Protein AF-A0A938V5R3-F1 (afdb_monomer_lite)

pLDDT: mean 79.7, std 21.76, range [22.73, 98.81]

Radius of gyration: 30.26 Å; chains: 1; bounding box: 84×100×98 Å

Structure (mmCIF, N/CA/C/O backbone):
data_AF-A0A938V5R3-F1
#
_entry.id   AF-A0A938V5R3-F1
#
loop_
_atom_site.group_PDB
_atom_site.id
_atom_site.type_symbol
_atom_site.label_atom_id
_atom_site.label_alt_id
_atom_site.label_comp_id
_atom_site.label_asym_id
_atom_site.label_entity_id
_atom_site.label_seq_id
_atom_site.pdbx_PDB_ins_code
_atom_site.Cartn_x
_atom_site.Cartn_y
_atom_site.Cartn_z
_atom_site.occupancy
_atom_site.B_iso_or_equiv
_atom_site.auth_seq_id
_atom_site.auth_comp_id
_atom_site.auth_asym_id
_atom_site.auth_atom_id
_atom_site.pdbx_PDB_model_num
ATOM 1 N N . MET A 1 1 ? 8.670 -64.021 2.949 1.00 41.34 1 MET A N 1
ATOM 2 C CA . MET A 1 1 ? 9.152 -63.000 3.915 1.00 41.34 1 MET A CA 1
ATOM 3 C C . MET A 1 1 ? 9.982 -62.011 3.112 1.00 41.34 1 MET A C 1
ATOM 5 O O . MET A 1 1 ? 10.767 -62.534 2.328 1.00 41.34 1 MET A O 1
ATOM 9 N N . PRO A 1 2 ? 9.798 -60.675 3.195 1.00 37.28 2 PRO A N 1
ATOM 10 C CA . PRO A 1 2 ? 9.377 -59.821 4.330 1.00 37.28 2 PRO A CA 1
ATOM 11 C C . PRO A 1 2 ? 7.995 -59.141 4.119 1.00 37.28 2 PRO A C 1
ATOM 13 O O . PRO A 1 2 ? 7.519 -59.063 2.997 1.00 37.28 2 PRO A O 1
ATOM 16 N N . ARG A 1 3 ? 7.178 -58.976 5.174 1.00 27.20 3 ARG A N 1
ATOM 17 C CA . ARG A 1 3 ? 6.910 -57.777 6.017 1.00 27.20 3 ARG A CA 1
ATOM 18 C C . ARG A 1 3 ? 6.255 -56.584 5.296 1.00 27.20 3 ARG A C 1
ATOM 20 O O . ARG A 1 3 ? 6.930 -55.744 4.721 1.00 27.20 3 ARG A O 1
ATOM 27 N N . SER A 1 4 ? 4.931 -56.518 5.446 1.00 27.58 4 SER A N 1
ATOM 28 C CA . SER A 1 4 ? 4.080 -55.340 5.273 1.00 27.58 4 SER A CA 1
ATOM 29 C C . SER A 1 4 ? 4.355 -54.297 6.362 1.00 27.58 4 SER A C 1
ATOM 31 O O . SER A 1 4 ? 4.387 -54.652 7.544 1.00 27.58 4 SER A O 1
ATOM 33 N N . LEU A 1 5 ? 4.470 -53.025 5.982 1.00 26.56 5 LEU A N 1
ATOM 34 C CA . LEU A 1 5 ? 4.368 -51.885 6.892 1.00 26.56 5 LEU A CA 1
ATOM 35 C C . LEU A 1 5 ? 3.137 -51.066 6.503 1.00 26.56 5 LEU A C 1
ATOM 37 O O . LEU A 1 5 ? 2.964 -50.691 5.347 1.00 26.56 5 LEU A O 1
ATOM 41 N N . SER A 1 6 ? 2.256 -50.876 7.482 1.00 25.39 6 SER A N 1
ATOM 42 C CA . SER A 1 6 ? 1.045 -50.070 7.406 1.00 25.39 6 SER A CA 1
ATOM 43 C C . SER A 1 6 ? 1.390 -48.584 7.423 1.00 25.39 6 SER A C 1
ATOM 45 O O . SER A 1 6 ? 2.163 -48.150 8.277 1.00 25.39 6 SER A O 1
ATOM 47 N N . ALA A 1 7 ? 0.750 -47.811 6.549 1.00 27.55 7 ALA A N 1
ATOM 48 C CA . ALA A 1 7 ? 0.715 -46.359 6.628 1.00 27.55 7 ALA A CA 1
ATOM 49 C C . ALA A 1 7 ? -0.010 -45.924 7.914 1.00 27.55 7 ALA A C 1
ATOM 51 O O . ALA A 1 7 ? -1.199 -46.191 8.094 1.00 27.55 7 ALA A O 1
ATOM 52 N N . SER A 1 8 ? 0.718 -45.285 8.827 1.00 26.06 8 SER A N 1
ATOM 53 C CA . SER A 1 8 ? 0.149 -44.544 9.949 1.00 26.06 8 SER A CA 1
ATOM 54 C C . SER A 1 8 ? -0.152 -43.120 9.493 1.00 26.06 8 SER A C 1
ATOM 56 O O . SER A 1 8 ? 0.763 -42.386 9.127 1.00 26.06 8 SER A O 1
ATOM 58 N N . SER A 1 9 ? -1.425 -42.733 9.544 1.00 27.67 9 SER A N 1
ATOM 59 C CA . SER A 1 9 ? -1.881 -41.357 9.359 1.00 27.67 9 SER A CA 1
ATOM 60 C C . SER A 1 9 ? -1.261 -40.445 10.424 1.00 27.67 9 SER A C 1
ATOM 62 O O . SER A 1 9 ? -1.597 -40.553 11.609 1.00 27.67 9 SER A O 1
ATOM 64 N N . LEU A 1 10 ? -0.381 -39.535 10.017 1.00 24.55 10 LEU A N 1
ATOM 65 C CA . LEU A 1 10 ? -0.002 -38.389 10.835 1.00 24.55 10 LEU A CA 1
ATOM 66 C C . LEU A 1 10 ? -1.110 -37.341 10.695 1.00 24.55 10 LEU A C 1
ATOM 68 O O . LEU A 1 10 ? -1.266 -36.722 9.651 1.00 24.55 10 LEU A O 1
ATOM 72 N N . LYS A 1 11 ? -1.916 -37.185 11.749 1.00 25.95 11 LYS A N 1
ATOM 73 C CA . LYS A 1 11 ? -2.753 -35.995 11.929 1.00 25.95 11 LYS A CA 1
ATOM 74 C C . LYS A 1 11 ? -1.840 -34.824 12.315 1.00 25.95 11 LYS A C 1
ATOM 76 O O . LYS A 1 11 ? -1.040 -35.010 13.240 1.00 25.95 11 LYS A O 1
ATOM 81 N N . PRO A 1 12 ? -1.971 -33.638 11.701 1.00 24.81 12 PRO A N 1
ATOM 82 C CA . PRO A 1 12 ? -1.269 -32.461 12.180 1.00 24.81 12 PRO A CA 1
ATOM 83 C C . PRO A 1 12 ? -1.818 -32.083 13.561 1.00 24.81 12 PRO A C 1
ATOM 85 O O . PRO A 1 12 ? -3.026 -32.006 13.785 1.00 24.81 12 PRO A O 1
ATOM 88 N N . ARG A 1 13 ? -0.911 -31.921 14.527 1.00 23.67 13 ARG A N 1
ATOM 89 C CA . ARG A 1 13 ? -1.221 -31.360 15.844 1.00 23.67 13 ARG A CA 1
ATOM 90 C C . ARG A 1 13 ? -1.314 -29.845 15.688 1.00 23.67 13 ARG A C 1
ATOM 92 O O . ARG A 1 13 ? -0.285 -29.180 15.692 1.00 23.67 13 ARG A O 1
ATOM 99 N N . SER A 1 14 ? -2.527 -29.312 15.605 1.00 24.83 14 SER A N 1
ATOM 100 C CA . SER A 1 14 ? -2.788 -27.888 15.818 1.00 24.83 14 SER A CA 1
ATOM 101 C C . SER A 1 14 ? -2.444 -27.537 17.271 1.00 24.83 14 SER A C 1
ATOM 103 O O . SER A 1 14 ? -3.143 -27.941 18.205 1.00 24.83 14 SER A O 1
ATOM 105 N N . ARG A 1 15 ? -1.326 -26.838 17.484 1.00 24.55 15 ARG A N 1
ATOM 106 C CA . ARG A 1 15 ? -1.093 -26.105 18.733 1.00 24.55 15 ARG A CA 1
ATOM 107 C C . ARG A 1 15 ? -1.826 -24.764 18.625 1.00 24.55 15 ARG A C 1
ATOM 109 O O . ARG A 1 15 ? -1.715 -24.142 17.573 1.00 24.55 15 ARG A O 1
ATOM 116 N N . PRO A 1 16 ? -2.529 -24.303 19.669 1.00 22.73 16 PRO A N 1
ATOM 117 C CA . PRO A 1 16 ? -3.002 -22.926 19.708 1.00 22.73 16 PRO A CA 1
ATOM 118 C C . PRO A 1 16 ? -1.771 -22.009 19.742 1.00 22.73 16 PRO A C 1
ATOM 120 O O . PRO A 1 16 ? -0.920 -22.155 20.624 1.00 22.73 16 PRO A O 1
ATOM 123 N N . ARG A 1 17 ? -1.630 -21.131 18.742 1.00 27.44 17 ARG A N 1
ATOM 124 C CA . ARG A 1 17 ? -0.669 -20.024 18.788 1.00 27.44 17 ARG A CA 1
ATOM 125 C C . ARG A 1 17 ? -1.307 -18.935 19.646 1.00 27.44 17 ARG A C 1
ATOM 127 O O . ARG A 1 17 ? -2.383 -18.454 19.314 1.00 27.44 17 ARG A O 1
ATOM 134 N N . ASN A 1 18 ? -0.668 -18.591 20.760 1.00 23.33 18 ASN A N 1
ATOM 135 C CA . ASN A 1 18 ? -0.968 -17.349 21.461 1.00 23.33 18 ASN A CA 1
ATOM 136 C C . ASN A 1 18 ? -0.453 -16.212 20.576 1.00 23.33 18 ASN A C 1
ATOM 138 O O . ASN A 1 18 ? 0.755 -16.021 20.476 1.00 23.33 18 ASN A O 1
ATOM 142 N N . TRP A 1 19 ? -1.369 -15.513 19.915 1.00 23.14 19 TRP A N 1
ATOM 143 C CA . TRP A 1 19 ? -1.119 -14.213 19.310 1.00 23.14 19 TRP A CA 1
ATOM 144 C C . TRP A 1 19 ? -1.019 -13.187 20.441 1.00 23.14 19 TRP A C 1
ATOM 146 O O . TRP A 1 19 ? -2.018 -12.804 21.044 1.00 23.14 19 TRP A O 1
ATOM 156 N N . THR A 1 20 ? 0.202 -12.800 20.792 1.00 27.34 20 THR A N 1
ATOM 157 C CA . THR A 1 20 ? 0.464 -11.644 21.652 1.00 27.34 20 THR A CA 1
ATOM 158 C C . THR A 1 20 ? 1.572 -10.818 21.007 1.00 27.34 20 THR A C 1
ATOM 160 O O . THR A 1 20 ? 2.737 -11.166 21.153 1.00 27.34 20 THR A O 1
ATOM 163 N N . GLY A 1 21 ? 1.205 -9.729 20.327 1.00 28.55 21 GLY A N 1
ATOM 164 C CA . GLY A 1 21 ? 1.990 -8.488 20.334 1.00 28.55 21 GLY A CA 1
ATOM 165 C C . GLY A 1 21 ? 3.134 -8.275 19.331 1.00 28.55 21 GLY A C 1
ATOM 166 O O . GLY A 1 21 ? 3.948 -7.400 19.606 1.00 28.55 21 GLY A O 1
ATOM 167 N N . GLU A 1 22 ? 3.226 -8.987 18.203 1.00 29.59 22 GLU A N 1
ATOM 168 C CA . GLU A 1 22 ? 4.352 -8.796 17.255 1.00 29.59 22 GLU A CA 1
ATOM 169 C C . GLU A 1 22 ? 4.066 -7.865 16.057 1.00 29.59 22 GLU A C 1
ATOM 171 O O . GLU A 1 22 ? 5.017 -7.351 15.477 1.00 29.59 22 GLU A O 1
ATOM 176 N N . GLY A 1 23 ? 2.805 -7.521 15.751 1.00 28.44 23 GLY A N 1
ATOM 177 C CA . GLY A 1 23 ? 2.476 -6.594 14.647 1.00 28.44 23 GLY A CA 1
ATOM 178 C C . GLY A 1 23 ? 3.086 -5.192 14.814 1.00 28.44 23 GLY A C 1
ATOM 179 O O . GLY A 1 23 ? 3.701 -4.653 13.900 1.00 28.44 23 GLY A O 1
ATOM 180 N N . GLY A 1 24 ? 3.073 -4.651 16.037 1.00 30.11 24 GLY A N 1
ATOM 181 C CA . GLY A 1 24 ? 3.747 -3.383 16.350 1.00 30.11 24 GLY A CA 1
ATOM 182 C C . GLY A 1 24 ? 5.281 -3.468 16.385 1.00 30.11 24 GLY A C 1
ATOM 183 O O . GLY A 1 24 ? 5.954 -2.437 16.442 1.00 30.11 24 GLY A O 1
ATOM 184 N N . LEU A 1 25 ? 5.861 -4.675 16.368 1.00 31.22 25 LEU A N 1
ATOM 185 C CA . LEU A 1 25 ? 7.309 -4.867 16.378 1.00 31.22 25 LEU A CA 1
ATOM 186 C C . LEU A 1 25 ? 7.914 -4.676 14.981 1.00 31.22 25 LEU A C 1
ATOM 188 O O . LEU A 1 25 ? 9.036 -4.200 14.907 1.00 31.22 25 LEU A O 1
ATOM 192 N N . ALA A 1 26 ? 7.185 -4.944 13.892 1.00 30.42 26 ALA A N 1
ATOM 193 C CA . ALA A 1 26 ? 7.670 -4.704 12.528 1.00 30.42 26 ALA A CA 1
ATOM 194 C C . ALA A 1 26 ? 7.912 -3.204 12.273 1.00 30.42 26 ALA A C 1
ATOM 196 O O . ALA A 1 26 ? 9.012 -2.803 11.892 1.00 30.42 26 ALA A O 1
ATOM 197 N N . MET A 1 27 ? 6.948 -2.356 12.644 1.00 31.92 27 MET A N 1
ATOM 198 C CA . MET A 1 27 ? 7.092 -0.897 12.587 1.00 31.92 27 MET A CA 1
ATOM 199 C C . MET A 1 27 ? 8.162 -0.386 13.567 1.00 31.92 27 MET A C 1
ATOM 201 O O . MET A 1 27 ? 8.958 0.492 13.235 1.00 31.92 27 MET A O 1
ATOM 205 N N . ARG A 1 28 ? 8.272 -0.998 14.759 1.00 32.28 28 ARG A N 1
ATOM 206 C CA . ARG A 1 28 ? 9.343 -0.688 15.720 1.00 32.28 28 ARG A CA 1
ATOM 207 C C . ARG A 1 28 ? 10.718 -1.197 15.294 1.00 32.28 28 ARG A C 1
ATOM 209 O O . ARG A 1 28 ? 11.679 -0.579 15.715 1.00 32.28 28 ARG A O 1
ATOM 216 N N . ILE A 1 29 ? 10.875 -2.265 14.512 1.00 31.31 29 ILE A N 1
ATOM 217 C CA . ILE A 1 29 ? 12.180 -2.793 14.061 1.00 31.31 29 ILE A CA 1
ATOM 218 C C . ILE A 1 29 ? 12.728 -1.949 12.907 1.00 31.31 29 ILE A C 1
ATOM 220 O O . ILE A 1 29 ? 13.924 -1.639 12.913 1.00 31.31 29 ILE A O 1
ATOM 224 N N . VAL A 1 30 ? 11.855 -1.466 12.015 1.00 31.09 30 VAL A N 1
ATOM 225 C CA . VAL A 1 30 ? 12.197 -0.400 11.056 1.00 31.09 30 VAL A CA 1
ATOM 226 C C . VAL A 1 30 ? 12.689 0.846 11.811 1.00 31.09 30 VAL A C 1
ATOM 228 O O . VAL A 1 30 ? 13.729 1.404 11.469 1.00 31.09 30 VAL A O 1
ATOM 231 N N . LEU A 1 31 ? 12.047 1.205 12.931 1.00 30.08 31 LEU A N 1
ATOM 232 C CA . LEU A 1 31 ? 12.448 2.342 13.775 1.00 30.08 31 LEU A CA 1
ATOM 233 C C . LEU A 1 31 ? 13.671 2.092 14.694 1.00 30.08 31 LEU A C 1
ATOM 235 O O . LEU A 1 31 ? 14.446 3.005 14.972 1.00 30.08 31 LEU A O 1
ATOM 239 N N . SER A 1 32 ? 13.874 0.873 15.202 1.00 26.12 32 SER A N 1
ATOM 240 C CA . SER A 1 32 ? 14.877 0.564 16.244 1.00 26.12 32 SER A CA 1
ATOM 241 C C . SER A 1 32 ? 16.277 0.378 15.672 1.00 26.12 32 SER A C 1
ATOM 243 O O . SER A 1 32 ? 17.268 0.651 16.353 1.00 26.12 32 SER A O 1
ATOM 245 N N . THR A 1 33 ? 16.375 -0.045 14.410 1.00 27.84 33 THR A N 1
ATOM 246 C CA . THR A 1 33 ? 17.660 -0.194 13.712 1.00 27.84 33 THR A CA 1
ATOM 247 C C . THR A 1 33 ? 18.318 1.173 13.445 1.00 27.84 33 THR A C 1
ATOM 249 O O . THR A 1 33 ? 19.538 1.265 13.323 1.00 27.84 33 THR A O 1
ATOM 252 N N . LEU A 1 34 ? 17.542 2.264 13.496 1.00 31.45 34 LEU A N 1
ATOM 253 C CA . LEU A 1 34 ? 17.999 3.642 13.281 1.00 31.45 34 LEU A CA 1
ATOM 254 C C . LEU A 1 34 ? 18.647 4.299 14.520 1.00 31.45 34 LEU A C 1
ATOM 256 O O . LEU A 1 34 ? 19.426 5.240 14.379 1.00 31.45 34 LEU A O 1
ATOM 260 N N . ILE A 1 35 ? 18.415 3.797 15.739 1.00 27.97 35 ILE A N 1
ATOM 261 C CA . ILE A 1 35 ? 18.937 4.429 16.972 1.00 27.97 35 ILE A CA 1
ATOM 262 C C . ILE A 1 35 ? 20.369 3.959 17.318 1.00 27.97 35 ILE A C 1
ATOM 264 O O . ILE A 1 35 ? 21.097 4.630 18.054 1.00 27.97 35 ILE A O 1
ATOM 268 N N . ALA A 1 36 ? 20.842 2.843 16.754 1.00 23.45 36 ALA A N 1
ATOM 269 C CA . ALA A 1 36 ? 22.090 2.206 17.188 1.00 23.45 36 ALA A CA 1
ATOM 270 C C . ALA A 1 36 ? 23.400 2.800 16.614 1.00 23.45 36 ALA A C 1
ATOM 272 O O . ALA A 1 36 ? 24.470 2.443 17.107 1.00 23.45 36 ALA A O 1
ATOM 273 N N . LEU A 1 37 ? 23.366 3.726 15.642 1.00 26.88 37 LEU A N 1
ATOM 274 C CA . LEU A 1 37 ? 24.586 4.332 15.063 1.00 26.88 37 LEU A CA 1
ATOM 275 C C . LEU A 1 37 ? 24.855 5.801 15.445 1.00 26.88 37 LEU A C 1
ATOM 277 O O . LEU A 1 37 ? 25.886 6.351 15.059 1.00 26.88 37 LEU A O 1
ATOM 281 N N . ALA A 1 38 ? 24.014 6.433 16.269 1.00 25.66 38 ALA A N 1
ATOM 282 C CA . ALA A 1 38 ? 24.195 7.837 16.667 1.00 25.66 38 ALA A CA 1
ATOM 283 C C . ALA A 1 38 ? 25.098 8.054 17.906 1.00 25.66 38 ALA A C 1
ATOM 285 O O . ALA A 1 38 ? 25.275 9.183 18.363 1.00 25.66 38 ALA A O 1
ATOM 286 N N . LEU A 1 39 ? 25.720 7.004 18.456 1.00 27.03 39 LEU A N 1
ATOM 287 C CA . LEU A 1 39 ? 26.564 7.091 19.657 1.00 27.03 39 LEU A CA 1
ATOM 288 C C . LEU A 1 39 ? 27.984 6.560 19.417 1.00 27.03 39 LEU A C 1
ATOM 290 O O . LEU A 1 39 ? 28.430 5.624 20.072 1.00 27.03 39 LEU A O 1
ATOM 294 N N . THR A 1 40 ? 28.735 7.164 18.490 1.00 28.84 40 THR A N 1
ATOM 295 C CA . THR A 1 40 ? 30.217 7.128 18.514 1.00 28.84 40 THR A CA 1
ATOM 296 C C . THR A 1 40 ? 30.845 8.240 17.667 1.00 28.84 40 THR A C 1
ATOM 298 O O . THR A 1 40 ? 31.629 8.000 16.759 1.00 28.84 40 THR A O 1
ATOM 301 N N . ALA A 1 41 ? 30.548 9.501 17.984 1.00 27.23 41 ALA A N 1
ATOM 302 C CA . ALA A 1 41 ? 31.324 10.626 17.450 1.00 27.23 41 ALA A CA 1
ATOM 303 C C . ALA A 1 41 ? 31.477 11.766 18.464 1.00 27.23 41 ALA A C 1
ATOM 305 O O . ALA A 1 41 ? 31.286 12.931 18.144 1.00 27.23 41 ALA A O 1
ATOM 306 N N . CYS A 1 42 ? 31.841 11.445 19.707 1.00 30.62 42 CYS A N 1
ATOM 307 C CA . CYS A 1 42 ? 32.374 12.428 20.651 1.00 30.62 42 CYS A CA 1
ATOM 308 C C . CYS A 1 42 ? 33.474 11.798 21.512 1.00 30.62 42 CYS A C 1
ATOM 310 O O . CYS A 1 42 ? 33.212 11.356 22.625 1.00 30.62 42 CYS A O 1
ATOM 312 N N . SER A 1 43 ? 34.718 11.796 21.020 1.00 25.66 43 SER A N 1
ATOM 313 C CA . SER A 1 43 ? 35.900 11.898 21.891 1.00 25.66 43 SER A CA 1
ATOM 314 C C . SER A 1 43 ? 37.189 12.200 21.114 1.00 25.66 43 SER A C 1
ATOM 316 O O . SER A 1 43 ? 37.647 11.368 20.336 1.00 25.66 43 SER A O 1
ATOM 318 N N . GLY A 1 44 ? 37.814 13.337 21.443 1.00 26.95 44 GLY A N 1
ATOM 319 C CA . GLY A 1 44 ? 39.230 13.659 21.204 1.00 26.95 44 GLY A CA 1
ATOM 320 C C . GLY A 1 44 ? 39.485 14.454 19.916 1.00 26.95 44 GLY A C 1
ATOM 321 O O . GLY A 1 44 ? 39.134 14.004 18.842 1.00 26.95 44 GLY A O 1
ATOM 322 N N . GLY A 1 45 ? 40.082 15.645 19.903 1.00 27.91 45 GLY A N 1
ATOM 323 C CA . GLY A 1 45 ? 40.928 16.295 20.899 1.00 27.91 45 GLY A CA 1
ATOM 324 C C . GLY A 1 45 ? 42.274 16.684 20.275 1.00 27.91 45 GLY A C 1
ATOM 325 O O . GLY A 1 45 ? 43.171 15.855 20.217 1.00 27.91 45 GLY A O 1
ATOM 326 N N . THR A 1 46 ? 42.369 17.962 19.888 1.00 29.23 46 THR A N 1
ATOM 327 C CA . THR A 1 46 ? 43.548 18.863 19.889 1.00 29.23 46 THR A CA 1
ATOM 328 C C . THR A 1 46 ? 44.768 18.636 18.972 1.00 29.23 46 THR A C 1
ATOM 330 O O . THR A 1 46 ? 45.446 17.618 19.032 1.00 29.23 46 THR A O 1
ATOM 333 N N . ASP A 1 47 ? 45.095 19.747 18.292 1.00 29.08 47 ASP A N 1
ATOM 334 C CA . ASP A 1 47 ? 46.412 20.398 18.132 1.00 29.08 47 ASP A CA 1
ATOM 335 C C . ASP A 1 47 ? 47.115 20.435 16.754 1.00 29.08 47 ASP A C 1
ATOM 337 O O . ASP A 1 47 ? 47.885 19.564 16.367 1.00 29.08 47 ASP A O 1
ATOM 341 N N . SER A 1 48 ? 47.014 21.634 16.159 1.00 28.88 48 SER A N 1
ATOM 342 C CA . SER A 1 48 ? 48.131 22.541 15.829 1.00 28.88 48 SER A CA 1
ATOM 343 C C . SER A 1 48 ? 48.727 22.586 14.408 1.00 28.88 48 SER A C 1
ATOM 345 O O . SER A 1 48 ? 49.354 21.659 13.913 1.00 28.88 48 SER A O 1
ATOM 347 N N . SER A 1 49 ? 48.694 23.826 13.900 1.00 30.02 49 SER A N 1
ATOM 348 C CA . SER A 1 49 ? 49.772 24.580 13.235 1.00 30.02 49 SER A CA 1
ATOM 349 C C . SER A 1 49 ? 49.845 24.628 11.699 1.00 30.02 49 SER A C 1
ATOM 351 O O . SER A 1 49 ? 50.061 23.636 11.019 1.00 30.02 49 SER A O 1
ATOM 353 N N . ASP A 1 50 ? 49.713 25.876 11.225 1.00 28.86 50 ASP A N 1
ATOM 354 C CA . ASP A 1 50 ? 50.554 26.573 10.240 1.00 28.86 50 ASP A CA 1
ATOM 355 C C . ASP A 1 50 ? 50.830 25.919 8.875 1.00 28.86 50 ASP A C 1
ATOM 357 O O . ASP A 1 50 ? 51.638 25.007 8.743 1.00 28.86 50 ASP A O 1
ATOM 361 N N . SER A 1 51 ? 50.364 26.557 7.796 1.00 29.45 51 SER A N 1
ATOM 362 C CA . SER A 1 51 ? 51.126 27.614 7.093 1.00 29.45 51 SER A CA 1
ATOM 363 C C . SER A 1 51 ? 50.796 27.721 5.594 1.00 29.45 51 SER A C 1
ATOM 365 O O . SER A 1 51 ? 50.696 26.738 4.870 1.00 29.45 51 SER A O 1
ATOM 367 N N . SER A 1 52 ? 50.778 28.977 5.134 1.00 30.39 52 SER A N 1
ATOM 368 C CA . SER A 1 52 ? 51.147 29.454 3.787 1.00 30.39 52 SER A CA 1
ATOM 369 C C . SER A 1 52 ? 50.315 29.065 2.553 1.00 30.39 52 SER A C 1
ATOM 371 O O . SER A 1 52 ? 50.466 28.000 1.965 1.00 30.39 52 SER A O 1
ATOM 373 N N . ALA A 1 53 ? 49.591 30.074 2.052 1.00 30.47 53 ALA A N 1
ATOM 374 C CA . ALA A 1 53 ? 49.423 30.343 0.620 1.00 30.47 53 ALA A CA 1
ATOM 375 C C . ALA A 1 53 ? 50.789 30.649 -0.052 1.00 30.47 53 ALA A C 1
ATOM 377 O O . ALA A 1 53 ? 51.747 30.987 0.658 1.00 30.47 53 ALA A O 1
ATOM 378 N N . PRO A 1 54 ? 50.901 30.585 -1.395 1.00 45.81 54 PRO A N 1
ATOM 379 C CA . PRO A 1 54 ? 50.531 31.771 -2.180 1.00 45.81 54 PRO A CA 1
ATOM 380 C C . PRO A 1 54 ? 49.898 31.519 -3.567 1.00 45.81 54 PRO A C 1
ATOM 382 O O . PRO A 1 54 ? 50.061 30.467 -4.177 1.00 45.81 54 PRO A O 1
ATOM 385 N N . ASP A 1 55 ? 49.207 32.571 -4.023 1.00 31.22 55 ASP A N 1
ATOM 386 C CA . ASP A 1 55 ? 48.996 33.082 -5.390 1.00 31.22 55 ASP A CA 1
ATOM 387 C C . ASP A 1 55 ? 49.588 32.330 -6.595 1.00 31.22 55 ASP A C 1
ATOM 389 O O . ASP A 1 55 ? 50.775 32.011 -6.628 1.00 31.22 55 ASP A O 1
ATOM 393 N N . THR A 1 56 ? 48.806 32.250 -7.681 1.00 32.38 56 THR A N 1
ATOM 394 C CA . THR A 1 56 ? 49.087 32.920 -8.981 1.00 32.38 56 THR A CA 1
ATOM 395 C C . THR A 1 56 ? 47.961 32.622 -9.993 1.00 32.38 56 THR A C 1
ATOM 397 O O . THR A 1 56 ? 47.666 31.474 -10.291 1.00 32.38 56 THR A O 1
ATOM 400 N N . THR A 1 57 ? 47.142 33.627 -10.326 1.00 31.81 57 THR A N 1
ATOM 401 C CA . THR A 1 57 ? 47.055 34.335 -11.628 1.00 31.81 57 THR A CA 1
ATOM 402 C C . THR A 1 57 ? 46.715 33.502 -12.872 1.00 31.81 57 THR A C 1
ATOM 404 O O . THR A 1 57 ? 47.514 32.670 -13.287 1.00 31.81 57 THR A O 1
ATOM 407 N N . GLY A 1 58 ? 45.674 33.936 -13.594 1.00 28.11 58 GLY A N 1
ATOM 408 C CA . GLY A 1 58 ? 45.857 34.255 -15.015 1.00 28.11 58 GLY A CA 1
ATOM 409 C C . GLY A 1 58 ? 44.899 33.615 -16.018 1.00 28.11 58 GLY A C 1
ATOM 410 O O . GLY A 1 58 ? 45.139 32.515 -16.493 1.00 28.11 58 GLY A O 1
ATOM 411 N N . ASP A 1 59 ? 43.943 34.443 -16.433 1.00 30.59 59 ASP A N 1
ATOM 412 C CA . ASP A 1 59 ? 43.563 34.697 -17.826 1.00 30.59 59 ASP A CA 1
ATOM 413 C C . ASP A 1 59 ? 42.474 33.885 -18.538 1.00 30.59 59 ASP A C 1
ATOM 415 O O . ASP A 1 59 ? 42.328 32.669 -18.477 1.00 30.59 59 ASP A O 1
ATOM 419 N N . ALA A 1 60 ? 41.698 34.695 -19.253 1.00 31.42 60 ALA A N 1
ATOM 420 C CA . ALA A 1 60 ? 40.458 34.437 -19.938 1.00 31.42 60 ALA A CA 1
ATOM 421 C C . ALA A 1 60 ? 40.640 34.626 -21.457 1.00 31.42 60 ALA A C 1
ATOM 423 O O . ALA A 1 60 ? 41.498 35.392 -21.886 1.00 31.42 60 ALA A O 1
ATOM 424 N N . LEU A 1 61 ? 39.722 34.018 -22.219 1.00 32.06 61 LEU A N 1
ATOM 425 C CA . LEU A 1 61 ? 39.228 34.396 -23.557 1.00 32.06 61 LEU A CA 1
ATOM 426 C C . LEU A 1 61 ? 40.195 34.417 -24.763 1.00 32.06 61 LEU A C 1
ATOM 428 O O . LEU A 1 61 ? 41.139 35.194 -24.831 1.00 32.06 61 LEU A O 1
ATOM 432 N N . THR A 1 62 ? 39.826 33.657 -25.804 1.00 30.86 62 THR A N 1
ATOM 433 C CA . THR A 1 62 ? 39.674 34.058 -27.234 1.00 30.86 62 THR A CA 1
ATOM 434 C C . THR A 1 62 ? 39.292 32.796 -28.037 1.00 30.86 62 THR A C 1
ATOM 436 O O . THR A 1 62 ? 39.891 31.747 -27.842 1.00 30.86 62 THR A O 1
ATOM 439 N N . GLN A 1 63 ? 38.111 32.705 -28.659 1.00 30.70 63 GLN A N 1
ATOM 440 C CA . GLN A 1 63 ? 37.659 33.226 -29.965 1.00 30.70 63 GLN A CA 1
ATOM 441 C C . GLN A 1 63 ? 38.365 32.644 -31.212 1.00 30.70 63 GLN A C 1
ATOM 443 O O . GLN A 1 63 ? 39.572 32.778 -31.374 1.00 30.70 63 GLN A O 1
ATOM 448 N N . ASP A 1 64 ? 37.512 32.100 -32.093 1.00 31.08 64 ASP A N 1
ATOM 449 C CA . ASP A 1 64 ? 37.609 31.900 -33.548 1.00 31.08 64 ASP A CA 1
ATOM 450 C C . ASP A 1 64 ? 38.605 30.893 -34.152 1.00 31.08 64 ASP A C 1
ATOM 452 O O . ASP A 1 64 ? 39.814 31.100 -34.157 1.00 31.08 64 ASP A O 1
ATOM 456 N N . ALA A 1 65 ? 38.059 29.873 -34.835 1.00 31.48 65 ALA A N 1
ATOM 457 C CA . ALA A 1 65 ? 38.190 29.728 -36.296 1.00 31.48 65 ALA A CA 1
ATOM 458 C C . ALA A 1 65 ? 37.405 28.510 -36.838 1.00 31.48 65 ALA A C 1
ATOM 460 O O . ALA A 1 65 ? 37.644 27.368 -36.451 1.00 31.48 65 ALA A O 1
ATOM 461 N N . LEU A 1 66 ? 36.509 28.779 -37.794 1.00 37.12 66 LEU A N 1
ATOM 462 C CA . LEU A 1 66 ? 35.967 27.824 -38.772 1.00 37.12 66 LEU A CA 1
ATOM 463 C C . LEU A 1 66 ? 37.081 27.316 -39.713 1.00 37.12 66 LEU A C 1
ATOM 465 O O . LEU A 1 66 ? 38.092 28.003 -39.889 1.00 37.12 66 LEU A O 1
ATOM 469 N N . PRO A 1 67 ? 36.864 26.181 -40.404 1.00 40.19 67 PRO A N 1
ATOM 470 C CA . PRO A 1 67 ? 36.694 26.325 -41.853 1.00 40.19 67 PRO A CA 1
ATOM 471 C C . PRO A 1 67 ? 35.642 25.401 -42.500 1.00 40.19 67 PRO A C 1
ATOM 473 O O . PRO A 1 67 ? 35.551 24.211 -42.217 1.00 40.19 67 PRO A O 1
ATOM 476 N N . ASP A 1 68 ? 34.902 26.017 -43.423 1.00 31.45 68 ASP A N 1
ATOM 477 C CA . ASP A 1 68 ? 34.545 25.587 -44.781 1.00 31.45 68 ASP A CA 1
ATOM 478 C C . ASP A 1 68 ? 34.052 24.155 -45.069 1.00 31.45 68 ASP A C 1
ATOM 480 O O . ASP A 1 68 ? 34.795 23.195 -45.259 1.00 31.45 68 ASP A O 1
ATOM 484 N N . SER A 1 69 ? 32.733 24.124 -45.270 1.00 36.09 69 SER A N 1
ATOM 485 C CA . SER A 1 69 ? 31.970 23.495 -46.356 1.00 36.09 69 SER A CA 1
ATOM 486 C C . SER A 1 69 ? 32.721 22.706 -47.444 1.00 36.09 69 SER A C 1
ATOM 488 O O . SER A 1 69 ? 33.427 23.278 -48.278 1.00 36.09 69 SER A O 1
ATOM 490 N N . ALA A 1 70 ? 32.356 21.429 -47.581 1.00 36.03 70 ALA A N 1
ATOM 491 C CA . ALA A 1 70 ? 32.358 20.714 -48.855 1.00 36.03 70 ALA A CA 1
ATOM 492 C C . ALA A 1 70 ? 30.912 20.320 -49.191 1.00 36.03 70 ALA A C 1
ATOM 494 O O . ALA A 1 70 ? 30.259 19.603 -48.436 1.00 36.03 70 ALA A O 1
ATOM 495 N N . GLY A 1 71 ? 30.402 20.862 -50.298 1.00 32.59 71 GLY A N 1
ATOM 496 C CA . GLY A 1 71 ? 29.049 20.620 -50.781 1.00 32.59 71 GLY A CA 1
ATOM 497 C C . GLY A 1 71 ? 28.859 19.199 -51.302 1.00 32.59 71 GLY A C 1
ATOM 498 O O . GLY A 1 71 ? 29.743 18.642 -51.954 1.00 32.59 71 GLY A O 1
ATOM 499 N N . VAL A 1 72 ? 27.674 18.649 -51.048 1.00 35.97 72 VAL A N 1
ATOM 500 C CA . VAL A 1 72 ? 27.176 17.451 -51.719 1.00 35.97 72 VAL A CA 1
ATOM 501 C C . VAL A 1 72 ? 25.907 17.827 -52.474 1.00 35.97 72 VAL A C 1
ATOM 503 O O . VAL A 1 72 ? 24.953 18.368 -51.923 1.00 35.97 72 VAL A O 1
ATOM 506 N N . ASP A 1 73 ? 26.004 17.580 -53.771 1.00 32.41 73 ASP A N 1
ATOM 507 C CA . ASP A 1 73 ? 25.032 17.734 -54.839 1.00 32.41 73 ASP A CA 1
ATOM 508 C C . ASP A 1 73 ? 23.827 16.804 -54.611 1.00 32.41 73 ASP A C 1
ATOM 510 O O . ASP A 1 73 ? 23.988 15.586 -54.524 1.00 32.41 73 ASP A O 1
ATOM 514 N N . LEU A 1 74 ? 22.624 17.372 -54.495 1.00 35.41 74 LEU A N 1
ATOM 515 C CA . LEU A 1 74 ? 21.364 16.631 -54.492 1.00 35.41 74 LEU A CA 1
ATOM 516 C C . LEU A 1 74 ? 20.634 16.948 -55.795 1.00 35.41 74 LEU A C 1
ATOM 518 O O . LEU A 1 74 ? 19.964 17.973 -55.911 1.00 35.41 74 LEU A O 1
ATOM 522 N N . SER A 1 75 ? 20.776 16.051 -56.771 1.00 35.34 75 SER A N 1
ATOM 523 C CA . SER A 1 75 ? 19.923 16.021 -57.954 1.00 35.34 75 SER A CA 1
ATOM 524 C C . SER A 1 75 ? 18.810 14.992 -57.779 1.00 35.34 75 SER A C 1
ATOM 526 O O . SER A 1 75 ? 19.015 13.845 -57.383 1.00 35.34 75 SER A O 1
ATOM 528 N N . GLU A 1 76 ? 17.608 15.479 -58.059 1.00 39.94 76 GLU A N 1
ATOM 529 C CA . GLU A 1 76 ? 16.325 14.800 -58.037 1.00 39.94 76 GLU A CA 1
ATOM 530 C C . GLU A 1 76 ? 16.309 13.585 -58.974 1.00 39.94 76 GLU A C 1
ATOM 532 O O . GLU A 1 76 ? 16.639 13.688 -60.156 1.00 39.94 76 GLU A O 1
ATOM 537 N N . THR A 1 77 ? 15.829 12.446 -58.476 1.00 35.28 77 THR A N 1
ATOM 538 C CA . THR A 1 77 ? 15.223 11.418 -59.329 1.00 35.28 77 THR A CA 1
ATOM 539 C C . THR A 1 77 ? 13.895 10.985 -58.724 1.00 35.28 77 THR A C 1
ATOM 541 O O . THR A 1 77 ? 13.816 10.348 -57.680 1.00 35.28 77 THR A O 1
ATOM 544 N N . SER A 1 78 ? 12.836 11.408 -59.401 1.00 38.72 78 SER A N 1
ATOM 545 C CA . SER A 1 78 ? 11.458 10.988 -59.226 1.00 38.72 78 SER A CA 1
ATOM 546 C C . SER A 1 78 ? 11.289 9.547 -59.714 1.00 38.72 78 SER A C 1
ATOM 548 O O . SER A 1 78 ? 11.464 9.259 -60.897 1.00 38.72 78 SER A O 1
ATOM 550 N N . ALA A 1 79 ? 10.925 8.648 -58.801 1.00 34.72 79 ALA A N 1
ATOM 551 C CA . ALA A 1 79 ? 10.414 7.320 -59.119 1.00 34.72 79 ALA A CA 1
ATOM 552 C C . ALA A 1 79 ? 8.937 7.257 -58.708 1.00 34.72 79 ALA A C 1
ATOM 554 O O . ALA A 1 79 ? 8.583 7.590 -57.578 1.00 34.72 79 ALA A O 1
ATOM 555 N N . GLU A 1 80 ? 8.079 6.898 -59.661 1.00 37.56 80 GLU A N 1
ATOM 556 C CA . GLU A 1 80 ? 6.648 6.662 -59.453 1.00 37.56 80 GLU A CA 1
ATOM 557 C C . GLU A 1 80 ? 6.409 5.436 -58.547 1.00 37.56 80 GLU A C 1
ATOM 559 O O . GLU A 1 80 ? 7.244 4.528 -58.520 1.00 37.56 80 GLU A O 1
ATOM 564 N N . PRO A 1 81 ? 5.285 5.379 -57.806 1.00 40.97 81 PRO A N 1
ATOM 565 C CA . PRO A 1 81 ? 5.026 4.303 -56.861 1.00 40.97 81 PRO A CA 1
ATOM 566 C C . PRO A 1 81 ? 4.482 3.061 -57.579 1.00 40.97 81 PRO A C 1
ATOM 568 O O . PRO A 1 81 ? 3.394 3.081 -58.157 1.00 40.97 81 PRO A O 1
ATOM 571 N N . ASP A 1 82 ? 5.232 1.963 -57.497 1.00 36.22 82 ASP A N 1
ATOM 572 C CA . ASP A 1 82 ? 4.761 0.627 -57.858 1.00 36.22 82 ASP A CA 1
ATOM 573 C C . ASP A 1 82 ? 3.721 0.166 -56.827 1.00 36.22 82 ASP A C 1
ATOM 575 O O . ASP A 1 82 ? 4.019 -0.045 -55.650 1.00 36.22 82 ASP A O 1
ATOM 579 N N . SER A 1 83 ? 2.477 0.002 -57.274 1.00 43.69 83 SER A N 1
ATOM 580 C CA . SER A 1 83 ? 1.396 -0.592 -56.495 1.00 43.69 83 SER A CA 1
ATOM 581 C C . SER A 1 83 ? 1.623 -2.102 -56.358 1.00 43.69 83 SER A C 1
ATOM 583 O O . SER A 1 83 ? 1.182 -2.881 -57.209 1.00 43.69 83 SER A O 1
ATOM 585 N N . GLN A 1 84 ? 2.306 -2.530 -55.297 1.00 43.22 84 GLN A N 1
ATOM 586 C CA . GLN A 1 84 ? 2.288 -3.928 -54.873 1.00 43.22 84 GLN A CA 1
ATOM 587 C C . GLN A 1 84 ? 1.137 -4.138 -53.893 1.00 43.22 84 GLN A C 1
ATOM 589 O O . GLN A 1 84 ? 1.012 -3.448 -52.889 1.00 43.22 84 GLN A O 1
ATOM 594 N N . SER A 1 85 ? 0.251 -5.066 -54.249 1.00 40.03 85 SER A N 1
ATOM 595 C CA . SER A 1 85 ? -0.843 -5.511 -53.401 1.00 40.03 85 SER A CA 1
ATOM 596 C C . SER A 1 85 ? -0.286 -6.242 -52.185 1.00 40.03 85 SER A C 1
ATOM 598 O O . SER A 1 85 ? 0.364 -7.278 -52.349 1.00 40.03 85 SER A O 1
ATOM 600 N N . ASP A 1 86 ? -0.609 -5.747 -50.994 1.00 39.75 86 ASP A N 1
ATOM 601 C CA . ASP A 1 86 ? -0.452 -6.463 -49.733 1.00 39.75 86 ASP A CA 1
ATOM 602 C C . ASP A 1 86 ? -1.300 -7.740 -49.752 1.00 39.75 86 ASP A C 1
ATOM 604 O O . ASP A 1 86 ? -2.486 -7.756 -49.418 1.00 39.75 86 ASP A O 1
ATOM 608 N N . THR A 1 87 ? -0.697 -8.850 -50.166 1.00 43.59 87 THR A N 1
ATOM 609 C CA . THR A 1 87 ? -1.173 -10.165 -49.751 1.00 43.59 87 THR A CA 1
ATOM 610 C C . THR A 1 87 ? -0.685 -10.369 -48.327 1.00 43.59 87 THR A C 1
ATOM 612 O O . THR A 1 87 ? 0.453 -10.793 -48.126 1.00 43.59 87 THR A O 1
ATOM 615 N N . ALA A 1 88 ? -1.534 -10.032 -47.352 1.00 43.84 88 ALA A N 1
ATOM 616 C CA . ALA A 1 88 ? -1.353 -10.441 -45.967 1.00 43.84 88 ALA A CA 1
ATOM 617 C C . ALA A 1 88 ? -1.081 -11.951 -45.955 1.00 43.84 88 ALA A C 1
ATOM 619 O O . ALA A 1 88 ? -1.922 -12.757 -46.362 1.00 43.84 88 ALA A O 1
ATOM 620 N N . VAL A 1 89 ? 0.147 -12.318 -45.600 1.00 43.50 89 VAL A N 1
ATOM 621 C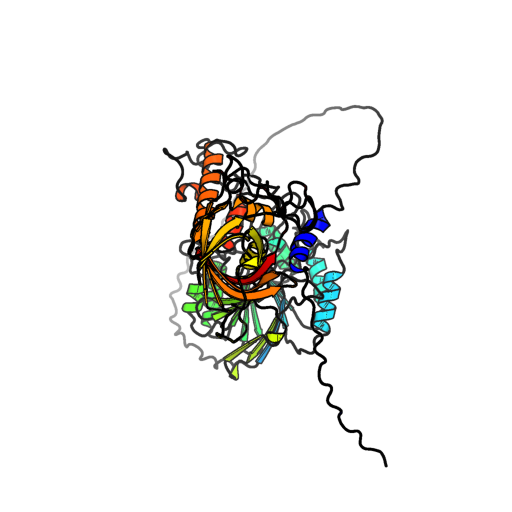 CA . VAL A 1 89 ? 0.532 -13.711 -45.414 1.00 43.50 89 VAL A CA 1
ATOM 622 C C . VAL A 1 89 ? -0.234 -14.183 -44.187 1.00 43.50 89 VAL A C 1
ATOM 624 O O . VAL A 1 89 ? 0.016 -13.704 -43.087 1.00 43.50 89 VAL A O 1
ATOM 627 N N . ASP A 1 90 ? -1.199 -15.069 -44.410 1.00 45.16 90 ASP A N 1
ATOM 628 C CA . ASP A 1 90 ? -1.994 -15.730 -43.377 1.00 45.16 90 ASP A CA 1
ATOM 629 C C . ASP A 1 90 ? -1.040 -16.581 -42.522 1.00 45.16 90 ASP A C 1
ATOM 631 O O . ASP A 1 90 ? -0.683 -17.709 -42.878 1.00 45.16 90 ASP A O 1
ATOM 635 N N . LEU A 1 91 ? -0.494 -15.976 -41.463 1.00 48.66 91 LEU A N 1
ATOM 636 C CA . LEU A 1 91 ? 0.356 -16.673 -40.509 1.00 48.66 91 LEU A CA 1
ATOM 637 C C . LEU A 1 91 ? -0.507 -17.708 -39.777 1.00 48.66 91 LEU A C 1
ATOM 639 O O . LEU A 1 91 ? -1.644 -17.406 -39.411 1.00 48.66 91 LEU A O 1
ATOM 643 N N . PRO A 1 92 ? -0.000 -18.936 -39.564 1.00 57.00 92 PRO A N 1
ATOM 644 C CA . PRO A 1 92 ? -0.736 -19.927 -38.796 1.00 57.00 92 PRO A CA 1
ATOM 645 C C . PRO A 1 92 ? -1.071 -19.360 -37.408 1.00 57.00 92 PRO A C 1
ATOM 647 O O . PRO A 1 92 ? -0.230 -18.666 -36.828 1.00 57.00 92 PRO A O 1
ATOM 650 N N . PRO A 1 93 ? -2.272 -19.648 -36.869 1.00 63.47 93 PRO A N 1
ATOM 651 C CA . PRO A 1 93 ? -2.652 -19.169 -35.549 1.00 63.47 93 PRO A CA 1
ATOM 652 C C . PRO A 1 93 ? -1.628 -19.648 -34.508 1.00 63.47 93 PRO A C 1
ATOM 654 O O . PRO A 1 93 ? -1.087 -20.754 -34.658 1.00 63.47 93 PRO A O 1
ATOM 657 N N . PRO A 1 94 ? -1.348 -18.839 -33.471 1.00 64.44 94 PRO A N 1
ATOM 658 C CA . PRO A 1 94 ? -0.419 -19.226 -32.421 1.00 64.44 94 PRO A CA 1
ATOM 659 C C . PRO A 1 94 ? -0.855 -20.555 -31.779 1.00 64.44 94 PRO A C 1
ATOM 661 O O . PRO A 1 94 ? -2.054 -20.862 -31.738 1.00 64.44 94 PRO A O 1
ATOM 664 N N . PRO A 1 95 ? 0.101 -21.383 -31.314 1.00 68.25 95 PRO A N 1
ATOM 665 C CA . PRO A 1 95 ? -0.232 -22.601 -30.585 1.00 68.25 95 PRO A CA 1
ATOM 666 C C . PRO A 1 95 ? -1.098 -22.257 -29.362 1.00 68.25 95 PRO A C 1
ATOM 668 O O . PRO A 1 95 ? -0.939 -21.174 -28.797 1.00 68.25 95 PRO A O 1
ATOM 671 N N . PRO A 1 96 ? -2.016 -23.151 -28.950 1.00 81.44 96 PRO A N 1
ATOM 672 C CA . PRO A 1 96 ? -2.833 -22.906 -27.769 1.00 81.44 96 PRO A CA 1
ATOM 673 C C . PRO A 1 96 ? -1.930 -22.710 -26.540 1.00 81.44 96 PRO A C 1
ATOM 675 O O . PRO A 1 96 ? -0.925 -23.421 -26.428 1.00 81.44 96 PRO A O 1
ATOM 678 N N . PRO A 1 97 ? -2.277 -21.777 -25.636 1.00 90.31 97 PRO A N 1
ATOM 679 C CA . PRO A 1 97 ? -1.490 -21.521 -24.438 1.00 90.31 97 PRO A CA 1
ATOM 680 C C . PRO A 1 97 ? -1.467 -22.782 -23.567 1.00 90.31 97 PRO A C 1
ATOM 682 O O . PRO A 1 97 ? -2.495 -23.439 -23.388 1.00 90.31 97 PRO A O 1
ATOM 685 N N . GLY A 1 98 ? -0.288 -23.152 -23.074 1.00 95.38 98 GLY A N 1
ATOM 686 C CA . GLY A 1 98 ? -0.124 -24.241 -22.114 1.00 95.38 98 GLY A CA 1
ATOM 687 C C . GLY A 1 98 ? -0.187 -23.738 -20.671 1.00 95.38 98 GLY A C 1
ATOM 688 O O . GLY A 1 98 ? -0.776 -22.700 -20.402 1.00 95.38 98 GLY A O 1
ATOM 689 N N . THR A 1 99 ? 0.404 -24.473 -19.735 1.00 97.50 99 THR A N 1
ATOM 690 C CA . THR A 1 99 ? 0.505 -24.070 -18.322 1.00 97.50 99 THR A CA 1
ATOM 691 C C . THR A 1 99 ? 1.876 -23.446 -18.058 1.00 97.50 99 THR A C 1
ATOM 693 O O . THR A 1 99 ? 2.871 -23.936 -18.604 1.00 97.50 99 THR A O 1
ATOM 696 N N . ILE A 1 100 ? 1.935 -22.406 -17.225 1.00 98.44 100 ILE A N 1
ATOM 697 C CA . ILE A 1 100 ? 3.184 -21.857 -16.670 1.00 98.44 100 ILE A CA 1
ATOM 698 C C . ILE A 1 100 ? 3.095 -21.746 -15.150 1.00 98.44 100 ILE A C 1
ATOM 700 O O . ILE A 1 100 ? 2.006 -21.574 -14.595 1.00 98.44 100 ILE A O 1
ATOM 704 N N . ARG A 1 101 ? 4.250 -21.806 -14.491 1.00 98.75 101 ARG A N 1
ATOM 705 C CA . ARG A 1 101 ? 4.406 -21.634 -13.047 1.00 98.75 101 ARG A CA 1
ATOM 706 C C . ARG A 1 101 ? 5.465 -20.594 -12.739 1.00 98.75 101 ARG A C 1
ATOM 708 O O . ARG A 1 101 ? 6.581 -20.698 -13.238 1.00 98.75 101 ARG A O 1
ATOM 715 N N . LEU A 1 102 ? 5.137 -19.620 -11.902 1.00 98.81 102 LEU A N 1
ATOM 716 C CA . LEU A 1 102 ? 6.017 -18.500 -11.586 1.00 98.81 102 LEU A CA 1
ATOM 717 C C . LEU A 1 102 ? 6.204 -18.362 -10.077 1.00 98.81 102 LEU A C 1
ATOM 719 O O . LEU A 1 102 ? 5.283 -18.627 -9.307 1.00 98.81 102 LEU A O 1
ATOM 723 N N . ILE A 1 103 ? 7.383 -17.906 -9.670 1.00 98.81 103 ILE A N 1
ATOM 724 C CA . ILE A 1 103 ? 7.600 -17.325 -8.342 1.00 98.81 103 ILE A CA 1
ATOM 725 C C . ILE A 1 103 ? 7.574 -15.809 -8.526 1.00 98.81 103 ILE A C 1
ATOM 727 O O . ILE A 1 103 ? 8.342 -15.287 -9.326 1.00 98.81 103 ILE A O 1
ATOM 731 N N . HIS A 1 104 ? 6.719 -15.091 -7.809 1.00 98.75 104 HIS A N 1
ATOM 732 C CA . HIS A 1 104 ? 6.717 -13.626 -7.805 1.00 98.75 104 HIS A CA 1
ATOM 733 C C . HIS A 1 104 ? 7.072 -13.121 -6.413 1.00 98.75 104 HIS A C 1
ATOM 735 O O . HIS A 1 104 ? 6.437 -13.514 -5.441 1.00 98.75 104 HIS A O 1
ATOM 741 N N . PHE A 1 105 ? 8.098 -12.284 -6.322 1.00 98.50 105 PHE A N 1
ATOM 742 C CA . PHE A 1 105 ? 8.502 -11.587 -5.101 1.00 98.50 105 PHE A CA 1
ATOM 743 C C . PHE A 1 105 ? 8.965 -10.175 -5.458 1.00 98.50 105 PHE A C 1
ATOM 745 O O . PHE A 1 105 ? 9.064 -9.836 -6.636 1.00 98.50 105 PHE A O 1
ATOM 752 N N . SER A 1 106 ? 9.203 -9.323 -4.471 1.00 98.25 106 SER A N 1
ATOM 753 C CA . SER A 1 106 ? 9.486 -7.911 -4.724 1.00 98.25 106 SER A CA 1
ATOM 754 C C . SER A 1 106 ? 10.216 -7.262 -3.553 1.00 98.25 106 SER A C 1
ATOM 756 O O . SER A 1 106 ? 10.410 -7.913 -2.525 1.00 98.25 106 SER A O 1
ATOM 758 N N . ASP A 1 107 ? 10.627 -6.004 -3.734 1.00 96.94 107 ASP A N 1
AT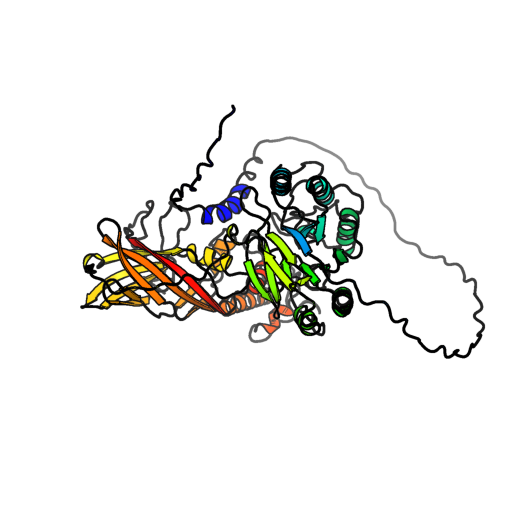OM 759 C CA . ASP A 1 107 ? 11.080 -5.108 -2.667 1.00 96.94 107 ASP A CA 1
ATOM 760 C C . ASP A 1 107 ? 12.185 -5.770 -1.840 1.00 96.94 107 ASP A C 1
ATOM 762 O O . ASP A 1 107 ? 12.066 -6.050 -0.644 1.00 96.94 107 ASP A O 1
ATOM 766 N N . VAL A 1 108 ? 13.272 -6.102 -2.540 1.00 96.25 108 VAL A N 1
ATOM 767 C CA . VAL A 1 108 ? 14.431 -6.777 -1.952 1.00 96.25 108 VAL A CA 1
ATOM 768 C C . VAL A 1 108 ? 15.234 -5.821 -1.076 1.00 96.25 108 VAL A C 1
ATOM 770 O O . VAL A 1 108 ? 15.873 -6.270 -0.122 1.00 96.25 108 VAL A O 1
ATOM 773 N N . HIS A 1 109 ? 15.202 -4.517 -1.386 1.00 94.69 109 HIS A N 1
ATOM 774 C CA . HIS A 1 109 ? 15.908 -3.458 -0.660 1.00 94.69 109 HIS A CA 1
ATOM 775 C C . HIS A 1 109 ? 17.341 -3.851 -0.311 1.00 94.69 109 HIS A C 1
ATOM 777 O O . HIS A 1 109 ? 17.814 -3.698 0.819 1.00 94.69 109 HIS A O 1
ATOM 783 N N . TYR A 1 110 ? 18.068 -4.409 -1.279 1.00 93.38 110 TYR A N 1
ATOM 784 C CA . TYR A 1 110 ? 19.444 -4.794 -1.026 1.00 93.38 110 TYR A CA 1
ATOM 785 C C . TYR A 1 110 ? 20.292 -3.545 -0.720 1.00 93.38 110 TYR A C 1
ATOM 787 O O . TYR A 1 110 ? 20.417 -2.631 -1.534 1.00 93.38 110 TYR A O 1
ATOM 795 N N . THR A 1 111 ? 20.881 -3.507 0.477 1.00 89.50 111 THR A N 1
ATOM 796 C CA . THR A 1 111 ? 21.649 -2.358 1.002 1.00 89.50 111 THR A CA 1
ATOM 797 C C . THR A 1 111 ? 23.165 -2.502 0.819 1.00 89.50 111 THR A C 1
ATOM 799 O O . THR A 1 111 ? 23.941 -1.644 1.251 1.00 89.50 111 THR A O 1
ATOM 802 N N . GLY A 1 112 ? 23.623 -3.603 0.217 1.00 86.62 112 GLY A N 1
ATOM 803 C CA . GLY A 1 112 ? 25.045 -3.889 0.063 1.00 86.62 112 GLY A CA 1
ATOM 804 C C . GLY A 1 112 ? 25.716 -3.117 -1.073 1.00 86.62 112 GLY A C 1
ATOM 805 O O . GLY A 1 112 ? 25.096 -2.709 -2.047 1.00 86.62 112 GLY A O 1
ATOM 806 N N . ASN A 1 113 ? 27.028 -2.938 -0.963 1.00 85.06 113 ASN A N 1
ATOM 807 C CA . ASN A 1 113 ? 27.905 -2.363 -1.980 1.00 85.06 113 ASN A CA 1
ATOM 808 C C . ASN A 1 113 ? 29.289 -3.050 -1.939 1.00 85.06 113 ASN A C 1
ATOM 810 O O . ASN A 1 113 ? 29.580 -3.783 -0.992 1.00 85.06 113 ASN A O 1
ATOM 814 N N . PRO A 1 114 ? 30.185 -2.827 -2.921 1.00 84.31 114 PRO A N 1
ATOM 815 C CA . PRO A 1 114 ? 31.473 -3.529 -2.960 1.00 84.31 114 PRO A CA 1
ATOM 816 C C . PRO A 1 114 ? 32.367 -3.343 -1.721 1.00 84.31 114 PRO A C 1
ATOM 818 O O . PRO A 1 114 ? 33.206 -4.197 -1.441 1.00 84.31 114 PRO A O 1
ATOM 821 N N . ALA A 1 115 ? 32.211 -2.244 -0.974 1.00 84.62 115 ALA A N 1
ATOM 822 C CA . ALA A 1 115 ? 32.950 -1.999 0.266 1.00 84.62 115 ALA A CA 1
ATOM 823 C C . ALA A 1 115 ? 32.276 -2.623 1.502 1.00 84.62 115 ALA A C 1
ATOM 825 O O . ALA A 1 115 ? 32.957 -2.942 2.477 1.00 84.62 115 ALA A O 1
ATOM 826 N N . ASN A 1 116 ? 30.955 -2.797 1.463 1.00 83.62 116 ASN A N 1
ATOM 827 C CA . ASN A 1 116 ? 30.146 -3.407 2.508 1.00 83.62 116 ASN A CA 1
ATOM 828 C C . ASN A 1 116 ? 29.035 -4.248 1.852 1.00 83.62 116 ASN A C 1
ATOM 830 O O . ASN A 1 116 ? 27.991 -3.682 1.535 1.00 83.62 116 ASN A O 1
ATOM 834 N N . PRO A 1 117 ? 29.229 -5.562 1.629 1.00 76.69 117 PRO A N 1
ATOM 835 C CA . PRO A 1 117 ? 28.369 -6.404 0.783 1.00 76.69 117 PRO A CA 1
ATOM 836 C C . PRO A 1 117 ? 26.959 -6.675 1.344 1.00 76.69 117 PRO A C 1
ATOM 838 O O . PRO A 1 117 ? 26.261 -7.556 0.849 1.00 76.69 117 PRO A O 1
ATOM 841 N N . GLY A 1 118 ? 26.505 -5.897 2.325 1.00 74.94 118 GLY A N 1
ATOM 842 C CA . GLY A 1 118 ? 25.151 -5.959 2.860 1.00 74.94 118 GLY A CA 1
ATOM 843 C C . GLY A 1 118 ? 24.903 -7.174 3.760 1.00 74.94 118 GLY A C 1
ATOM 844 O O . GLY A 1 118 ? 25.808 -7.978 3.992 1.00 74.94 118 GLY A O 1
ATOM 845 N N . PRO A 1 119 ? 23.694 -7.273 4.330 1.00 73.12 119 PRO A N 1
ATOM 846 C CA . PRO A 1 119 ? 23.277 -8.420 5.131 1.00 73.12 119 PRO A CA 1
ATOM 847 C C . PRO A 1 119 ? 23.099 -9.697 4.285 1.00 73.12 119 PRO A C 1
ATOM 849 O O . PRO A 1 119 ? 22.756 -9.634 3.107 1.00 73.12 119 PRO A O 1
ATOM 852 N N . ASP A 1 120 ? 23.281 -10.867 4.913 1.00 70.88 120 ASP A N 1
ATOM 853 C CA . ASP A 1 120 ? 23.120 -12.194 4.282 1.00 70.88 120 ASP A CA 1
ATOM 854 C C . ASP A 1 120 ? 21.642 -12.561 3.988 1.00 70.88 120 ASP A C 1
ATOM 856 O O . ASP A 1 120 ? 21.371 -13.616 3.413 1.00 70.88 120 ASP A O 1
ATOM 860 N N . ASN A 1 121 ? 20.678 -11.698 4.340 1.00 80.38 121 ASN A N 1
ATOM 861 C CA . ASN A 1 121 ? 19.237 -11.969 4.236 1.00 80.38 121 ASN A CA 1
ATOM 862 C C . ASN A 1 121 ? 18.792 -12.330 2.809 1.00 80.38 121 ASN A C 1
ATOM 864 O O . ASN A 1 121 ? 17.936 -13.194 2.636 1.00 80.38 121 ASN A O 1
ATOM 868 N N . ILE A 1 122 ? 19.404 -11.728 1.785 1.00 90.81 122 ILE A N 1
ATOM 869 C CA . ILE A 1 122 ? 19.130 -12.055 0.380 1.00 90.81 122 ILE A CA 1
ATOM 870 C C . ILE A 1 122 ? 19.480 -13.510 0.046 1.00 90.81 122 ILE A C 1
ATOM 872 O O . ILE A 1 122 ? 18.726 -14.175 -0.659 1.00 90.81 122 ILE A O 1
ATOM 876 N N . LEU A 1 123 ? 20.583 -14.040 0.586 1.00 91.50 123 LEU A N 1
ATOM 877 C CA . LEU A 1 123 ? 20.964 -15.438 0.380 1.00 91.50 123 LEU A CA 1
ATOM 878 C C . LEU A 1 123 ? 20.050 -16.383 1.158 1.00 91.50 123 LEU A C 1
ATOM 880 O O . LEU A 1 123 ? 19.742 -17.461 0.654 1.00 91.50 123 LEU A O 1
ATOM 884 N N . ASP A 1 124 ? 19.593 -15.989 2.347 1.00 92.69 124 ASP A N 1
ATOM 885 C CA . ASP A 1 124 ? 18.615 -16.767 3.111 1.00 92.69 124 ASP A CA 1
ATOM 886 C C . ASP A 1 124 ? 17.300 -16.918 2.337 1.00 92.69 124 ASP A C 1
ATOM 888 O O . ASP A 1 124 ? 16.831 -18.043 2.158 1.00 92.69 124 ASP A O 1
ATOM 892 N N . GLY A 1 125 ? 16.757 -15.830 1.784 1.00 95.00 125 GLY A N 1
ATOM 893 C CA . GLY A 1 125 ? 15.538 -15.910 0.977 1.00 95.00 125 GLY A CA 1
ATOM 894 C C . GLY A 1 125 ? 15.747 -16.628 -0.362 1.00 95.00 125 GLY A C 1
ATOM 895 O O . GLY A 1 125 ? 14.898 -17.418 -0.758 1.00 95.00 125 GLY A O 1
ATOM 896 N N . VAL A 1 126 ? 16.899 -16.476 -1.032 1.00 96.12 126 VAL A N 1
ATOM 897 C CA . VAL A 1 126 ? 17.226 -17.287 -2.228 1.00 96.12 126 VAL A CA 1
ATOM 898 C C . VAL A 1 126 ? 17.279 -18.780 -1.891 1.00 96.12 126 VAL A C 1
ATOM 900 O O . VAL A 1 126 ? 16.738 -19.599 -2.634 1.00 96.12 126 VAL A O 1
ATOM 903 N N . ASN A 1 127 ? 17.894 -19.155 -0.765 1.00 95.94 127 ASN A N 1
ATOM 904 C CA . ASN A 1 127 ? 17.926 -20.545 -0.309 1.00 95.94 127 ASN A CA 1
ATOM 905 C C . ASN A 1 127 ? 16.522 -21.069 0.013 1.00 95.94 127 ASN A C 1
ATOM 907 O O . ASN A 1 127 ? 16.225 -22.226 -0.284 1.00 95.94 127 ASN A O 1
ATOM 911 N N . GLU A 1 128 ? 15.667 -20.234 0.606 1.00 96.50 128 GLU A N 1
ATOM 912 C CA . GLU A 1 128 ? 14.266 -20.564 0.853 1.00 96.50 128 GLU A CA 1
ATOM 913 C C . GLU A 1 128 ? 13.520 -20.826 -0.463 1.00 96.50 128 GLU A C 1
ATOM 915 O O . GLU A 1 128 ? 12.949 -21.907 -0.619 1.00 96.50 128 GLU A O 1
ATOM 920 N N . LEU A 1 129 ? 13.618 -19.918 -1.440 1.00 97.50 129 LEU A N 1
ATOM 921 C CA . LEU A 1 129 ? 13.000 -20.065 -2.764 1.00 97.50 129 LEU A CA 1
ATOM 922 C C . LEU A 1 129 ? 13.501 -21.311 -3.514 1.00 97.50 129 LEU A C 1
ATOM 924 O O . LEU A 1 129 ? 12.704 -22.050 -4.089 1.00 97.50 129 LEU A O 1
ATOM 928 N N . ASN A 1 130 ? 14.803 -21.606 -3.460 1.00 97.94 130 ASN A N 1
ATOM 929 C CA . ASN A 1 130 ? 15.379 -22.819 -4.056 1.00 97.94 130 ASN A CA 1
ATOM 930 C C . ASN A 1 130 ? 14.927 -24.109 -3.350 1.00 97.94 130 ASN A C 1
ATOM 932 O O . ASN A 1 130 ? 14.999 -25.197 -3.920 1.00 97.94 130 ASN A O 1
ATOM 936 N N . SER A 1 131 ? 14.478 -24.014 -2.096 1.00 97.06 131 SER A N 1
ATOM 937 C CA . SER A 1 131 ? 14.010 -25.167 -1.322 1.00 97.06 131 SER A CA 1
ATOM 938 C C . SER A 1 131 ? 12.540 -25.523 -1.562 1.00 97.06 131 SER A C 1
ATOM 940 O O . SER A 1 131 ? 12.083 -26.563 -1.076 1.00 97.06 131 SER A O 1
ATOM 942 N N . LEU A 1 132 ? 11.806 -24.686 -2.303 1.00 96.62 132 LEU A N 1
ATOM 943 C CA . LEU A 1 132 ? 10.392 -24.892 -2.589 1.00 96.62 132 LEU A CA 1
ATOM 944 C C . LEU A 1 132 ? 10.176 -26.160 -3.421 1.00 96.62 132 LEU A C 1
ATOM 946 O O . LEU A 1 132 ? 10.802 -26.364 -4.460 1.00 96.62 132 LEU A O 1
ATOM 950 N N . ASP A 1 133 ? 9.213 -26.991 -3.015 1.00 96.00 133 ASP A N 1
ATOM 951 C CA . ASP A 1 133 ? 8.711 -28.103 -3.839 1.00 96.00 133 ASP A CA 1
ATOM 952 C C . ASP A 1 133 ? 7.702 -27.579 -4.875 1.00 96.00 133 ASP A C 1
ATOM 954 O O . ASP A 1 133 ? 6.533 -27.965 -4.916 1.00 96.00 133 ASP A O 1
ATOM 958 N N . PHE A 1 134 ? 8.155 -26.622 -5.684 1.00 97.12 134 PHE A N 1
ATOM 959 C CA . PHE A 1 134 ? 7.371 -25.957 -6.712 1.00 97.12 134 PHE A CA 1
ATOM 960 C C . PHE A 1 134 ? 8.211 -25.832 -7.981 1.00 97.12 134 PHE A C 1
ATOM 962 O O . PHE A 1 134 ? 9.201 -25.108 -8.032 1.00 97.12 134 PHE A O 1
ATOM 969 N N . ALA A 1 135 ? 7.824 -26.569 -9.021 1.00 96.56 135 ALA A N 1
ATOM 970 C CA . ALA A 1 135 ? 8.517 -26.561 -10.306 1.00 96.56 135 ALA A CA 1
ATOM 971 C C . ALA A 1 135 ? 8.163 -25.294 -11.101 1.00 96.56 135 ALA A C 1
ATOM 973 O O . ALA A 1 135 ? 7.371 -25.363 -12.041 1.00 96.56 135 ALA A O 1
ATOM 974 N N . ALA A 1 136 ? 8.698 -24.150 -10.676 1.00 98.25 136 ALA A N 1
ATOM 975 C CA . ALA A 1 136 ? 8.554 -22.887 -11.384 1.00 98.25 136 ALA A CA 1
ATOM 976 C C . ALA A 1 136 ? 9.380 -22.871 -12.678 1.00 98.25 136 ALA A C 1
ATOM 978 O O . ALA A 1 136 ? 10.504 -23.371 -12.728 1.00 98.25 136 ALA A O 1
ATOM 979 N N . ASP A 1 137 ? 8.815 -22.262 -13.715 1.00 98.50 137 ASP A N 1
ATOM 980 C CA . ASP A 1 137 ? 9.471 -22.000 -14.993 1.00 98.50 137 ASP A CA 1
ATOM 981 C C . ASP A 1 137 ? 10.335 -20.731 -14.933 1.00 98.50 137 ASP A C 1
ATOM 983 O O . ASP A 1 137 ? 11.328 -20.616 -15.656 1.00 98.50 137 ASP A O 1
ATOM 987 N N . LEU A 1 138 ? 9.942 -19.769 -14.089 1.00 98.56 138 LEU A N 1
ATOM 988 C CA . LEU A 1 138 ? 10.561 -18.451 -13.978 1.00 98.56 138 LEU A CA 1
ATOM 989 C C . LEU A 1 138 ? 10.265 -17.804 -12.612 1.00 98.56 138 LEU A C 1
ATOM 991 O O . LEU A 1 138 ? 9.180 -17.982 -12.062 1.00 98.56 138 LEU A O 1
ATOM 995 N N . ALA A 1 139 ? 11.193 -17.001 -12.098 1.00 98.75 139 ALA A N 1
ATOM 996 C CA . ALA A 1 139 ? 10.934 -16.034 -11.035 1.00 98.75 139 ALA A CA 1
ATOM 997 C C . ALA A 1 139 ? 10.811 -14.598 -11.588 1.00 98.75 139 ALA A C 1
ATOM 999 O O . ALA A 1 139 ? 11.545 -14.215 -12.496 1.00 98.75 139 ALA A O 1
ATOM 1000 N N . VAL A 1 140 ? 9.911 -13.782 -11.048 1.00 98.81 140 VAL A N 1
ATOM 1001 C CA . VAL A 1 140 ? 9.729 -12.376 -11.440 1.00 98.81 140 VAL A CA 1
ATOM 1002 C C . VAL A 1 140 ? 9.859 -11.478 -10.212 1.00 98.81 140 VAL A C 1
ATOM 1004 O O . VAL A 1 140 ? 9.246 -11.763 -9.185 1.00 98.81 140 VAL A O 1
ATOM 1007 N N . ILE A 1 141 ? 10.654 -10.411 -10.333 1.00 98.69 141 ILE A N 1
ATOM 1008 C CA . ILE A 1 141 ? 10.959 -9.457 -9.257 1.00 98.69 141 ILE A CA 1
ATOM 1009 C C . ILE A 1 141 ? 10.427 -8.069 -9.624 1.00 98.69 141 ILE A C 1
ATOM 1011 O O . ILE A 1 141 ? 10.921 -7.459 -10.574 1.00 98.69 141 ILE A O 1
ATOM 1015 N N . THR A 1 142 ? 9.424 -7.564 -8.906 1.00 98.50 142 THR A N 1
ATOM 1016 C CA . THR A 1 142 ? 8.711 -6.324 -9.278 1.00 98.50 142 THR A CA 1
ATOM 1017 C C . THR A 1 142 ? 9.245 -5.064 -8.592 1.00 98.50 142 THR A C 1
ATOM 1019 O O . THR A 1 142 ? 8.489 -4.338 -7.958 1.00 98.50 142 THR A O 1
ATOM 1022 N N . GLY A 1 143 ? 10.528 -4.751 -8.773 1.00 97.31 143 GLY A N 1
ATOM 1023 C CA . GLY A 1 143 ? 11.116 -3.481 -8.328 1.00 97.31 143 GLY A CA 1
ATOM 1024 C C . GLY A 1 143 ? 11.666 -3.460 -6.907 1.00 97.31 143 GLY A C 1
ATOM 1025 O O . GLY A 1 143 ? 11.659 -4.472 -6.204 1.00 97.31 143 GLY A O 1
ATOM 1026 N N . ASP A 1 144 ? 12.226 -2.300 -6.558 1.00 97.56 144 ASP A N 1
ATOM 1027 C CA . ASP A 1 144 ? 12.977 -2.025 -5.330 1.00 97.56 144 ASP A CA 1
ATOM 1028 C C . ASP A 1 144 ? 14.030 -3.098 -5.049 1.00 97.56 144 ASP A C 1
ATOM 1030 O O . ASP A 1 144 ? 14.113 -3.727 -3.990 1.00 97.56 144 ASP A O 1
ATOM 1034 N N . LEU A 1 145 ? 14.849 -3.333 -6.077 1.00 97.25 145 LEU A N 1
ATOM 1035 C CA . LEU A 1 145 ? 15.877 -4.371 -6.080 1.00 97.25 145 LEU A CA 1
ATOM 1036 C C . LEU A 1 145 ? 16.983 -4.034 -5.071 1.00 97.25 145 LEU A C 1
ATOM 1038 O O . LEU A 1 145 ? 17.508 -4.902 -4.367 1.00 97.25 145 LEU A O 1
ATOM 1042 N N . ILE A 1 146 ? 17.319 -2.750 -4.990 1.00 94.88 146 ILE A N 1
ATOM 1043 C CA . ILE A 1 146 ? 18.237 -2.160 -4.017 1.00 94.88 146 ILE A CA 1
ATOM 1044 C C . ILE A 1 146 ? 17.525 -1.066 -3.229 1.00 94.88 146 ILE A C 1
ATOM 1046 O O . ILE A 1 146 ? 16.582 -0.468 -3.725 1.00 94.88 146 ILE A O 1
ATOM 1050 N N . ASP A 1 147 ? 17.998 -0.775 -2.017 1.00 91.69 147 ASP A N 1
ATOM 1051 C CA . ASP A 1 147 ? 17.386 0.265 -1.173 1.00 91.69 147 ASP A CA 1
ATOM 1052 C C . ASP A 1 147 ? 17.715 1.691 -1.647 1.00 91.69 147 ASP A C 1
ATOM 1054 O O . ASP A 1 147 ? 16.923 2.618 -1.507 1.00 91.69 147 ASP A O 1
ATOM 1058 N N . ALA A 1 148 ? 18.911 1.870 -2.203 1.00 91.81 148 ALA A N 1
ATOM 1059 C CA . ALA A 1 148 ? 19.343 3.080 -2.887 1.00 91.81 148 ALA A CA 1
ATOM 1060 C C . ALA A 1 148 ? 20.600 2.773 -3.706 1.00 91.81 148 ALA A C 1
ATOM 1062 O O . ALA A 1 148 ? 21.377 1.869 -3.376 1.00 91.81 148 ALA A O 1
ATOM 1063 N N . MET A 1 149 ? 20.857 3.579 -4.735 1.00 91.50 149 MET A N 1
ATOM 1064 C CA . MET A 1 149 ? 22.106 3.561 -5.494 1.00 91.50 149 MET A CA 1
ATOM 1065 C C . MET A 1 149 ? 22.892 4.850 -5.216 1.00 91.50 149 MET A C 1
ATOM 1067 O O . MET A 1 149 ? 22.589 5.889 -5.810 1.00 91.50 149 MET A O 1
ATOM 1071 N N . PRO A 1 150 ? 23.899 4.813 -4.322 1.00 87.81 150 PRO A N 1
ATOM 1072 C CA . PRO A 1 150 ? 24.660 6.000 -3.957 1.00 87.81 150 PRO A CA 1
ATOM 1073 C C . PRO A 1 150 ? 25.370 6.650 -5.143 1.00 87.81 150 PRO A C 1
ATOM 1075 O O . PRO A 1 150 ? 25.734 5.988 -6.118 1.00 87.81 150 PRO A O 1
ATOM 1078 N N . ALA A 1 151 ? 25.643 7.948 -5.006 1.00 83.06 151 ALA A N 1
ATOM 1079 C CA . ALA A 1 151 ? 26.370 8.710 -6.011 1.00 83.06 151 ALA A CA 1
ATOM 1080 C C . ALA A 1 151 ? 27.724 8.055 -6.333 1.00 83.06 151 ALA A C 1
ATOM 1082 O O . ALA A 1 151 ? 28.478 7.669 -5.435 1.00 83.06 151 ALA A O 1
ATOM 1083 N N . GLY A 1 152 ? 28.036 7.968 -7.627 1.00 83.38 152 GLY A N 1
ATOM 1084 C CA . GLY A 1 152 ? 29.254 7.325 -8.131 1.00 83.38 152 GLY A CA 1
ATOM 1085 C C . GLY A 1 152 ? 29.064 5.875 -8.583 1.00 83.38 152 GLY A C 1
ATOM 1086 O O . GLY A 1 152 ? 30.018 5.280 -9.078 1.00 83.38 152 GLY A O 1
ATOM 1087 N N . PHE A 1 153 ? 27.851 5.327 -8.464 1.00 85.56 153 PHE A N 1
ATOM 1088 C CA . PHE A 1 153 ? 27.462 4.050 -9.073 1.00 85.56 153 PHE A CA 1
ATOM 1089 C C . PHE A 1 153 ? 26.552 4.220 -10.301 1.00 85.56 153 PHE A C 1
ATOM 1091 O O . PHE A 1 153 ? 26.105 3.226 -10.854 1.00 85.56 153 PHE A O 1
ATOM 1098 N N . ASP A 1 154 ? 26.307 5.457 -10.748 1.00 81.56 154 ASP A N 1
ATOM 1099 C CA . ASP A 1 154 ? 25.435 5.792 -11.887 1.00 81.56 154 ASP A CA 1
ATOM 1100 C C . ASP A 1 154 ? 26.097 5.608 -13.264 1.00 81.56 154 ASP A C 1
ATOM 1102 O O . ASP A 1 154 ? 25.474 5.874 -14.292 1.00 81.56 154 ASP A O 1
ATOM 1106 N N . GLU A 1 155 ? 27.356 5.165 -13.306 1.00 84.56 155 GLU A N 1
ATOM 1107 C CA . GLU A 1 155 ? 28.087 4.908 -14.548 1.00 84.56 155 GLU A CA 1
ATOM 1108 C C . GLU A 1 155 ? 27.938 3.438 -14.993 1.00 84.56 155 GLU A C 1
ATOM 1110 O O . GLU A 1 155 ? 28.295 2.524 -14.236 1.00 84.56 155 GLU A O 1
ATOM 1115 N N . PRO A 1 156 ? 27.499 3.172 -16.243 1.00 83.44 156 PRO A N 1
ATOM 1116 C CA . PRO A 1 156 ? 27.386 1.811 -16.753 1.00 83.44 156 PRO A CA 1
ATOM 1117 C C . PRO A 1 156 ? 28.704 1.033 -16.653 1.00 83.44 156 PRO A C 1
ATOM 1119 O O . PRO A 1 156 ? 29.752 1.475 -17.129 1.00 83.44 156 PRO A O 1
ATOM 1122 N N . GLY A 1 157 ? 28.641 -0.162 -16.061 1.00 76.88 157 GLY A N 1
ATOM 1123 C CA . GLY A 1 157 ? 29.799 -1.035 -15.852 1.00 76.88 157 GLY A CA 1
ATOM 1124 C C . GLY A 1 157 ? 30.595 -0.766 -14.570 1.00 76.88 157 GLY A C 1
ATOM 1125 O O . GLY A 1 157 ? 31.558 -1.490 -14.308 1.00 76.88 157 GLY A O 1
ATOM 1126 N N . VAL A 1 158 ? 30.210 0.223 -13.754 1.00 85.44 158 VAL A N 1
ATOM 1127 C CA . VAL A 1 158 ? 30.730 0.359 -12.389 1.00 85.44 158 VAL A CA 1
ATOM 1128 C C . VAL A 1 158 ? 30.017 -0.634 -11.474 1.00 85.44 158 VAL A C 1
ATOM 1130 O O . VAL A 1 158 ? 28.814 -0.542 -11.242 1.00 85.44 158 VAL A O 1
ATOM 1133 N N . GLU A 1 159 ? 30.781 -1.578 -10.924 1.00 86.69 159 GLU A N 1
ATOM 1134 C CA . GLU A 1 159 ? 30.292 -2.533 -9.927 1.00 86.69 159 GLU A CA 1
ATOM 1135 C C . GLU A 1 159 ? 29.741 -1.791 -8.703 1.00 86.69 159 GLU A C 1
ATOM 1137 O O . GLU A 1 159 ? 30.443 -1.003 -8.069 1.00 86.69 159 GLU A O 1
ATOM 1142 N N . GLY A 1 160 ? 28.482 -2.056 -8.360 1.00 89.56 160 GLY A N 1
ATOM 1143 C CA . GLY A 1 160 ? 27.726 -1.323 -7.345 1.00 89.56 160 GLY A CA 1
ATOM 1144 C C . GLY A 1 160 ? 26.618 -2.176 -6.727 1.00 89.56 160 GLY A C 1
ATOM 1145 O O . GLY A 1 160 ? 26.566 -3.380 -6.996 1.00 89.56 160 GLY A O 1
ATOM 1146 N N . PRO A 1 161 ? 25.718 -1.581 -5.922 1.00 91.81 161 PRO A N 1
ATOM 1147 C CA . PRO A 1 161 ? 24.640 -2.311 -5.250 1.00 91.81 161 PRO A CA 1
ATOM 1148 C C . PRO A 1 161 ? 23.822 -3.205 -6.187 1.00 91.81 161 PRO A C 1
ATOM 1150 O O . PRO A 1 161 ? 23.622 -4.380 -5.897 1.00 91.81 161 PRO A O 1
ATOM 1153 N N . LEU A 1 162 ? 23.438 -2.689 -7.359 1.00 92.56 162 LEU A N 1
ATOM 1154 C CA . LEU A 1 162 ? 22.620 -3.431 -8.322 1.00 92.56 162 LEU A CA 1
ATOM 1155 C C . LEU A 1 162 ? 23.355 -4.638 -8.937 1.00 92.56 162 LEU A C 1
ATOM 1157 O O . LEU A 1 162 ? 22.748 -5.675 -9.204 1.00 92.56 162 LEU A O 1
ATOM 1161 N N . HIS A 1 163 ? 24.676 -4.541 -9.120 1.00 91.56 163 HIS A N 1
ATOM 1162 C CA . HIS A 1 163 ? 25.495 -5.652 -9.613 1.00 91.56 163 HIS A CA 1
ATOM 1163 C C . HIS A 1 163 ? 25.626 -6.765 -8.563 1.00 91.56 163 HIS A C 1
ATOM 1165 O O . HIS A 1 163 ? 25.543 -7.948 -8.897 1.00 91.56 163 HIS A O 1
ATOM 1171 N N . LEU A 1 164 ? 25.764 -6.396 -7.287 1.00 91.94 164 LEU A N 1
ATOM 1172 C CA . LEU A 1 164 ? 25.796 -7.351 -6.178 1.00 91.94 164 LEU A CA 1
ATOM 1173 C C . LEU A 1 164 ? 24.432 -8.001 -5.927 1.00 91.94 164 LEU A C 1
ATOM 1175 O O . LEU A 1 164 ? 24.369 -9.217 -5.748 1.00 91.94 164 LEU A O 1
ATOM 1179 N N . PHE A 1 165 ? 23.345 -7.228 -5.995 1.00 94.06 165 PHE A N 1
ATOM 1180 C CA . PHE A 1 165 ? 21.984 -7.763 -6.021 1.00 94.06 165 PHE A CA 1
ATOM 1181 C C . PHE A 1 165 ? 21.861 -8.845 -7.102 1.00 94.06 165 PHE A C 1
ATOM 1183 O O . PHE A 1 165 ? 21.514 -9.991 -6.809 1.00 94.06 165 PHE A O 1
ATOM 1190 N N . LYS A 1 166 ? 22.253 -8.517 -8.342 1.00 94.12 166 LYS A N 1
ATOM 1191 C CA . LYS A 1 166 ? 22.240 -9.462 -9.462 1.00 94.12 166 LYS A CA 1
ATOM 1192 C C . LYS A 1 166 ? 23.083 -10.699 -9.172 1.00 94.12 166 LYS A C 1
ATOM 1194 O O . LYS A 1 166 ? 22.650 -11.806 -9.487 1.00 94.12 166 LYS A O 1
ATOM 1199 N N . GLN A 1 167 ? 24.269 -10.543 -8.585 1.00 92.75 167 GLN A N 1
ATOM 1200 C CA . GLN A 1 167 ? 25.135 -11.665 -8.221 1.00 92.75 167 GLN A CA 1
ATOM 1201 C C . GLN A 1 167 ? 24.444 -12.622 -7.239 1.00 92.75 167 GLN A C 1
ATOM 1203 O O . GLN A 1 167 ? 24.518 -13.834 -7.434 1.00 92.75 167 GLN A O 1
ATOM 1208 N N . HIS A 1 168 ? 23.780 -12.098 -6.209 1.00 93.38 168 HIS A N 1
ATOM 1209 C CA . HIS A 1 168 ? 23.105 -12.910 -5.198 1.00 93.38 168 HIS A CA 1
ATOM 1210 C C . HIS A 1 168 ? 21.829 -13.571 -5.730 1.00 93.38 168 HIS A C 1
ATOM 1212 O O . HIS A 1 168 ? 21.648 -14.772 -5.541 1.00 93.38 168 HIS A O 1
ATOM 1218 N N . ILE A 1 169 ? 20.995 -12.839 -6.471 1.00 95.50 169 ILE A N 1
ATOM 1219 C CA . ILE A 1 169 ? 19.783 -13.395 -7.093 1.00 95.50 169 ILE A CA 1
ATOM 1220 C C . ILE A 1 169 ? 20.113 -14.428 -8.178 1.00 95.50 169 ILE A C 1
ATOM 1222 O O . ILE A 1 169 ? 19.374 -15.390 -8.360 1.00 95.50 169 ILE A O 1
ATOM 1226 N N . SER A 1 170 ? 21.262 -14.316 -8.853 1.00 95.81 170 SER A N 1
ATOM 1227 C CA . SER A 1 170 ? 21.701 -15.304 -9.856 1.00 95.81 170 SER A CA 1
ATOM 1228 C C . SER A 1 170 ? 22.026 -16.693 -9.283 1.00 95.81 170 SER A C 1
ATOM 1230 O O . SER A 1 170 ? 22.371 -17.590 -10.050 1.00 95.81 170 SER A O 1
ATOM 1232 N N . VAL A 1 171 ? 21.940 -16.879 -7.961 1.00 96.25 171 VAL A N 1
ATOM 1233 C CA . VAL A 1 171 ? 22.046 -18.188 -7.293 1.00 96.25 171 VAL A CA 1
ATOM 1234 C C . VAL A 1 171 ? 20.698 -18.934 -7.267 1.00 96.25 171 VAL A C 1
ATOM 1236 O O . VAL A 1 171 ? 20.664 -20.108 -6.902 1.00 96.25 171 VAL A O 1
ATOM 1239 N N . LEU A 1 172 ? 19.593 -18.301 -7.680 1.00 97.44 172 LEU A N 1
ATOM 1240 C CA . LEU A 1 172 ? 18.314 -18.990 -7.871 1.00 97.44 172 LEU A CA 1
ATOM 1241 C C . LEU A 1 172 ? 18.451 -20.161 -8.860 1.00 97.44 172 LEU A C 1
ATOM 1243 O O . LEU A 1 172 ? 19.084 -20.043 -9.910 1.00 97.44 172 LEU A O 1
ATOM 1247 N N . ASP A 1 173 ? 17.812 -21.284 -8.533 1.00 97.94 173 ASP A N 1
ATOM 1248 C CA . ASP A 1 173 ? 17.794 -22.502 -9.354 1.00 97.94 173 ASP A CA 1
ATOM 1249 C C . ASP A 1 173 ? 16.880 -22.363 -10.587 1.00 97.94 173 ASP A C 1
ATOM 1251 O O . ASP A 1 173 ? 16.942 -23.176 -11.516 1.00 97.94 173 ASP A O 1
ATOM 1255 N N . VAL A 1 174 ? 16.050 -21.316 -10.617 1.00 97.44 174 VAL A N 1
ATOM 1256 C CA . VAL A 1 174 ? 15.158 -20.960 -11.725 1.00 97.44 174 VAL A CA 1
ATOM 1257 C C . VAL A 1 174 ? 15.636 -19.681 -12.423 1.00 97.44 174 VAL A C 1
ATOM 1259 O O . VAL A 1 174 ? 16.210 -18.802 -11.775 1.00 97.44 174 VAL A O 1
ATOM 1262 N N . PRO A 1 175 ? 15.405 -19.526 -13.742 1.00 98.00 175 PRO A N 1
ATOM 1263 C CA . PRO A 1 175 ? 15.658 -18.257 -14.416 1.00 98.00 175 PRO A CA 1
ATOM 1264 C C . PRO A 1 175 ? 14.794 -17.149 -13.804 1.00 98.00 175 PRO A C 1
ATOM 1266 O O . PRO A 1 175 ? 13.700 -17.420 -13.314 1.00 98.00 175 PRO A O 1
ATOM 1269 N N . TRP A 1 176 ? 15.254 -15.901 -13.865 1.00 98.31 176 TRP A N 1
ATOM 1270 C CA . TRP A 1 176 ? 14.531 -14.772 -13.285 1.00 98.31 176 TRP A CA 1
ATOM 1271 C C . TRP A 1 176 ? 14.472 -13.567 -14.226 1.00 98.31 176 TRP A C 1
ATOM 1273 O O . TRP A 1 176 ? 15.318 -13.415 -15.108 1.00 98.31 176 TRP A O 1
ATOM 1283 N N . GLN A 1 177 ? 13.446 -12.737 -14.045 1.00 98.19 177 GLN A N 1
ATOM 1284 C CA . GLN A 1 177 ? 13.261 -11.427 -14.674 1.00 98.19 177 GLN A CA 1
ATOM 1285 C C . GLN A 1 177 ? 13.022 -10.384 -13.582 1.00 98.19 177 GLN A C 1
ATOM 1287 O O . GLN A 1 177 ? 12.528 -10.720 -12.505 1.00 98.19 177 GLN A O 1
ATOM 1292 N N . ALA A 1 178 ? 13.350 -9.124 -13.854 1.00 98.00 178 ALA A N 1
ATOM 1293 C CA . ALA A 1 178 ? 13.116 -8.035 -12.912 1.00 98.00 178 ALA A CA 1
ATOM 1294 C C . ALA A 1 178 ? 12.679 -6.749 -13.620 1.00 98.00 178 ALA A C 1
ATOM 1296 O O . ALA A 1 178 ? 13.096 -6.481 -14.752 1.00 98.00 178 ALA A O 1
ATOM 1297 N N . THR A 1 179 ? 11.873 -5.951 -12.925 1.00 97.31 179 THR A N 1
ATOM 1298 C CA . THR A 1 179 ? 11.605 -4.539 -13.233 1.00 97.31 179 THR A CA 1
ATOM 1299 C C . THR A 1 179 ? 12.271 -3.665 -12.174 1.00 97.31 179 THR A C 1
ATOM 1301 O O . THR A 1 179 ? 12.477 -4.145 -11.061 1.00 97.31 179 THR A O 1
ATOM 1304 N N . PRO A 1 180 ? 12.608 -2.401 -12.470 1.00 97.25 180 PRO A N 1
ATOM 1305 C CA . PRO A 1 180 ? 13.009 -1.460 -11.431 1.00 97.25 180 PRO A CA 1
ATOM 1306 C C . PRO A 1 180 ? 11.790 -0.919 -10.659 1.00 97.25 180 PRO A C 1
ATOM 1308 O O . PRO A 1 180 ? 10.676 -0.883 -11.191 1.00 97.25 180 PRO A O 1
ATOM 1311 N N . GLY A 1 181 ? 12.020 -0.478 -9.426 1.00 96.62 181 GLY A N 1
ATOM 1312 C CA . GLY A 1 181 ? 11.103 0.296 -8.587 1.00 96.62 181 GLY A CA 1
ATOM 1313 C C . GLY A 1 181 ? 11.667 1.671 -8.238 1.00 96.62 181 GLY A C 1
ATOM 1314 O O . GLY A 1 181 ? 12.668 2.096 -8.819 1.00 96.62 181 GLY A O 1
ATOM 1315 N N . ASN A 1 182 ? 11.020 2.405 -7.333 1.00 94.19 182 ASN A N 1
ATOM 1316 C CA . ASN A 1 182 ? 11.447 3.765 -6.998 1.00 94.19 182 ASN A CA 1
ATOM 1317 C C . ASN A 1 182 ? 12.791 3.822 -6.264 1.00 94.19 182 ASN A C 1
ATOM 1319 O O . ASN A 1 182 ? 13.595 4.716 -6.542 1.00 94.19 182 ASN A O 1
ATOM 1323 N N . HIS A 1 183 ? 13.098 2.854 -5.403 1.00 94.75 183 HIS A N 1
ATOM 1324 C CA . HIS A 1 183 ? 14.371 2.811 -4.681 1.00 94.75 183 HIS A CA 1
ATOM 1325 C C . HIS A 1 183 ? 15.581 2.622 -5.602 1.00 94.75 183 HIS A C 1
ATOM 1327 O O . HIS A 1 183 ? 16.664 3.155 -5.334 1.00 94.75 183 HIS A O 1
ATOM 1333 N N . ASP A 1 184 ? 15.388 1.990 -6.762 1.00 95.56 184 ASP A N 1
ATOM 1334 C CA . ASP A 1 184 ? 16.435 1.856 -7.777 1.00 95.56 184 ASP A CA 1
ATOM 1335 C C . ASP A 1 184 ? 16.861 3.218 -8.369 1.00 95.56 184 ASP A C 1
ATOM 1337 O O . ASP A 1 184 ? 17.949 3.334 -8.940 1.00 95.56 184 ASP A O 1
ATOM 1341 N N . TYR A 1 185 ? 16.058 4.276 -8.187 1.00 94.06 185 TYR A N 1
ATOM 1342 C CA . TYR A 1 185 ? 16.319 5.654 -8.633 1.00 94.06 185 TYR A CA 1
ATOM 1343 C C . TYR A 1 185 ? 16.707 6.613 -7.493 1.00 94.06 185 TYR A C 1
ATOM 1345 O O . TYR A 1 185 ? 17.023 7.781 -7.746 1.00 94.06 185 TYR A O 1
ATOM 1353 N N . TYR A 1 186 ? 16.766 6.142 -6.246 1.00 92.62 186 TYR A N 1
ATOM 1354 C CA . TYR A 1 186 ? 17.246 6.946 -5.122 1.00 92.62 186 TYR A CA 1
ATOM 1355 C C . TYR A 1 186 ? 18.775 6.945 -5.020 1.00 92.62 186 TYR A C 1
ATOM 1357 O O . TYR A 1 186 ? 19.451 5.987 -5.403 1.00 92.62 186 TYR A O 1
ATOM 1365 N N . ILE A 1 187 ? 19.331 8.050 -4.518 1.00 90.69 187 ILE A N 1
ATOM 1366 C CA . ILE A 1 187 ? 20.747 8.208 -4.154 1.00 90.69 187 ILE A CA 1
ATOM 1367 C C . ILE A 1 187 ? 20.958 7.841 -2.686 1.00 90.69 187 ILE A C 1
ATOM 1369 O O . ILE A 1 187 ? 21.923 7.165 -2.332 1.00 90.69 187 ILE A O 1
ATOM 1373 N N . SER A 1 188 ? 20.064 8.308 -1.821 1.00 83.94 188 SER A N 1
ATOM 1374 C CA . SER A 1 188 ? 20.076 8.005 -0.395 1.00 83.94 188 SER A CA 1
ATOM 1375 C C . SER A 1 188 ? 18.658 8.027 0.142 1.00 83.94 188 SER A C 1
ATOM 1377 O O . SER A 1 188 ? 17.879 8.887 -0.264 1.00 83.94 188 SER A O 1
ATOM 1379 N N . MET A 1 189 ? 18.372 7.145 1.096 1.00 73.44 189 MET A N 1
ATOM 1380 C CA . MET A 1 189 ? 17.158 7.181 1.916 1.00 73.44 189 MET A CA 1
ATOM 1381 C C . MET A 1 189 ? 17.315 8.060 3.164 1.00 73.44 189 MET A C 1
ATOM 1383 O O . MET A 1 189 ? 16.332 8.584 3.679 1.00 73.44 189 MET A O 1
ATOM 1387 N N . TYR A 1 190 ? 18.551 8.257 3.645 1.00 68.00 190 TYR A N 1
ATOM 1388 C CA . TYR A 1 190 ? 18.819 8.879 4.945 1.00 68.00 190 TYR A CA 1
ATOM 1389 C C . TYR A 1 190 ? 19.963 9.907 4.913 1.00 68.00 190 TYR A C 1
ATOM 1391 O O . TYR A 1 190 ? 20.918 9.757 4.144 1.00 68.00 190 TYR A O 1
ATOM 1399 N N . PRO A 1 191 ? 19.925 10.943 5.778 1.00 59.12 191 PRO A N 1
ATOM 1400 C CA . PRO A 1 191 ? 18.806 11.337 6.650 1.00 59.12 191 PRO A CA 1
ATOM 1401 C C . PRO A 1 191 ? 17.644 11.996 5.887 1.00 59.12 191 PRO A C 1
ATOM 1403 O O . PRO A 1 191 ? 16.602 12.256 6.473 1.00 59.12 191 PRO A O 1
ATOM 1406 N N . THR A 1 192 ? 17.836 12.276 4.599 1.00 64.50 192 THR A N 1
ATOM 1407 C CA . THR A 1 192 ? 16.827 12.839 3.707 1.00 64.50 192 THR A CA 1
ATOM 1408 C C . THR A 1 192 ? 16.832 12.013 2.435 1.00 64.50 192 THR A C 1
ATOM 1410 O O . THR A 1 192 ? 17.892 11.818 1.831 1.00 64.50 192 THR A O 1
ATOM 1413 N N . MET A 1 193 ? 15.655 11.529 2.047 1.00 74.44 193 MET A N 1
ATOM 1414 C CA . MET A 1 193 ? 15.475 10.832 0.784 1.00 74.44 193 MET A CA 1
ATOM 1415 C C . MET A 1 193 ? 15.865 11.762 -0.370 1.00 74.44 193 MET A C 1
ATOM 1417 O O . MET A 1 193 ? 15.435 12.914 -0.424 1.00 74.44 193 MET A O 1
ATOM 1421 N N . SER A 1 194 ? 16.708 11.279 -1.276 1.00 81.19 194 SER A N 1
ATOM 1422 C CA . SER A 1 194 ? 17.196 12.047 -2.422 1.00 81.19 194 SER A CA 1
ATOM 1423 C C . SER A 1 194 ? 17.124 11.206 -3.685 1.00 81.19 194 SER A C 1
ATOM 1425 O O . SER A 1 194 ? 17.577 10.062 -3.707 1.00 81.19 194 SER A O 1
ATOM 1427 N N . GLN A 1 195 ? 16.559 11.784 -4.739 1.00 84.38 195 GLN A N 1
ATOM 1428 C CA . GLN A 1 195 ? 16.437 11.153 -6.048 1.00 84.38 195 GLN A CA 1
ATOM 1429 C C . GLN A 1 195 ? 17.654 11.458 -6.919 1.00 84.38 195 GLN A C 1
ATOM 1431 O O . GLN A 1 195 ? 18.355 12.455 -6.720 1.00 84.38 195 GLN A O 1
ATOM 1436 N N . VAL A 1 196 ? 17.894 10.604 -7.911 1.00 88.19 196 VAL A N 1
ATOM 1437 C CA . VAL A 1 196 ? 18.852 10.905 -8.971 1.00 88.19 196 VAL A CA 1
ATOM 1438 C C . VAL A 1 196 ? 18.389 12.105 -9.799 1.00 88.19 196 VAL A C 1
ATOM 1440 O O . VAL A 1 196 ? 17.218 12.218 -10.141 1.00 88.19 196 VAL A O 1
ATOM 1443 N N . THR A 1 197 ? 19.313 13.003 -10.137 1.00 85.12 197 THR A N 1
ATOM 1444 C CA . THR A 1 197 ? 19.025 14.169 -10.991 1.00 85.12 197 THR A CA 1
ATOM 1445 C C . THR A 1 197 ? 19.220 13.880 -12.480 1.00 85.12 197 THR A C 1
ATOM 1447 O O . THR A 1 197 ? 18.613 14.536 -13.319 1.00 85.12 197 THR A O 1
ATOM 1450 N N . ASP A 1 198 ? 20.059 12.899 -12.819 1.00 89.56 198 ASP A N 1
ATOM 1451 C CA . ASP A 1 198 ? 20.273 12.407 -14.183 1.00 89.56 198 ASP A CA 1
ATOM 1452 C C . ASP A 1 198 ? 19.608 11.032 -14.346 1.00 89.56 198 ASP A C 1
ATOM 1454 O O . ASP A 1 198 ? 20.252 9.979 -14.286 1.00 89.56 198 ASP A O 1
ATOM 1458 N N . LYS A 1 199 ? 18.278 11.044 -14.499 1.00 89.69 199 LYS A N 1
ATOM 1459 C CA . LYS A 1 199 ? 17.475 9.834 -14.727 1.00 89.69 199 LYS A CA 1
ATOM 1460 C C . LYS A 1 199 ? 17.971 9.027 -15.945 1.00 89.69 199 LYS A C 1
ATOM 1462 O O . LYS A 1 199 ? 18.138 7.820 -15.785 1.00 89.69 199 LYS A O 1
ATOM 1467 N N . PRO A 1 200 ? 18.299 9.620 -17.114 1.00 92.00 200 PRO A N 1
ATOM 1468 C CA . PRO A 1 200 ? 18.860 8.863 -18.237 1.00 92.00 200 PRO A CA 1
ATOM 1469 C C . PRO A 1 200 ? 20.161 8.113 -17.913 1.00 92.00 200 PRO A C 1
ATOM 1471 O O . PRO A 1 200 ? 20.322 6.966 -18.339 1.00 92.00 200 PRO A O 1
ATOM 1474 N N . ALA A 1 201 ? 21.086 8.714 -17.154 1.00 92.00 201 ALA A N 1
ATOM 1475 C CA . ALA A 1 201 ? 22.300 8.019 -16.714 1.00 92.00 201 ALA A CA 1
ATOM 1476 C C . ALA A 1 201 ? 21.979 6.860 -15.757 1.00 92.00 201 ALA A C 1
ATOM 1478 O O . ALA A 1 201 ? 22.502 5.753 -15.926 1.00 92.00 201 ALA A O 1
ATOM 1479 N N . ARG A 1 202 ? 21.060 7.079 -14.805 1.00 93.19 202 ARG A N 1
ATOM 1480 C CA . ARG A 1 202 ? 20.570 6.021 -13.909 1.00 93.19 202 ARG A CA 1
ATOM 1481 C C . ARG A 1 202 ? 19.968 4.859 -14.690 1.00 93.19 202 ARG A C 1
ATOM 1483 O O . ARG A 1 202 ? 20.340 3.710 -14.461 1.00 93.19 202 ARG A O 1
ATOM 1490 N N . GLU A 1 203 ? 19.089 5.147 -15.644 1.00 94.50 203 GLU A N 1
ATOM 1491 C CA . GLU A 1 203 ? 18.480 4.134 -16.502 1.00 94.50 203 GLU A CA 1
ATOM 1492 C C . GLU A 1 203 ? 19.527 3.379 -17.312 1.00 94.50 203 GLU A C 1
ATOM 1494 O O . GLU A 1 203 ? 19.457 2.158 -17.384 1.00 94.50 203 GLU A O 1
ATOM 1499 N N . ALA A 1 204 ? 20.527 4.055 -17.886 1.00 94.38 204 ALA A N 1
ATOM 1500 C CA . ALA A 1 204 ? 21.609 3.388 -18.611 1.00 94.38 204 ALA A CA 1
ATOM 1501 C C . ALA A 1 204 ? 22.351 2.368 -17.728 1.00 94.38 204 ALA A C 1
ATOM 1503 O O . ALA A 1 204 ? 22.692 1.273 -18.186 1.00 94.38 204 ALA A O 1
ATOM 1504 N N . THR A 1 205 ? 22.550 2.692 -16.451 1.00 93.62 205 THR A N 1
ATOM 1505 C CA . THR A 1 205 ? 23.148 1.778 -15.473 1.00 93.62 205 THR A CA 1
ATOM 1506 C C . THR A 1 205 ? 22.229 0.610 -15.136 1.00 93.62 205 THR A C 1
ATOM 1508 O O . THR A 1 205 ? 22.679 -0.537 -15.173 1.00 93.62 205 THR A O 1
ATOM 1511 N N . ILE A 1 206 ? 20.940 0.859 -14.885 1.00 95.88 206 ILE A N 1
ATOM 1512 C CA . ILE A 1 206 ? 19.958 -0.205 -14.628 1.00 95.88 206 ILE A CA 1
ATOM 1513 C C . ILE A 1 206 ? 19.850 -1.138 -15.845 1.00 95.88 206 ILE A C 1
ATOM 1515 O O . ILE A 1 206 ? 19.925 -2.357 -15.692 1.00 95.88 206 ILE A O 1
ATOM 1519 N N . LYS A 1 207 ? 19.776 -0.586 -17.063 1.00 95.88 207 LYS A N 1
ATOM 1520 C CA . LYS A 1 207 ? 19.758 -1.331 -18.334 1.00 95.88 207 LYS A CA 1
ATOM 1521 C C . LYS A 1 207 ? 20.991 -2.213 -18.482 1.00 95.88 207 LYS A C 1
ATOM 1523 O O . LYS A 1 207 ? 20.872 -3.394 -18.799 1.00 95.88 207 LYS A O 1
ATOM 1528 N N . SER A 1 208 ? 22.175 -1.666 -18.202 1.00 94.06 208 SER A N 1
ATOM 1529 C CA . SER A 1 208 ? 23.435 -2.415 -18.234 1.00 94.06 208 SER A CA 1
ATOM 1530 C C . SER A 1 208 ? 23.453 -3.553 -17.211 1.00 94.06 208 SER A C 1
ATOM 1532 O O . SER A 1 208 ? 23.883 -4.664 -17.528 1.00 94.06 208 SER A O 1
ATOM 1534 N N . ALA A 1 209 ? 22.997 -3.295 -15.985 1.00 92.75 209 ALA A N 1
ATOM 1535 C CA . ALA A 1 209 ? 23.005 -4.285 -14.919 1.00 92.75 209 ALA A CA 1
ATOM 1536 C C . ALA A 1 209 ? 21.984 -5.401 -15.181 1.00 92.75 209 ALA A C 1
ATOM 1538 O O . ALA A 1 209 ? 22.344 -6.577 -15.122 1.00 92.75 209 ALA A O 1
ATOM 1539 N N . LEU A 1 210 ? 20.741 -5.067 -15.530 1.00 93.50 210 LEU A N 1
ATOM 1540 C CA . LEU A 1 210 ? 19.675 -6.047 -15.758 1.00 93.50 210 LEU A CA 1
ATOM 1541 C C . LEU A 1 210 ? 19.771 -6.724 -17.133 1.00 93.50 210 LEU A C 1
ATOM 1543 O O . LEU A 1 210 ? 19.397 -7.883 -17.264 1.00 93.50 210 LEU A O 1
ATOM 1547 N N . GLY A 1 211 ? 20.367 -6.067 -18.130 1.00 93.06 211 GLY A N 1
ATOM 1548 C CA . GLY A 1 211 ? 20.527 -6.608 -19.483 1.00 93.06 211 GLY A CA 1
ATOM 1549 C C . GLY A 1 211 ? 19.310 -6.402 -20.388 1.00 93.06 211 GLY A C 1
ATOM 1550 O O . GLY A 1 211 ? 19.134 -7.163 -21.338 1.00 93.06 211 GLY A O 1
ATOM 1551 N N . HIS A 1 212 ? 18.496 -5.381 -20.111 1.00 93.62 212 HIS A N 1
ATOM 1552 C CA . HIS A 1 212 ? 17.297 -5.035 -20.877 1.00 93.62 212 HIS A CA 1
ATOM 1553 C C . HIS A 1 212 ? 17.363 -3.578 -21.330 1.00 93.62 212 HIS A C 1
ATOM 1555 O O . HIS A 1 212 ? 17.703 -2.705 -20.539 1.00 93.62 212 HIS A O 1
ATOM 1561 N N . ASP A 1 213 ? 17.047 -3.321 -22.597 1.00 94.81 213 ASP A N 1
ATOM 1562 C CA . ASP A 1 213 ? 16.857 -1.978 -23.146 1.00 94.81 213 ASP A CA 1
ATOM 1563 C C . ASP A 1 213 ? 15.765 -2.049 -24.231 1.00 94.81 213 ASP A C 1
ATOM 1565 O O . ASP A 1 213 ? 15.991 -2.704 -25.257 1.00 94.81 213 ASP A O 1
ATOM 1569 N N . PRO A 1 214 ? 14.582 -1.441 -24.023 1.00 96.25 214 PRO A N 1
ATOM 1570 C CA . PRO A 1 214 ? 14.176 -0.650 -22.852 1.00 96.25 214 PRO A CA 1
ATOM 1571 C C . PRO A 1 214 ? 13.982 -1.481 -21.564 1.00 96.25 214 PRO A C 1
ATOM 1573 O O . PRO A 1 214 ? 14.078 -2.706 -21.573 1.00 96.25 214 PRO A O 1
ATOM 1576 N N . LEU A 1 215 ? 13.729 -0.800 -20.435 1.00 97.38 215 LEU A N 1
ATOM 1577 C CA . LEU A 1 215 ? 13.447 -1.430 -19.128 1.00 97.38 215 LEU A CA 1
ATOM 1578 C C . LEU A 1 215 ? 12.008 -1.958 -18.997 1.00 97.38 215 LEU A C 1
ATOM 1580 O O . LEU A 1 215 ? 11.664 -2.545 -17.974 1.00 97.38 215 LEU A O 1
ATOM 1584 N N . TYR A 1 216 ? 11.193 -1.773 -20.033 1.00 98.12 216 TYR A N 1
ATOM 1585 C CA . TYR A 1 216 ? 9.927 -2.463 -20.237 1.00 98.12 216 TYR A CA 1
ATOM 1586 C C . TYR A 1 216 ? 10.085 -3.449 -21.396 1.00 98.12 216 TYR A C 1
ATOM 1588 O O . TYR A 1 216 ? 10.672 -3.129 -22.427 1.00 98.12 216 TYR A O 1
ATOM 1596 N N . TYR A 1 217 ? 9.646 -4.686 -21.216 1.00 98.50 217 TYR A N 1
ATOM 1597 C CA . TYR A 1 217 ? 9.883 -5.763 -22.176 1.00 98.50 217 TYR A CA 1
ATOM 1598 C C . TYR A 1 217 ? 8.915 -6.916 -21.925 1.00 98.50 217 TYR A C 1
ATOM 1600 O O . TYR A 1 217 ? 8.189 -6.932 -20.936 1.00 98.50 217 TYR A O 1
ATOM 1608 N N . SER A 1 218 ? 8.888 -7.900 -22.819 1.00 98.19 218 SER A N 1
ATOM 1609 C CA . SER A 1 218 ? 8.054 -9.085 -22.645 1.00 98.19 218 SER A CA 1
ATOM 1610 C C . SER A 1 218 ? 8.830 -10.376 -22.866 1.00 98.19 218 SER A C 1
ATOM 1612 O O . SER A 1 218 ? 9.773 -10.429 -23.659 1.00 98.19 218 SER A O 1
ATOM 1614 N N . VAL A 1 219 ? 8.404 -11.435 -22.184 1.00 97.44 219 VAL A N 1
ATOM 1615 C CA . VAL A 1 219 ? 8.900 -12.801 -22.368 1.00 97.44 219 VAL A CA 1
ATOM 1616 C C . VAL A 1 219 ? 7.702 -13.707 -22.620 1.00 97.44 219 VAL A C 1
ATOM 1618 O O . VAL A 1 219 ? 6.775 -13.752 -21.816 1.00 97.44 219 VAL A O 1
ATOM 1621 N N . ASP A 1 220 ? 7.732 -14.447 -23.725 1.00 97.50 220 ASP A N 1
ATOM 1622 C CA . ASP A 1 220 ? 6.679 -15.406 -24.059 1.00 97.50 220 ASP A CA 1
ATOM 1623 C C . ASP A 1 220 ? 7.090 -16.806 -23.569 1.00 97.50 220 ASP A C 1
ATOM 1625 O O . ASP A 1 220 ? 8.109 -17.357 -23.997 1.00 97.50 220 ASP A O 1
ATOM 1629 N N . LEU A 1 221 ? 6.285 -17.405 -22.690 1.00 96.50 221 LEU A N 1
ATOM 1630 C CA . LEU A 1 221 ? 6.463 -18.756 -22.160 1.00 96.50 221 LEU A CA 1
ATOM 1631 C C . LEU A 1 221 ? 5.221 -19.591 -22.463 1.00 96.50 221 LEU A C 1
ATOM 1633 O O . LEU A 1 221 ? 4.117 -19.261 -22.052 1.00 96.50 221 LEU A O 1
ATOM 1637 N N . ASN A 1 222 ? 5.396 -20.693 -23.194 1.00 95.56 222 ASN A N 1
ATOM 1638 C CA . ASN A 1 222 ? 4.324 -21.658 -23.471 1.00 95.56 222 ASN A CA 1
ATOM 1639 C C . ASN A 1 222 ? 3.032 -21.041 -24.064 1.00 95.56 222 ASN A C 1
ATOM 1641 O O . ASN A 1 222 ? 1.926 -21.477 -23.753 1.00 95.56 222 ASN A O 1
ATOM 1645 N N . GLY A 1 223 ? 3.169 -20.020 -24.920 1.00 95.62 223 GLY A N 1
ATOM 1646 C CA . GLY A 1 223 ? 2.032 -19.314 -25.530 1.00 95.62 223 GLY A CA 1
ATOM 1647 C C . GLY A 1 223 ? 1.346 -18.292 -24.615 1.00 95.62 223 GLY A C 1
ATOM 1648 O O . GLY A 1 223 ? 0.230 -17.878 -24.916 1.00 95.62 223 GLY A O 1
ATOM 1649 N N . ILE A 1 224 ? 1.994 -17.909 -23.513 1.00 97.56 224 ILE A N 1
ATOM 1650 C CA . ILE A 1 224 ? 1.553 -16.893 -22.553 1.00 97.56 224 ILE A CA 1
ATOM 1651 C C . ILE A 1 224 ? 2.618 -15.806 -22.489 1.00 97.56 224 ILE A C 1
ATOM 1653 O O . ILE A 1 224 ? 3.812 -16.108 -22.472 1.00 97.56 224 ILE A O 1
ATOM 1657 N N . ARG A 1 225 ? 2.194 -14.548 -22.443 1.00 98.38 225 ARG A N 1
ATOM 1658 C CA . ARG A 1 225 ? 3.080 -13.391 -22.411 1.00 98.38 225 ARG A CA 1
ATOM 1659 C C . ARG A 1 225 ? 3.231 -12.862 -20.993 1.00 98.38 225 ARG A C 1
ATOM 1661 O O . ARG A 1 225 ? 2.250 -12.567 -20.319 1.00 98.38 225 ARG A O 1
ATOM 1668 N N . LEU A 1 226 ? 4.467 -12.701 -20.551 1.00 98.69 226 LEU A N 1
ATOM 1669 C CA . LEU A 1 226 ? 4.806 -11.973 -19.334 1.00 98.69 226 LEU A CA 1
ATOM 1670 C C . LEU A 1 226 ? 5.282 -10.591 -19.758 1.00 98.69 226 LEU A C 1
ATOM 1672 O O . LEU A 1 226 ? 6.229 -10.494 -20.537 1.00 98.69 226 LEU A O 1
ATOM 1676 N N . VAL A 1 227 ? 4.604 -9.543 -19.304 1.00 98.75 227 VAL A N 1
ATOM 1677 C CA . VAL A 1 227 ? 4.916 -8.155 -19.652 1.00 98.75 227 VAL A CA 1
ATOM 1678 C C . VAL A 1 227 ? 5.500 -7.469 -18.430 1.00 98.75 227 VAL A C 1
ATOM 1680 O O . VAL A 1 227 ? 4.820 -7.306 -17.423 1.00 98.75 227 VAL A O 1
ATOM 1683 N N . MET A 1 228 ? 6.751 -7.052 -18.538 1.00 98.69 228 MET A N 1
ATOM 1684 C CA . MET A 1 228 ? 7.475 -6.293 -17.532 1.00 98.69 228 MET A CA 1
ATOM 1685 C C . MET A 1 228 ? 7.337 -4.815 -17.884 1.00 98.69 228 MET A C 1
ATOM 1687 O O . MET A 1 228 ? 7.800 -4.392 -18.943 1.00 98.69 228 MET A O 1
ATOM 1691 N N . LEU A 1 229 ? 6.685 -4.043 -17.020 1.00 98.50 229 LEU A N 1
ATOM 1692 C CA . LEU A 1 229 ? 6.500 -2.604 -17.171 1.00 98.50 229 LEU A CA 1
ATOM 1693 C C . LEU A 1 229 ? 7.427 -1.846 -16.222 1.00 98.50 229 LEU A C 1
ATOM 1695 O O . LEU A 1 229 ? 7.619 -2.220 -15.066 1.00 98.50 229 LEU A O 1
ATOM 1699 N N . ASN A 1 230 ? 7.965 -0.733 -16.708 1.00 97.50 230 ASN A N 1
ATOM 1700 C CA . ASN A 1 230 ? 8.718 0.217 -15.907 1.00 97.50 230 ASN A CA 1
ATOM 1701 C C . ASN A 1 230 ? 7.785 1.355 -15.481 1.00 97.50 230 ASN A C 1
ATOM 1703 O O . ASN A 1 230 ? 7.595 2.317 -16.225 1.00 97.50 230 ASN A O 1
ATOM 1707 N N . SER A 1 231 ? 7.236 1.270 -14.268 1.00 95.81 231 SER A N 1
ATOM 1708 C CA . SER A 1 231 ? 6.407 2.333 -13.672 1.00 95.81 231 SER A CA 1
ATOM 1709 C C . SER A 1 231 ? 7.184 3.615 -13.345 1.00 95.81 231 SER A C 1
ATOM 1711 O O . SER A 1 231 ? 6.599 4.572 -12.849 1.00 95.81 231 SER A O 1
ATOM 1713 N N . MET A 1 232 ? 8.498 3.631 -13.587 1.00 94.50 232 MET A N 1
ATOM 1714 C CA . MET A 1 232 ? 9.363 4.792 -13.372 1.00 94.50 232 MET A CA 1
ATOM 1715 C C . MET A 1 232 ? 9.631 5.563 -14.658 1.00 94.50 232 MET A C 1
ATOM 1717 O O . MET A 1 232 ? 10.278 6.602 -14.619 1.00 94.50 232 MET A O 1
ATOM 1721 N N . ASP A 1 233 ? 9.174 5.055 -15.800 1.00 94.25 233 ASP A N 1
ATOM 1722 C CA . ASP A 1 233 ? 9.495 5.564 -17.133 1.00 94.25 233 ASP A CA 1
ATOM 1723 C C . ASP A 1 233 ? 8.811 6.909 -17.434 1.00 94.25 233 ASP A C 1
ATOM 1725 O O . ASP A 1 233 ? 9.369 7.732 -18.157 1.00 94.25 233 ASP A O 1
ATOM 1729 N N . GLY A 1 234 ? 7.643 7.170 -16.838 1.00 89.81 234 GLY A N 1
ATOM 1730 C CA . GLY A 1 234 ? 6.872 8.395 -17.057 1.00 89.81 234 GLY A CA 1
ATOM 1731 C C . GLY A 1 234 ? 7.481 9.671 -16.460 1.00 89.81 234 GLY A C 1
ATOM 1732 O O . GLY A 1 234 ? 8.492 9.660 -15.750 1.00 89.81 234 GLY A O 1
ATOM 1733 N N . GLU A 1 235 ? 6.845 10.802 -16.772 1.00 85.12 235 GLU A N 1
ATOM 1734 C CA . GLU A 1 235 ? 7.333 12.153 -16.447 1.00 85.12 235 GLU A CA 1
ATOM 1735 C C . GLU A 1 235 ? 6.938 12.640 -15.042 1.00 85.12 235 GLU A C 1
ATOM 1737 O O . GLU A 1 235 ? 7.415 13.679 -14.589 1.00 85.12 235 GLU A O 1
ATOM 1742 N N . LEU A 1 236 ? 6.071 11.911 -14.331 1.00 82.31 236 LEU A N 1
ATOM 1743 C CA . LEU A 1 236 ? 5.565 12.353 -13.026 1.00 82.31 236 LEU A CA 1
ATOM 1744 C C . LEU A 1 236 ? 6.514 12.035 -11.862 1.00 82.31 236 LEU A C 1
ATOM 1746 O O . LEU A 1 236 ? 6.336 12.584 -10.779 1.00 82.31 236 LEU A O 1
ATOM 1750 N N . TRP A 1 237 ? 7.543 11.213 -12.092 1.00 80.12 237 TRP A N 1
ATOM 1751 C CA . TRP A 1 237 ? 8.536 10.799 -11.089 1.00 80.12 237 TRP A CA 1
ATOM 1752 C C . TRP A 1 237 ? 9.105 11.968 -10.262 1.00 80.12 237 TRP A C 1
ATOM 1754 O O . TRP A 1 237 ? 9.116 11.912 -9.031 1.00 80.12 237 TRP A O 1
ATOM 1764 N N . ASP A 1 238 ? 9.530 13.050 -10.925 1.00 75.19 238 ASP A N 1
ATOM 1765 C CA . ASP A 1 238 ? 10.132 14.215 -10.255 1.00 75.19 238 ASP A CA 1
ATOM 1766 C C . ASP A 1 238 ? 9.108 15.007 -9.423 1.00 75.19 238 ASP A C 1
ATOM 1768 O O . ASP A 1 238 ? 9.467 15.751 -8.513 1.00 75.19 238 ASP A O 1
ATOM 1772 N N . GLN A 1 239 ? 7.815 14.872 -9.731 1.00 73.62 239 GLN A N 1
ATOM 1773 C CA . GLN A 1 239 ? 6.742 15.621 -9.073 1.00 73.62 239 GLN A CA 1
ATOM 1774 C C . GLN A 1 239 ? 6.263 14.946 -7.786 1.00 73.62 239 GLN A C 1
ATOM 1776 O O . GLN A 1 239 ? 5.706 15.612 -6.914 1.00 73.62 239 GLN A O 1
ATOM 1781 N N . ASN A 1 240 ? 6.460 13.632 -7.676 1.00 70.44 240 ASN A N 1
ATOM 1782 C CA . ASN A 1 240 ? 5.899 12.802 -6.612 1.00 70.44 240 ASN A CA 1
ATOM 1783 C C . ASN A 1 240 ? 6.970 12.089 -5.773 1.00 70.44 240 ASN A C 1
ATOM 1785 O O . ASN A 1 240 ? 6.666 11.172 -5.009 1.00 70.44 240 ASN A O 1
ATOM 1789 N N . SER A 1 241 ? 8.225 12.515 -5.918 1.00 76.56 241 SER A N 1
ATOM 1790 C CA . SER A 1 241 ? 9.387 11.888 -5.291 1.00 76.56 241 SER A CA 1
ATOM 1791 C C . SER A 1 241 ? 9.496 10.390 -5.569 1.00 76.56 241 SER A C 1
ATOM 1793 O O . SER A 1 241 ? 10.167 9.671 -4.838 1.00 76.56 241 SER A O 1
ATOM 1795 N N . GLY A 1 242 ? 8.855 9.928 -6.638 1.00 80.81 242 GLY A N 1
ATOM 1796 C CA . GLY A 1 242 ? 8.888 8.556 -7.065 1.00 80.81 242 GLY A CA 1
ATOM 1797 C C . GLY A 1 242 ? 7.912 7.594 -6.448 1.00 80.81 242 GLY A C 1
ATOM 1798 O O . GLY A 1 242 ? 7.934 6.436 -6.831 1.00 80.81 242 GLY A O 1
ATOM 1799 N N . LEU A 1 243 ? 7.070 8.059 -5.536 1.00 80.06 243 LEU A N 1
ATOM 1800 C CA . LEU A 1 243 ? 6.109 7.223 -4.821 1.00 80.06 243 LEU A CA 1
ATOM 1801 C C . LEU A 1 243 ? 4.871 6.872 -5.643 1.00 80.06 243 LEU A C 1
ATOM 1803 O O . LEU A 1 243 ? 4.032 6.091 -5.207 1.00 80.06 243 LEU A O 1
ATOM 1807 N N . VAL A 1 244 ? 4.700 7.528 -6.789 1.00 83.50 244 VAL A N 1
ATOM 1808 C CA . VAL A 1 244 ? 3.559 7.309 -7.666 1.00 83.50 244 VAL A CA 1
ATOM 1809 C C . VAL A 1 244 ? 4.076 6.992 -9.057 1.00 83.50 244 VAL A C 1
ATOM 1811 O O . VAL A 1 244 ? 4.776 7.789 -9.692 1.00 83.50 244 VAL A O 1
ATOM 1814 N N . GLY A 1 245 ? 3.712 5.807 -9.537 1.00 88.81 245 GLY A N 1
ATOM 1815 C CA . GLY A 1 245 ? 4.146 5.308 -10.829 1.00 88.81 245 GLY A CA 1
ATOM 1816 C C . GLY A 1 245 ? 3.525 6.097 -11.977 1.00 88.81 245 GLY A C 1
ATOM 1817 O O . GLY A 1 245 ? 2.405 6.598 -11.886 1.00 88.81 245 GLY A O 1
ATOM 1818 N N . SER A 1 246 ? 4.239 6.197 -13.090 1.00 92.38 246 SER A N 1
ATOM 1819 C CA . SER A 1 246 ? 3.695 6.699 -14.354 1.00 92.38 246 SER A CA 1
ATOM 1820 C C . SER A 1 246 ? 4.427 6.066 -15.533 1.00 92.38 246 SER A C 1
ATOM 1822 O O . SER A 1 246 ? 5.571 5.624 -15.412 1.00 92.38 246 SER A O 1
ATOM 1824 N N . PHE A 1 247 ? 3.771 6.027 -16.688 1.00 94.69 247 PHE A N 1
ATOM 1825 C CA . PHE A 1 247 ? 4.309 5.420 -17.904 1.00 94.69 247 PHE A CA 1
ATOM 1826 C C . PHE A 1 247 ? 4.530 6.493 -18.973 1.00 94.69 247 PHE A C 1
ATOM 1828 O O . PHE A 1 247 ? 3.775 7.462 -19.053 1.00 94.69 247 PHE A O 1
ATOM 1835 N N . SER A 1 248 ? 5.572 6.345 -19.793 1.00 94.88 248 SER A N 1
ATOM 1836 C CA . SER A 1 248 ? 5.745 7.207 -20.967 1.00 94.88 248 SER A CA 1
ATOM 1837 C C . SER A 1 248 ? 4.754 6.831 -22.071 1.00 94.88 248 SER A C 1
ATOM 1839 O O . SER A 1 248 ? 4.297 5.687 -22.136 1.00 94.88 248 SER A O 1
ATOM 1841 N N . ASP A 1 249 ? 4.478 7.766 -22.985 1.00 95.38 249 ASP A N 1
ATOM 1842 C CA . ASP A 1 249 ? 3.644 7.494 -24.167 1.00 95.38 249 ASP A CA 1
ATOM 1843 C C . ASP A 1 249 ? 4.197 6.323 -24.984 1.00 95.38 249 ASP A C 1
ATOM 1845 O O . ASP A 1 249 ? 3.449 5.448 -25.405 1.00 95.38 249 ASP A O 1
ATOM 1849 N N . ALA A 1 250 ? 5.524 6.245 -25.126 1.00 96.75 250 ALA A N 1
ATOM 1850 C CA . ALA A 1 250 ? 6.175 5.166 -25.860 1.00 96.75 250 ALA A CA 1
ATOM 1851 C C . ALA A 1 250 ? 5.918 3.789 -25.229 1.00 96.75 250 ALA A C 1
ATOM 1853 O O . ALA A 1 250 ? 5.726 2.811 -25.949 1.00 96.75 250 ALA A O 1
ATOM 1854 N N . GLN A 1 251 ? 5.905 3.701 -23.896 1.00 97.56 251 GLN A N 1
ATOM 1855 C CA . GLN A 1 251 ? 5.603 2.453 -23.200 1.00 97.56 251 GLN A CA 1
ATOM 1856 C C . GLN A 1 251 ? 4.111 2.098 -23.277 1.00 97.56 251 GLN A C 1
ATOM 1858 O O . GLN A 1 251 ? 3.788 0.922 -23.426 1.00 97.56 251 GLN A O 1
ATOM 1863 N N . ILE A 1 252 ? 3.215 3.087 -23.204 1.00 97.31 252 ILE A N 1
ATOM 1864 C CA . ILE A 1 252 ? 1.765 2.892 -23.365 1.00 97.31 252 ILE A CA 1
ATOM 1865 C C . ILE A 1 252 ? 1.430 2.398 -24.777 1.00 97.31 252 ILE A C 1
ATOM 1867 O O . ILE A 1 252 ? 0.744 1.385 -24.912 1.00 97.31 252 ILE A O 1
ATOM 1871 N N . ASP A 1 253 ? 1.980 3.031 -25.814 1.00 97.31 253 ASP A N 1
ATOM 1872 C CA . ASP A 1 253 ? 1.815 2.604 -27.209 1.00 97.31 253 ASP A CA 1
ATOM 1873 C C . ASP A 1 253 ? 2.385 1.193 -27.425 1.00 97.31 253 ASP A C 1
ATOM 1875 O O . ASP A 1 253 ? 1.737 0.322 -28.008 1.00 97.31 253 ASP A O 1
ATOM 1879 N N . TRP A 1 254 ? 3.583 0.926 -26.894 1.00 98.31 254 TRP A N 1
ATOM 1880 C CA . TRP A 1 254 ? 4.195 -0.401 -26.961 1.00 98.31 254 TRP A CA 1
ATOM 1881 C C . TRP A 1 254 ? 3.341 -1.471 -26.269 1.00 98.31 254 TRP A C 1
ATOM 1883 O O . TRP A 1 254 ? 3.203 -2.582 -26.787 1.00 98.31 254 TRP A O 1
ATOM 1893 N N . LEU A 1 255 ? 2.757 -1.157 -25.110 1.00 98.38 255 LEU A N 1
ATOM 1894 C CA . LEU A 1 255 ? 1.881 -2.072 -24.385 1.00 98.38 255 LEU A CA 1
ATOM 1895 C C . LEU A 1 255 ? 0.600 -2.357 -25.176 1.00 98.38 255 LEU A C 1
ATOM 1897 O O . LEU A 1 255 ? 0.200 -3.517 -25.272 1.00 98.38 255 LEU A O 1
ATOM 1901 N N . ASP A 1 256 ? -0.010 -1.341 -25.786 1.00 98.25 256 ASP A N 1
ATOM 1902 C CA . ASP A 1 256 ? -1.177 -1.510 -26.658 1.00 98.25 256 ASP A CA 1
ATOM 1903 C C . ASP A 1 256 ? -0.882 -2.483 -27.815 1.00 98.25 256 ASP A C 1
ATOM 1905 O O . ASP A 1 256 ? -1.667 -3.397 -28.092 1.00 98.25 256 ASP A O 1
ATOM 1909 N N . GLU A 1 257 ? 0.302 -2.377 -28.427 1.00 97.38 257 GLU A N 1
ATOM 1910 C CA . GLU A 1 257 ? 0.774 -3.330 -29.439 1.00 97.38 257 GLU A CA 1
ATOM 1911 C C . GLU A 1 257 ? 0.960 -4.746 -28.869 1.00 97.38 257 GLU A C 1
ATOM 1913 O O . GLU A 1 257 ? 0.566 -5.730 -29.510 1.00 97.38 257 GLU A O 1
ATOM 1918 N N . GLN A 1 258 ? 1.528 -4.878 -27.660 1.00 97.56 258 GLN A N 1
ATOM 1919 C CA . GLN A 1 258 ? 1.691 -6.184 -27.010 1.00 97.56 258 GLN A CA 1
ATOM 1920 C C . GLN A 1 258 ? 0.343 -6.863 -26.748 1.00 97.56 258 GLN A C 1
ATOM 1922 O O . GLN A 1 258 ? 0.232 -8.075 -26.960 1.00 97.56 258 GLN A O 1
ATOM 1927 N N . LEU A 1 259 ? -0.663 -6.106 -26.303 1.00 97.62 259 LEU A N 1
ATOM 1928 C CA . LEU A 1 259 ? -1.995 -6.620 -25.978 1.00 97.62 259 LEU A CA 1
ATOM 1929 C C . LEU A 1 259 ? -2.839 -6.897 -27.230 1.00 97.62 259 LEU A C 1
ATOM 1931 O O . LEU A 1 259 ? -3.567 -7.892 -27.274 1.00 97.62 259 LEU A O 1
ATOM 1935 N N . SER A 1 260 ? -2.664 -6.102 -28.287 1.00 96.38 260 SER A N 1
ATOM 1936 C CA . SER A 1 260 ? -3.329 -6.286 -29.586 1.00 96.38 260 SER A CA 1
ATOM 1937 C C . SER A 1 260 ? -3.016 -7.634 -30.247 1.00 96.38 260 SER A C 1
ATOM 1939 O O . SER A 1 260 ? -3.788 -8.120 -31.076 1.00 96.38 260 SER A O 1
ATOM 1941 N N . ALA A 1 261 ? -1.906 -8.278 -29.870 1.00 92.06 261 ALA A N 1
ATOM 1942 C CA . ALA A 1 261 ? -1.570 -9.627 -30.322 1.00 92.06 261 ALA A CA 1
ATOM 1943 C C . ALA A 1 261 ? -2.534 -10.712 -29.793 1.00 92.06 261 ALA A C 1
ATOM 1945 O O . ALA A 1 261 ? -2.528 -11.832 -30.309 1.00 92.06 261 ALA A O 1
ATOM 1946 N N . GLY A 1 262 ? -3.350 -10.408 -28.774 1.00 93.38 262 GLY A N 1
ATOM 1947 C CA . GLY A 1 262 ? -4.377 -11.304 -28.230 1.00 93.38 262 GLY A CA 1
ATOM 1948 C C . GLY A 1 262 ? -3.836 -12.519 -27.469 1.00 93.38 262 GLY A C 1
ATOM 1949 O O . GLY A 1 262 ? -4.574 -13.477 -27.235 1.00 93.38 262 GLY A O 1
ATOM 1950 N N . MET A 1 263 ? -2.551 -12.514 -27.103 1.00 95.50 263 MET A N 1
ATOM 1951 C CA . MET A 1 263 ? -1.946 -13.570 -26.292 1.00 95.50 263 MET A CA 1
ATOM 1952 C C . MET A 1 263 ? -2.328 -13.373 -24.817 1.00 95.50 263 MET A C 1
ATOM 1954 O O . MET A 1 263 ? -2.206 -12.245 -24.331 1.00 95.50 263 MET A O 1
ATOM 1958 N N . PRO A 1 264 ? -2.740 -14.424 -24.078 1.00 97.81 264 PRO A N 1
ATOM 1959 C CA . PRO A 1 264 ? -2.935 -14.320 -22.636 1.00 97.81 264 PRO A CA 1
ATOM 1960 C C . PRO A 1 264 ? -1.712 -13.696 -21.971 1.00 97.81 264 PRO A C 1
ATOM 1962 O O . PRO A 1 264 ? -0.598 -14.180 -22.172 1.00 97.81 264 PRO A O 1
ATOM 1965 N N . SER A 1 265 ? -1.920 -12.608 -21.235 1.00 98.69 265 SER A N 1
ATOM 1966 C CA . SER A 1 265 ? -0.841 -11.762 -20.731 1.00 98.69 265 SER A CA 1
ATOM 1967 C C . SER A 1 265 ? -0.934 -11.566 -19.219 1.00 98.69 265 SER A C 1
ATOM 1969 O O . SER A 1 265 ? -2.011 -11.272 -18.698 1.00 98.69 265 SER A O 1
ATOM 1971 N N . LEU A 1 266 ? 0.192 -11.698 -18.520 1.00 98.81 266 LEU A N 1
ATOM 1972 C CA . LEU A 1 266 ? 0.357 -11.307 -17.117 1.00 98.81 266 LEU A CA 1
ATOM 1973 C C . LEU A 1 266 ? 1.224 -10.049 -17.069 1.00 98.81 266 LEU A C 1
ATOM 1975 O O . LEU A 1 266 ? 2.294 -10.024 -17.682 1.00 98.81 266 LEU A O 1
ATOM 1979 N N . LEU A 1 267 ? 0.754 -9.010 -16.380 1.00 98.81 267 LEU A N 1
ATOM 1980 C CA . LEU A 1 267 ? 1.468 -7.738 -16.264 1.00 98.81 267 LEU A CA 1
ATOM 1981 C C . LEU A 1 267 ? 2.216 -7.681 -14.931 1.00 98.81 267 LEU A C 1
ATOM 1983 O O . LEU A 1 267 ? 1.635 -7.980 -13.892 1.00 98.81 267 LEU A O 1
ATOM 1987 N N . PHE A 1 268 ? 3.478 -7.267 -14.970 1.00 98.81 268 PHE A N 1
ATOM 1988 C CA . PHE A 1 268 ? 4.355 -7.101 -13.816 1.00 98.81 268 PHE A CA 1
ATOM 1989 C C . PHE A 1 268 ? 4.884 -5.671 -13.792 1.00 98.81 268 PHE A C 1
ATOM 1991 O O . PHE A 1 268 ? 5.464 -5.210 -14.774 1.00 98.81 268 PHE A O 1
ATOM 1998 N N . LEU A 1 269 ? 4.678 -4.969 -12.686 1.00 98.12 269 LEU A N 1
ATOM 1999 C CA . LEU A 1 269 ? 5.062 -3.569 -12.510 1.00 98.12 269 LEU A CA 1
ATOM 2000 C C . LEU A 1 269 ? 5.313 -3.292 -11.034 1.00 98.12 269 LEU A C 1
ATOM 2002 O O . LEU A 1 269 ? 4.678 -3.913 -10.195 1.00 98.12 269 LEU A O 1
ATOM 2006 N N . HIS A 1 270 ? 6.198 -2.359 -10.707 1.00 97.88 270 HIS A N 1
ATOM 2007 C CA . HIS A 1 270 ? 6.508 -2.084 -9.307 1.00 97.88 270 HIS A CA 1
ATOM 2008 C C . HIS A 1 270 ? 5.354 -1.391 -8.570 1.00 97.88 270 HIS A C 1
ATOM 2010 O O . HIS A 1 270 ? 4.815 -1.960 -7.623 1.00 97.88 270 HIS A O 1
ATOM 2016 N N . HIS A 1 271 ? 4.932 -0.216 -9.049 1.00 94.00 271 HIS A N 1
ATOM 2017 C CA . HIS A 1 271 ? 3.797 0.508 -8.473 1.00 94.00 271 HIS A CA 1
ATOM 2018 C C . HIS A 1 271 ? 2.489 -0.199 -8.827 1.00 94.00 271 HIS A C 1
ATOM 2020 O O . HIS A 1 271 ? 2.194 -0.308 -10.023 1.00 94.00 271 HIS A O 1
ATOM 2026 N N . PRO A 1 272 ? 1.690 -0.657 -7.850 1.00 90.62 272 PRO A N 1
ATOM 2027 C CA . PRO A 1 272 ? 0.375 -1.189 -8.151 1.00 90.62 272 PRO A CA 1
ATOM 2028 C C . PRO A 1 272 ? -0.508 -0.150 -8.838 1.00 90.62 272 PRO A C 1
ATOM 2030 O O . PRO A 1 272 ? -0.312 1.052 -8.654 1.00 90.62 272 PRO A O 1
ATOM 2033 N N . PRO A 1 273 ? -1.498 -0.578 -9.636 1.00 83.31 273 PRO A N 1
ATOM 2034 C CA . PRO A 1 273 ? -2.289 0.355 -10.421 1.00 83.31 273 PRO A CA 1
ATOM 2035 C C . PRO A 1 273 ? -2.972 1.470 -9.612 1.00 83.31 273 PRO A C 1
ATOM 2037 O O . PRO A 1 273 ? -3.084 2.582 -10.132 1.00 83.31 273 PRO A O 1
ATOM 2040 N N . GLY A 1 274 ? -3.372 1.230 -8.356 1.00 72.75 274 GLY A N 1
ATOM 2041 C CA . GLY A 1 274 ? -3.922 2.258 -7.464 1.00 72.75 274 GLY A CA 1
ATOM 2042 C C . GLY A 1 274 ? -2.921 3.339 -7.046 1.00 72.75 274 GLY A C 1
ATOM 2043 O O . GLY A 1 274 ? -3.335 4.450 -6.723 1.00 72.75 274 GLY A O 1
ATOM 2044 N N . THR A 1 275 ? -1.615 3.072 -7.142 1.00 76.56 275 THR A N 1
ATOM 2045 C CA . THR A 1 275 ? -0.541 4.057 -6.933 1.00 76.56 275 THR A CA 1
ATOM 2046 C C . THR A 1 275 ? 0.120 4.504 -8.237 1.00 76.56 275 THR A C 1
ATOM 2048 O O . THR A 1 275 ? 1.199 5.097 -8.226 1.00 76.56 275 THR A O 1
ATOM 2051 N N . THR A 1 276 ? -0.529 4.274 -9.383 1.00 81.94 276 THR A N 1
ATOM 2052 C CA . THR A 1 276 ? -0.125 4.874 -10.661 1.00 81.94 276 THR A CA 1
ATOM 2053 C C . THR A 1 276 ? -0.968 6.105 -10.977 1.00 81.94 276 THR A C 1
ATOM 2055 O O . THR A 1 276 ? -2.184 6.120 -10.792 1.00 81.94 276 THR A O 1
ATOM 2058 N N . SER A 1 277 ? -0.327 7.160 -11.473 1.00 78.62 277 SER A N 1
ATOM 2059 C CA . SER A 1 277 ? -1.007 8.366 -11.940 1.00 78.62 277 SER A CA 1
ATOM 2060 C C . SER A 1 277 ? -1.220 8.350 -13.443 1.00 78.62 277 SER A C 1
ATOM 2062 O O . SER A 1 277 ? -0.406 7.844 -14.213 1.00 78.62 277 SER A O 1
ATOM 2064 N N . SER A 1 278 ? -2.322 8.968 -13.857 1.00 80.00 278 SER A N 1
ATOM 2065 C CA . SER A 1 278 ? -2.630 9.207 -15.265 1.00 80.00 278 SER A CA 1
ATOM 2066 C C . SER A 1 278 ? -1.963 10.494 -15.743 1.00 80.00 278 SER A C 1
ATOM 2068 O O . SER A 1 278 ? -2.045 11.521 -15.067 1.00 80.00 278 SER A O 1
ATOM 2070 N N . VAL A 1 279 ? -1.350 10.458 -16.923 1.00 83.50 279 VAL A N 1
ATOM 2071 C CA . VAL A 1 279 ? -0.854 11.658 -17.607 1.00 83.50 279 VAL A CA 1
ATOM 2072 C C . VAL A 1 279 ? -1.988 12.243 -18.454 1.00 83.50 279 VAL A C 1
ATOM 2074 O O . VAL A 1 279 ? -2.728 11.512 -19.113 1.00 83.50 279 VAL A O 1
ATOM 2077 N N . GLU A 1 280 ? -2.180 13.565 -18.417 1.00 82.94 280 GLU A N 1
ATOM 2078 C CA . GLU A 1 280 ? -3.270 14.211 -19.160 1.00 82.94 280 GLU A CA 1
ATOM 2079 C C . GLU A 1 280 ? -3.162 13.922 -20.667 1.00 82.94 280 GLU A C 1
ATOM 2081 O O . GLU A 1 280 ? -2.146 14.199 -21.297 1.00 82.94 280 GLU A O 1
ATOM 2086 N N . GLY A 1 281 ? -4.237 13.388 -21.256 1.00 87.19 281 GLY A N 1
ATOM 2087 C CA . GLY A 1 281 ? -4.304 13.074 -22.687 1.00 87.19 281 GLY A CA 1
ATOM 2088 C C . GLY A 1 281 ? -3.709 11.719 -23.087 1.00 87.19 281 GLY A C 1
ATOM 2089 O O . GLY A 1 281 ? -3.888 11.320 -24.237 1.00 87.19 281 GLY A O 1
ATOM 2090 N N . GLN A 1 282 ? -3.081 11.002 -22.156 1.00 90.69 282 GLN A N 1
ATOM 2091 C CA . GLN A 1 282 ? -2.568 9.648 -22.351 1.00 90.69 282 GLN A CA 1
ATOM 2092 C C . GLN A 1 282 ? -3.618 8.603 -21.916 1.00 90.69 282 GLN A C 1
ATOM 2094 O O . GLN A 1 282 ? -4.285 8.804 -20.897 1.00 90.69 282 GLN A O 1
ATOM 2099 N N . PRO A 1 283 ? -3.787 7.481 -22.645 1.00 92.62 283 PRO A N 1
ATOM 2100 C CA . PRO A 1 283 ? -4.562 6.339 -22.158 1.00 92.62 283 PRO A CA 1
ATOM 2101 C C . PRO A 1 283 ? -4.002 5.789 -20.843 1.00 92.62 283 PRO A C 1
ATOM 2103 O O . PRO A 1 283 ? -2.794 5.610 -20.693 1.00 92.62 283 PRO A O 1
ATOM 2106 N N . THR A 1 284 ? -4.879 5.470 -19.896 1.00 91.81 284 THR A N 1
ATOM 2107 C CA . THR A 1 284 ? -4.477 4.801 -18.654 1.00 91.81 284 THR A CA 1
ATOM 2108 C C . THR A 1 284 ? -4.217 3.312 -18.887 1.00 91.81 284 THR A C 1
ATOM 2110 O O . THR A 1 284 ? -4.703 2.722 -19.856 1.00 91.81 284 THR A O 1
ATOM 2113 N N . LEU A 1 285 ? -3.520 2.654 -17.954 1.00 93.38 285 LEU A N 1
ATOM 2114 C CA . LEU A 1 285 ? -3.384 1.194 -17.978 1.00 93.38 285 LEU A CA 1
ATOM 2115 C C . LEU A 1 285 ? -4.761 0.498 -17.978 1.00 93.38 285 LEU A C 1
ATOM 2117 O O . LEU A 1 285 ? -4.955 -0.499 -18.672 1.00 93.38 285 LEU A O 1
ATOM 2121 N N . CYS A 1 286 ? -5.733 1.061 -17.255 1.00 94.44 286 CYS A N 1
ATOM 2122 C CA . CYS A 1 286 ? -7.118 0.600 -17.254 1.00 94.44 286 CYS A CA 1
ATOM 2123 C C . CYS A 1 286 ? -7.762 0.667 -18.640 1.00 94.44 286 CYS A C 1
ATOM 2125 O O . CYS A 1 286 ? -8.395 -0.300 -19.066 1.00 94.44 286 CYS A O 1
ATOM 2127 N N . ASP A 1 287 ? -7.585 1.788 -19.347 1.00 96.00 287 ASP A N 1
ATOM 2128 C CA . ASP A 1 287 ? -8.134 1.980 -20.691 1.00 96.00 287 ASP A CA 1
ATOM 2129 C C . ASP A 1 287 ? -7.584 0.925 -21.655 1.00 96.00 287 ASP A C 1
ATOM 2131 O O . ASP A 1 287 ? -8.351 0.339 -22.420 1.00 96.00 287 ASP A O 1
ATOM 2135 N N . LEU A 1 288 ? -6.283 0.615 -21.569 1.00 96.62 288 LEU A N 1
ATOM 2136 C CA . LEU A 1 288 ? -5.669 -0.445 -22.372 1.00 96.62 288 LEU A CA 1
ATOM 2137 C C . LEU A 1 288 ? -6.223 -1.831 -22.018 1.00 96.62 288 LEU A C 1
ATOM 2139 O O . LEU A 1 288 ? -6.614 -2.585 -22.907 1.00 96.62 288 LEU A O 1
ATOM 2143 N N . ILE A 1 289 ? -6.320 -2.177 -20.730 1.00 96.81 289 ILE A N 1
ATOM 2144 C CA . ILE A 1 289 ? -6.893 -3.465 -20.300 1.00 96.81 289 ILE A CA 1
ATOM 2145 C C . ILE A 1 289 ? -8.331 -3.620 -20.817 1.00 96.81 289 ILE A C 1
ATOM 2147 O O . ILE A 1 289 ? -8.698 -4.674 -21.339 1.00 96.81 289 ILE A O 1
ATOM 2151 N N . GLN A 1 290 ? -9.142 -2.565 -20.716 1.00 97.06 290 GLN A N 1
ATOM 2152 C CA . GLN A 1 290 ? -10.530 -2.570 -21.179 1.00 97.06 290 GLN A CA 1
ATOM 2153 C C . GLN A 1 290 ? -10.653 -2.604 -22.709 1.00 97.06 290 GLN A C 1
ATOM 2155 O O . GLN A 1 290 ? -11.607 -3.193 -23.225 1.00 97.06 290 GLN A O 1
ATOM 2160 N N . ALA A 1 291 ? -9.702 -2.011 -23.437 1.00 97.69 291 ALA A N 1
ATOM 2161 C CA . ALA A 1 291 ? -9.635 -2.076 -24.895 1.00 97.69 291 ALA A CA 1
ATOM 2162 C C . ALA A 1 291 ? -9.300 -3.487 -25.414 1.00 97.69 291 ALA A C 1
ATOM 2164 O O . ALA A 1 291 ? -9.714 -3.840 -26.522 1.00 97.69 291 ALA A O 1
ATOM 2165 N N . HIS A 1 292 ? -8.642 -4.316 -24.593 1.00 97.56 292 HIS A N 1
ATOM 2166 C CA . HIS A 1 292 ? -8.223 -5.688 -24.916 1.00 97.56 292 HIS A CA 1
ATOM 2167 C C . HIS A 1 292 ? -8.884 -6.738 -24.002 1.00 97.56 292 HIS A C 1
ATOM 2169 O O . HIS A 1 292 ? -8.196 -7.460 -23.267 1.00 97.56 292 HIS A O 1
ATOM 2175 N N . PRO A 1 293 ? -10.226 -6.859 -24.023 1.00 96.38 293 PRO A N 1
ATOM 2176 C CA . PRO A 1 293 ? -10.957 -7.682 -23.069 1.00 96.38 293 PRO A CA 1
ATOM 2177 C C . PRO A 1 293 ? -10.563 -9.157 -23.178 1.00 96.38 293 PRO A C 1
ATOM 2179 O O . PRO A 1 293 ? -10.649 -9.772 -24.241 1.00 96.38 293 PRO A O 1
ATOM 2182 N N . GLY A 1 294 ? -10.179 -9.743 -22.045 1.00 95.31 294 GLY A N 1
ATOM 2183 C CA . GLY A 1 294 ? -9.778 -11.145 -21.961 1.00 95.31 294 GLY A CA 1
ATOM 2184 C C . GLY A 1 294 ? -8.346 -11.431 -22.422 1.00 95.31 294 GLY A C 1
ATOM 2185 O O . GLY A 1 294 ? -7.963 -12.597 -22.412 1.00 95.31 294 GLY A O 1
ATOM 2186 N N . THR A 1 295 ? -7.547 -10.426 -22.789 1.00 97.81 295 THR A N 1
ATOM 2187 C CA . THR A 1 295 ? -6.111 -10.608 -23.060 1.00 97.81 295 THR A CA 1
ATOM 2188 C C . THR A 1 295 ? -5.317 -10.628 -21.756 1.00 97.81 295 THR A C 1
ATOM 2190 O O . THR A 1 295 ? -4.563 -11.567 -21.507 1.00 97.81 295 THR A O 1
ATOM 2193 N N . VAL A 1 296 ? -5.514 -9.629 -20.894 1.00 98.50 296 VAL A N 1
ATOM 2194 C CA . VAL A 1 296 ? -4.840 -9.549 -19.591 1.00 98.50 296 VAL A CA 1
ATOM 2195 C C . VAL A 1 296 ? -5.516 -10.488 -18.593 1.00 98.50 296 VAL A C 1
ATOM 2197 O O . VAL A 1 296 ? -6.740 -10.505 -18.476 1.00 98.50 296 VAL A O 1
ATOM 2200 N N . LYS A 1 297 ? -4.712 -11.303 -17.906 1.00 98.38 297 LYS A N 1
ATOM 2201 C CA . LYS A 1 297 ? -5.172 -12.365 -16.995 1.00 98.38 297 LYS A CA 1
ATOM 2202 C C . LYS A 1 297 ? -4.882 -12.075 -15.530 1.00 98.38 297 LYS A C 1
ATOM 2204 O O . LYS A 1 297 ? -5.572 -12.609 -14.670 1.00 98.38 297 LYS A O 1
ATOM 2209 N N . GLY A 1 298 ? -3.894 -11.229 -15.260 1.00 98.19 298 GLY A N 1
ATOM 2210 C CA . GLY A 1 298 ? -3.549 -10.784 -13.919 1.00 98.19 298 GLY A CA 1
ATOM 2211 C C . GLY A 1 298 ? -2.515 -9.666 -13.946 1.00 98.19 298 GLY A C 1
ATOM 2212 O O . GLY A 1 298 ? -1.738 -9.558 -14.901 1.00 98.19 298 GLY A O 1
ATOM 2213 N N . VAL A 1 299 ? -2.528 -8.851 -12.897 1.00 98.44 299 VAL A N 1
ATOM 2214 C CA . VAL A 1 299 ? -1.579 -7.763 -12.645 1.00 98.44 299 VAL A CA 1
ATOM 2215 C C . VAL A 1 299 ? -0.852 -8.048 -11.332 1.00 98.44 299 VAL A C 1
ATOM 2217 O O . VAL A 1 299 ? -1.488 -8.424 -10.350 1.00 98.44 299 VAL A O 1
ATOM 2220 N N . PHE A 1 300 ? 0.470 -7.908 -11.325 1.00 98.56 300 PHE A N 1
ATOM 2221 C CA . PHE A 1 300 ? 1.336 -8.274 -10.207 1.00 98.56 300 PHE A CA 1
ATOM 2222 C C . PHE A 1 300 ? 2.298 -7.142 -9.869 1.00 98.56 300 PHE A C 1
ATOM 2224 O O . PHE A 1 300 ? 3.016 -6.654 -10.747 1.00 98.56 300 PHE A O 1
ATOM 2231 N N . SER A 1 301 ? 2.338 -6.765 -8.593 1.00 97.81 301 SER A N 1
ATOM 2232 C CA . SER A 1 301 ? 3.098 -5.608 -8.125 1.00 97.81 301 SER A CA 1
ATOM 2233 C C . SER A 1 301 ? 3.769 -5.794 -6.772 1.00 97.81 301 SER A C 1
ATOM 2235 O O . SER A 1 301 ? 3.522 -6.778 -6.074 1.00 97.81 301 SER A O 1
ATOM 2237 N N . GLY A 1 302 ? 4.644 -4.847 -6.440 1.00 95.31 302 GLY A N 1
ATOM 2238 C CA . GLY A 1 302 ? 5.318 -4.717 -5.150 1.00 95.31 302 GLY A CA 1
ATOM 2239 C C . GLY A 1 302 ? 4.967 -3.391 -4.490 1.00 95.31 302 GLY A C 1
ATOM 2240 O O . GLY A 1 302 ? 3.788 -3.034 -4.439 1.00 95.31 302 GLY A O 1
ATOM 2241 N N . HIS A 1 303 ? 5.987 -2.651 -4.045 1.00 93.31 303 HIS A N 1
ATOM 2242 C CA . HIS A 1 303 ? 5.946 -1.255 -3.590 1.00 93.31 303 HIS A CA 1
ATOM 2243 C C . HIS A 1 303 ? 5.276 -1.034 -2.231 1.00 93.31 303 HIS A C 1
ATOM 2245 O O . HIS A 1 303 ? 5.775 -0.298 -1.386 1.00 93.31 303 HIS A O 1
ATOM 2251 N N . LEU A 1 304 ? 4.144 -1.692 -1.979 1.00 84.94 304 LEU A N 1
ATOM 2252 C CA . LEU A 1 304 ? 3.400 -1.523 -0.733 1.00 84.94 304 LEU A CA 1
ATOM 2253 C C . LEU A 1 304 ? 3.821 -2.501 0.354 1.00 84.94 304 LEU A C 1
ATOM 2255 O O . LEU A 1 304 ? 3.194 -2.501 1.390 1.00 84.94 304 LEU A O 1
ATOM 2259 N N . HIS A 1 305 ? 4.827 -3.353 0.150 1.00 89.56 305 HIS A N 1
ATOM 2260 C CA . HIS A 1 305 ? 5.431 -4.199 1.194 1.00 89.56 305 HIS A CA 1
ATOM 2261 C C . HIS A 1 305 ? 4.465 -5.130 1.966 1.00 89.56 305 HIS A C 1
ATOM 2263 O O . HIS A 1 305 ? 4.854 -5.725 2.972 1.00 89.56 305 HIS A O 1
ATOM 2269 N N . GLY A 1 306 ? 3.239 -5.335 1.479 1.00 83.88 306 GLY A N 1
ATOM 2270 C CA . GLY A 1 306 ? 2.223 -6.183 2.100 1.00 83.88 306 GLY A CA 1
ATOM 2271 C C . GLY A 1 306 ? 1.494 -7.050 1.080 1.00 83.88 306 GLY A C 1
ATOM 2272 O O . GLY A 1 306 ? 1.335 -6.670 -0.079 1.00 83.88 306 GLY A O 1
ATOM 2273 N N . PHE A 1 307 ? 1.027 -8.224 1.511 1.00 87.94 307 PHE A N 1
ATOM 2274 C CA . PHE A 1 307 ? 0.232 -9.096 0.650 1.00 87.94 307 PHE A CA 1
ATOM 2275 C C . PHE A 1 307 ? -1.175 -8.558 0.474 1.00 87.94 307 PHE A C 1
ATOM 2277 O O . PHE A 1 307 ? -1.936 -8.420 1.433 1.00 87.94 307 PHE A O 1
ATOM 2284 N N . GLN A 1 308 ? -1.557 -8.317 -0.771 1.00 85.38 308 GLN A N 1
ATOM 2285 C CA . GLN A 1 308 ? -2.885 -7.830 -1.092 1.00 85.38 308 GLN A CA 1
ATOM 2286 C C . GLN A 1 308 ? -3.371 -8.442 -2.396 1.00 85.38 308 GLN A C 1
ATOM 2288 O O . GLN A 1 308 ? -2.588 -8.790 -3.279 1.00 85.38 308 GLN A O 1
ATOM 2293 N N . LYS A 1 309 ? -4.688 -8.585 -2.506 1.00 88.81 309 LYS A N 1
ATOM 2294 C CA . LYS A 1 309 ? -5.350 -9.030 -3.726 1.00 88.81 309 LYS A CA 1
ATOM 2295 C C . LYS A 1 309 ? -6.609 -8.212 -3.949 1.00 88.81 309 LYS A C 1
ATOM 2297 O O . LYS A 1 309 ? -7.284 -7.835 -2.992 1.00 88.81 309 LYS A O 1
ATOM 2302 N N . GLY A 1 310 ? -6.939 -7.981 -5.206 1.00 86.00 310 GLY A N 1
ATOM 2303 C CA . GLY A 1 310 ? -8.102 -7.207 -5.603 1.00 86.00 310 GLY A CA 1
ATOM 2304 C C . GLY A 1 310 ? -8.424 -7.401 -7.075 1.00 86.00 310 GLY A C 1
ATOM 2305 O O . GLY A 1 310 ? -8.034 -8.391 -7.696 1.00 86.00 310 GLY A O 1
ATOM 2306 N N . GLU A 1 311 ? -9.139 -6.434 -7.631 1.00 88.62 311 GLU A N 1
ATOM 2307 C CA . GLU A 1 311 ? -9.448 -6.365 -9.052 1.00 88.62 311 GLU A CA 1
ATOM 2308 C C . GLU A 1 311 ? -9.046 -4.986 -9.570 1.00 88.62 311 GLU A C 1
ATOM 2310 O O . GLU A 1 311 ? -9.359 -3.971 -8.952 1.00 88.62 311 GLU A O 1
ATOM 2315 N N . TYR A 1 312 ? -8.390 -4.950 -10.724 1.00 89.25 312 TYR A N 1
ATOM 2316 C CA . TYR A 1 312 ? -8.117 -3.731 -11.464 1.00 89.25 312 TYR A CA 1
ATOM 2317 C C . TYR A 1 312 ? -8.752 -3.856 -12.843 1.00 89.25 312 TYR A C 1
ATOM 2319 O O . TYR A 1 312 ? -8.382 -4.718 -13.630 1.00 89.25 312 TYR A O 1
ATOM 2327 N N . CYS A 1 313 ? -9.747 -3.022 -13.144 1.00 93.31 313 CYS A N 1
ATOM 2328 C CA . CYS A 1 313 ? -10.361 -2.948 -14.477 1.00 93.31 313 CYS A CA 1
ATOM 2329 C C . CYS A 1 313 ? -10.901 -4.289 -15.005 1.00 93.31 313 CYS A C 1
ATOM 2331 O O . CYS A 1 313 ? -10.821 -4.571 -16.201 1.00 93.31 313 CYS A O 1
ATOM 2333 N N . GLY A 1 314 ? -11.479 -5.108 -14.118 1.00 93.12 314 GLY A N 1
ATOM 2334 C CA . GLY A 1 314 ? -12.036 -6.415 -14.466 1.00 93.12 314 GLY A CA 1
ATOM 2335 C C . GLY A 1 314 ? -11.032 -7.570 -14.461 1.00 93.12 314 GLY A C 1
ATOM 2336 O O . GLY A 1 314 ? -11.423 -8.684 -14.814 1.00 93.12 314 GLY A O 1
ATOM 2337 N N . VAL A 1 315 ? -9.764 -7.340 -14.093 1.00 96.12 315 VAL A N 1
ATOM 2338 C CA . VAL A 1 315 ? -8.739 -8.392 -13.984 1.00 96.12 315 VAL A CA 1
ATOM 2339 C C . VAL A 1 315 ? -8.204 -8.520 -12.553 1.00 96.12 315 VAL A C 1
ATOM 2341 O O . VAL A 1 315 ? -8.092 -7.509 -11.861 1.00 96.12 315 VAL A O 1
ATOM 2344 N N . PRO A 1 316 ? -7.852 -9.731 -12.082 1.00 96.19 316 PRO A N 1
ATOM 2345 C CA . PRO A 1 316 ? -7.224 -9.911 -10.773 1.00 96.19 316 PRO A CA 1
ATOM 2346 C C . PRO A 1 316 ? -5.923 -9.105 -10.634 1.00 96.19 316 PRO A C 1
ATOM 2348 O O . PRO A 1 316 ? -5.086 -9.122 -11.537 1.00 96.19 316 PRO A O 1
ATOM 2351 N N . SER A 1 317 ? -5.746 -8.437 -9.496 1.00 94.88 317 SER A N 1
ATOM 2352 C CA . SER A 1 317 ? -4.532 -7.695 -9.128 1.00 94.88 317 SER A CA 1
ATOM 2353 C C . SER A 1 317 ? -3.959 -8.260 -7.831 1.00 94.88 317 SER A C 1
ATOM 2355 O O . SER A 1 317 ? -4.721 -8.567 -6.911 1.00 94.88 317 SER A O 1
ATOM 2357 N N . TYR A 1 318 ? -2.638 -8.409 -7.757 1.00 95.19 318 TYR A N 1
ATOM 2358 C CA . TYR A 1 318 ? -1.928 -8.954 -6.603 1.00 95.19 318 TYR A CA 1
ATOM 2359 C C . TYR A 1 318 ? -0.706 -8.106 -6.271 1.00 95.19 318 TYR A C 1
ATOM 2361 O O . TYR A 1 318 ? 0.118 -7.823 -7.137 1.00 95.19 318 TYR A O 1
ATOM 2369 N N . ILE A 1 319 ? -0.555 -7.768 -4.996 1.00 93.75 319 ILE A N 1
ATOM 2370 C CA . ILE A 1 319 ? 0.614 -7.069 -4.462 1.00 93.75 319 ILE A CA 1
ATOM 2371 C C . ILE A 1 319 ? 1.306 -8.007 -3.492 1.00 93.75 319 ILE A C 1
ATOM 2373 O O . ILE A 1 319 ? 0.642 -8.636 -2.662 1.00 93.75 319 ILE A O 1
ATOM 2377 N N . VAL A 1 320 ? 2.607 -8.196 -3.670 1.00 94.88 320 VAL A N 1
ATOM 2378 C CA . VAL A 1 320 ? 3.409 -9.107 -2.854 1.00 94.88 320 VAL A CA 1
ATOM 2379 C C . VAL A 1 320 ? 4.065 -8.341 -1.709 1.00 94.88 320 VAL A C 1
ATOM 2381 O O . VAL A 1 320 ? 4.412 -7.170 -1.854 1.00 94.88 320 VAL A O 1
ATOM 2384 N N . ALA A 1 321 ? 4.217 -8.999 -0.560 1.00 91.12 321 ALA A N 1
ATOM 2385 C CA . ALA A 1 321 ? 4.955 -8.425 0.555 1.00 91.12 321 ALA A CA 1
ATOM 2386 C C . ALA A 1 321 ? 6.436 -8.211 0.209 1.00 91.12 321 ALA A C 1
ATOM 2388 O O . ALA A 1 321 ? 6.965 -8.825 -0.722 1.00 91.12 321 ALA A O 1
ATOM 2389 N N . TRP A 1 322 ? 7.109 -7.366 0.991 1.00 91.62 322 TRP A N 1
ATOM 2390 C CA . TRP A 1 322 ? 8.545 -7.147 0.832 1.00 91.62 322 TRP A CA 1
ATOM 2391 C C . TRP A 1 322 ? 9.372 -8.397 1.133 1.00 91.62 322 TRP A C 1
ATOM 2393 O O . TRP A 1 322 ? 8.922 -9.337 1.794 1.00 91.62 322 TRP A O 1
ATOM 2403 N N . PHE A 1 323 ? 10.622 -8.396 0.689 1.00 94.25 323 PHE A N 1
ATOM 2404 C CA . PHE A 1 323 ? 11.533 -9.505 0.919 1.00 94.25 323 PHE A CA 1
ATOM 2405 C C . PHE A 1 323 ? 11.961 -9.594 2.395 1.00 94.25 323 PHE A C 1
ATOM 2407 O O . PHE A 1 323 ? 12.866 -8.888 2.851 1.00 94.25 323 PHE A O 1
ATOM 2414 N N . HIS A 1 324 ? 11.331 -10.493 3.158 1.00 89.81 324 HIS A N 1
ATOM 2415 C CA . HIS A 1 324 ? 11.568 -10.620 4.600 1.00 89.81 324 HIS A CA 1
ATOM 2416 C C . HIS A 1 324 ? 11.591 -12.071 5.111 1.00 89.81 324 HIS A C 1
ATOM 2418 O O . HIS A 1 324 ? 10.750 -12.463 5.920 1.00 89.81 324 HIS A O 1
ATOM 2424 N N . PRO A 1 325 ? 12.568 -12.894 4.688 1.00 89.00 325 PRO A N 1
ATOM 2425 C CA . PRO A 1 325 ? 12.708 -14.242 5.228 1.00 89.00 325 PRO A CA 1
ATOM 2426 C C . PRO A 1 325 ? 12.951 -14.213 6.754 1.00 89.00 325 PRO A C 1
ATOM 2428 O O . PRO A 1 325 ? 13.693 -13.353 7.243 1.00 89.00 325 PRO A O 1
ATOM 2431 N N . PRO A 1 326 ? 12.387 -15.165 7.527 1.00 88.00 326 PRO A N 1
ATOM 2432 C CA . PRO A 1 326 ? 11.667 -16.365 7.081 1.00 88.00 326 PRO A CA 1
ATOM 2433 C C . PRO A 1 326 ? 10.139 -16.190 6.981 1.00 88.00 326 PRO A C 1
ATOM 2435 O O . PRO A 1 326 ? 9.423 -17.189 6.876 1.00 88.00 326 PRO A O 1
ATOM 2438 N N . ASP A 1 327 ? 9.618 -14.969 7.119 1.00 88.50 327 ASP A N 1
ATOM 2439 C CA . ASP A 1 327 ? 8.187 -14.722 6.935 1.00 88.50 327 ASP A CA 1
ATOM 2440 C C . ASP A 1 327 ? 7.842 -14.799 5.439 1.00 88.50 327 ASP A C 1
ATOM 2442 O O . ASP A 1 327 ? 8.705 -14.517 4.611 1.00 88.50 327 ASP A O 1
ATOM 2446 N N . PRO A 1 328 ? 6.614 -15.187 5.046 1.00 90.62 328 PRO A N 1
ATOM 2447 C CA . PRO A 1 328 ? 6.259 -15.287 3.632 1.00 90.62 328 PRO A CA 1
ATOM 2448 C C . PRO A 1 328 ? 6.496 -13.966 2.877 1.00 90.62 328 PRO A C 1
ATOM 2450 O O . PRO A 1 328 ? 6.091 -12.906 3.346 1.00 90.62 328 PRO A O 1
ATOM 2453 N N . PHE A 1 329 ? 7.109 -14.039 1.690 1.00 95.44 329 PHE A N 1
ATOM 2454 C CA . PHE A 1 329 ? 7.455 -12.866 0.863 1.00 95.44 329 PHE A CA 1
ATOM 2455 C C . PHE A 1 329 ? 7.232 -13.079 -0.648 1.00 95.44 329 PHE A C 1
ATOM 2457 O O . PHE A 1 329 ? 7.746 -12.332 -1.477 1.00 95.44 329 PHE A O 1
ATOM 2464 N N . TYR A 1 330 ? 6.512 -14.136 -1.035 1.00 98.06 330 TYR A N 1
ATOM 2465 C CA . TYR A 1 330 ? 6.329 -14.506 -2.439 1.00 98.06 330 TYR A CA 1
ATOM 2466 C C . TYR A 1 330 ? 4.942 -15.089 -2.736 1.00 98.06 330 TYR A C 1
ATOM 2468 O O . TYR A 1 330 ? 4.301 -15.714 -1.886 1.00 98.06 330 TYR A O 1
ATOM 2476 N N . TYR A 1 331 ? 4.520 -14.958 -3.993 1.00 98.50 331 TYR A N 1
ATOM 2477 C CA . TYR A 1 331 ? 3.435 -15.725 -4.596 1.00 98.50 331 TYR A CA 1
ATOM 2478 C C . TYR A 1 331 ? 3.982 -16.880 -5.434 1.00 98.50 331 TYR A C 1
ATOM 2480 O O . TYR A 1 331 ? 4.902 -16.707 -6.235 1.00 98.50 331 TYR A O 1
ATOM 2488 N N . LEU A 1 332 ? 3.360 -18.052 -5.304 1.00 98.62 332 LEU A N 1
ATOM 2489 C CA . LEU A 1 332 ? 3.486 -19.149 -6.260 1.00 98.62 332 LEU A CA 1
ATOM 2490 C C . LEU A 1 332 ? 2.312 -19.064 -7.224 1.00 98.62 332 LEU A C 1
ATOM 2492 O O . LEU A 1 332 ? 1.172 -19.313 -6.843 1.00 98.62 332 LEU A O 1
ATOM 2496 N N . ILE A 1 333 ? 2.576 -18.689 -8.466 1.00 98.69 333 ILE A N 1
ATOM 2497 C CA . ILE A 1 333 ? 1.544 -18.422 -9.466 1.00 98.69 333 ILE A CA 1
ATOM 2498 C C . ILE A 1 333 ? 1.488 -19.600 -10.431 1.00 98.69 333 ILE A C 1
ATOM 2500 O O . ILE A 1 333 ? 2.513 -20.018 -10.961 1.00 98.69 333 ILE A O 1
ATOM 2504 N N . GLU A 1 334 ? 0.295 -20.112 -10.707 1.00 98.75 334 GLU A N 1
ATOM 2505 C CA . GLU A 1 334 ? 0.031 -21.001 -11.837 1.00 98.75 334 GLU A CA 1
ATOM 2506 C C . GLU A 1 334 ? -0.981 -20.325 -12.763 1.00 98.75 334 GLU A C 1
ATOM 2508 O O . GLU A 1 334 ? -2.036 -19.872 -12.317 1.00 98.75 334 GLU A O 1
ATOM 2513 N N . TYR A 1 335 ? -0.666 -20.256 -14.055 1.00 98.50 335 TYR A N 1
ATOM 2514 C CA . TYR A 1 335 ? -1.647 -19.907 -15.077 1.00 98.50 335 TYR A CA 1
ATOM 2515 C C . TYR A 1 335 ? -1.814 -21.087 -16.032 1.00 98.50 335 TYR A C 1
ATOM 2517 O O . TYR A 1 335 ? -0.872 -21.471 -16.732 1.00 98.50 335 TYR A O 1
ATOM 2525 N N . ASP A 1 336 ? -3.012 -21.672 -16.039 1.00 97.81 336 ASP A N 1
ATOM 2526 C CA . ASP A 1 336 ? -3.387 -22.779 -16.914 1.00 97.81 336 ASP A CA 1
ATOM 2527 C C . ASP A 1 336 ? -4.084 -22.245 -18.168 1.00 97.81 336 ASP A C 1
ATOM 2529 O O . ASP A 1 336 ? -5.283 -21.964 -18.171 1.00 97.81 336 ASP A O 1
ATOM 2533 N N . GLY A 1 337 ? -3.326 -22.105 -19.255 1.00 95.56 337 GLY A N 1
ATOM 2534 C CA . GLY A 1 337 ? -3.821 -21.622 -20.543 1.00 95.56 337 GLY A CA 1
ATOM 2535 C C . GLY A 1 337 ? -5.006 -22.413 -21.117 1.00 95.56 337 GLY A C 1
ATOM 2536 O O . GLY A 1 337 ? -5.952 -21.788 -21.598 1.00 95.56 337 GLY A O 1
ATOM 2537 N N . PRO A 1 338 ? -5.031 -23.761 -21.060 1.00 94.69 338 PRO A N 1
ATOM 2538 C CA . PRO A 1 338 ? -6.160 -24.554 -21.542 1.00 94.69 338 PRO A CA 1
ATOM 2539 C C . PRO A 1 338 ? -7.489 -24.283 -20.826 1.00 94.69 338 PRO A C 1
ATOM 2541 O O . PRO A 1 338 ? -8.535 -24.345 -21.477 1.00 94.69 338 PRO A O 1
ATOM 2544 N N . SER A 1 339 ? -7.474 -24.021 -19.514 1.00 96.62 339 SER A N 1
ATOM 2545 C CA . SER A 1 339 ? -8.678 -23.672 -18.746 1.00 96.62 339 SER A CA 1
ATOM 2546 C C . SER A 1 339 ? -8.877 -22.167 -18.567 1.00 96.62 339 SER A C 1
ATOM 2548 O O . SER A 1 339 ? -9.895 -21.766 -18.004 1.00 96.62 339 SER A O 1
ATOM 2550 N N . ASP A 1 340 ? -7.931 -21.352 -19.040 1.00 96.31 340 ASP A N 1
ATOM 2551 C CA . ASP A 1 340 ? -7.874 -19.904 -18.847 1.00 96.31 340 ASP A CA 1
ATOM 2552 C C . ASP A 1 340 ? -8.013 -19.510 -17.367 1.00 96.31 340 ASP A C 1
ATOM 2554 O O . ASP A 1 340 ? -8.878 -18.725 -16.981 1.00 96.31 340 ASP A O 1
ATOM 2558 N N . THR A 1 341 ? -7.219 -20.146 -16.503 1.00 97.75 341 THR A N 1
ATOM 2559 C CA . THR A 1 341 ? -7.340 -20.004 -15.046 1.00 97.75 341 THR A CA 1
ATOM 2560 C C . THR A 1 341 ? -6.032 -19.538 -14.428 1.00 97.75 341 THR A C 1
ATOM 2562 O O . THR A 1 341 ? -5.000 -20.178 -14.602 1.00 97.75 341 THR A O 1
ATOM 2565 N N . LEU A 1 342 ? -6.097 -18.441 -13.673 1.00 98.38 342 LEU A N 1
ATOM 2566 C CA . LEU A 1 342 ? -5.018 -17.954 -12.820 1.00 98.38 342 LEU A CA 1
ATOM 2567 C C . LEU A 1 342 ? -5.229 -18.460 -11.389 1.00 98.38 342 LEU A C 1
ATOM 2569 O O . LEU A 1 342 ? -6.350 -18.438 -10.882 1.00 98.38 342 LEU A O 1
ATOM 2573 N N . THR A 1 343 ? -4.176 -18.936 -10.733 1.00 98.44 343 THR A N 1
ATOM 2574 C CA . THR A 1 343 ? -4.235 -19.440 -9.356 1.00 98.44 343 THR A CA 1
ATOM 2575 C C . THR A 1 343 ? -2.992 -19.031 -8.580 1.00 98.44 343 THR A C 1
ATOM 2577 O O . THR A 1 343 ? -1.870 -19.233 -9.042 1.00 98.44 343 THR A O 1
ATOM 2580 N N . ILE A 1 344 ? -3.198 -18.503 -7.374 1.00 98.19 344 ILE A N 1
ATOM 2581 C CA . ILE A 1 344 ? -2.143 -18.342 -6.375 1.00 98.19 344 ILE A CA 1
ATOM 2582 C C . ILE A 1 344 ? -2.082 -19.643 -5.570 1.00 98.19 344 ILE A C 1
ATOM 2584 O O . ILE A 1 344 ? -2.938 -19.933 -4.741 1.00 98.19 344 ILE A O 1
ATOM 2588 N N . VAL A 1 345 ? -1.097 -20.482 -5.871 1.00 98.19 345 VAL A N 1
ATOM 2589 C CA . VAL A 1 345 ? -0.989 -21.861 -5.374 1.00 98.19 345 VAL A CA 1
ATOM 2590 C C . VAL A 1 345 ? -0.762 -21.909 -3.863 1.00 98.19 345 VAL A C 1
ATOM 2592 O O . VAL A 1 345 ? -1.268 -22.811 -3.201 1.00 98.19 345 VAL A O 1
ATOM 2595 N N . ASN A 1 346 ? -0.028 -20.938 -3.317 1.00 96.94 346 ASN A N 1
ATOM 2596 C CA . ASN A 1 346 ? 0.233 -20.807 -1.884 1.00 96.94 346 ASN A CA 1
ATOM 2597 C C . ASN A 1 346 ? -0.734 -19.840 -1.177 1.00 96.94 346 ASN A C 1
ATOM 2599 O O . ASN A 1 346 ? -0.419 -19.369 -0.093 1.00 96.94 346 ASN A O 1
ATOM 2603 N N . GLU A 1 347 ? -1.904 -19.537 -1.750 1.00 94.75 347 GLU A N 1
ATOM 2604 C CA . GLU A 1 347 ? -2.864 -18.580 -1.172 1.00 94.75 347 GLU A CA 1
ATOM 2605 C C . GLU A 1 347 ? -3.254 -18.903 0.280 1.00 94.75 347 GLU A C 1
ATOM 2607 O O . GLU A 1 347 ? -3.341 -17.994 1.100 1.00 94.75 347 GLU A O 1
ATOM 2612 N N . ASP A 1 348 ? -3.408 -20.185 0.627 1.00 92.38 348 ASP A N 1
ATOM 2613 C CA . ASP A 1 348 ? -3.738 -20.631 1.992 1.00 92.38 348 ASP A CA 1
ATOM 2614 C C . ASP A 1 348 ? -2.615 -20.363 3.021 1.00 92.38 348 ASP A C 1
ATOM 2616 O O . ASP A 1 348 ? -2.841 -20.446 4.232 1.00 92.38 348 ASP A O 1
ATOM 2620 N N . GLU A 1 349 ? -1.396 -20.082 2.556 1.00 91.56 349 GLU A N 1
ATOM 2621 C CA . GLU A 1 349 ? -0.231 -19.755 3.387 1.00 91.56 349 GLU A CA 1
ATOM 2622 C C . GLU A 1 349 ? -0.047 -18.240 3.553 1.00 91.56 349 GLU A C 1
ATOM 2624 O O . GLU A 1 349 ? 0.731 -17.800 4.402 1.00 91.56 349 GLU A O 1
ATOM 2629 N N . ILE A 1 350 ? -0.776 -17.446 2.765 1.00 89.31 350 ILE A N 1
ATOM 2630 C CA . ILE A 1 350 ? -0.627 -15.998 2.695 1.00 89.31 350 ILE A CA 1
ATOM 2631 C C . ILE A 1 350 ? -1.627 -15.329 3.639 1.00 89.31 350 ILE A C 1
ATOM 2633 O O . ILE A 1 350 ? -2.828 -15.610 3.577 1.00 89.31 350 ILE A O 1
ATOM 2637 N N . PRO A 1 351 ? -1.169 -14.414 4.509 1.00 82.62 351 PRO A N 1
ATOM 2638 C CA . PRO A 1 351 ? -2.021 -13.743 5.482 1.00 82.62 351 PRO A CA 1
ATOM 2639 C C . PRO A 1 351 ? -2.809 -12.593 4.835 1.00 82.62 351 PRO A C 1
ATOM 2641 O O . PRO A 1 351 ? -2.665 -11.439 5.229 1.00 82.62 351 PRO A O 1
ATOM 2644 N N . PHE A 1 352 ? -3.639 -12.887 3.831 1.00 81.50 352 PHE A N 1
ATOM 2645 C CA . PHE A 1 352 ? -4.531 -11.879 3.261 1.00 81.50 352 PHE A CA 1
ATOM 2646 C C . PHE A 1 352 ? -5.476 -11.328 4.330 1.00 81.50 352 PHE A C 1
ATOM 2648 O O . PHE A 1 352 ? -6.065 -12.091 5.100 1.00 81.50 352 PHE A O 1
ATOM 2655 N N . ALA A 1 353 ? -5.679 -10.010 4.323 1.00 69.88 353 ALA A N 1
ATOM 2656 C CA . ALA A 1 353 ? -6.708 -9.390 5.142 1.00 69.88 353 ALA A CA 1
ATOM 2657 C C . ALA A 1 353 ? -8.089 -9.963 4.776 1.00 69.88 353 ALA A C 1
ATOM 2659 O O . ALA A 1 353 ? -8.447 -10.087 3.601 1.00 69.88 353 ALA A O 1
ATOM 2660 N N . THR A 1 354 ? -8.872 -10.322 5.790 1.00 72.75 354 THR A N 1
ATOM 2661 C CA . THR A 1 354 ? -10.252 -10.787 5.632 1.00 72.75 354 THR A CA 1
ATOM 2662 C C . THR A 1 354 ? -11.187 -9.831 6.341 1.00 72.75 354 THR A C 1
ATOM 2664 O O . THR A 1 354 ? -10.918 -9.477 7.485 1.00 72.75 354 THR A O 1
ATOM 2667 N N . ILE A 1 355 ? -12.312 -9.486 5.713 1.00 74.81 355 ILE A N 1
ATOM 2668 C CA . ILE A 1 355 ? -13.375 -8.731 6.383 1.00 74.81 355 ILE A CA 1
ATOM 2669 C C . ILE A 1 355 ? -13.988 -9.622 7.464 1.00 74.81 355 ILE A C 1
ATOM 2671 O O . ILE A 1 355 ? -14.581 -10.656 7.125 1.00 74.81 355 ILE A O 1
ATOM 2675 N N . PRO A 1 356 ? -13.845 -9.269 8.753 1.00 80.44 356 PRO A N 1
ATOM 2676 C CA . PRO A 1 356 ? -14.448 -10.061 9.803 1.00 80.44 356 PRO A CA 1
ATOM 2677 C C . PRO A 1 356 ? -15.971 -9.966 9.694 1.00 80.44 356 PRO A C 1
ATOM 2679 O O . PRO A 1 356 ? -16.538 -8.945 9.307 1.00 80.44 356 PRO A O 1
ATOM 2682 N N . THR A 1 357 ? -16.649 -11.058 10.035 1.00 81.88 357 THR A N 1
ATOM 2683 C CA . THR A 1 357 ? -18.112 -11.097 10.133 1.00 81.88 357 THR A CA 1
ATOM 2684 C C . THR A 1 357 ? -18.494 -11.574 11.520 1.00 81.88 357 THR A C 1
ATOM 2686 O O . THR A 1 357 ? -17.826 -12.430 12.099 1.00 81.88 357 THR A O 1
ATOM 2689 N N . PHE A 1 358 ? -19.558 -10.999 12.071 1.00 85.31 358 PHE A N 1
ATOM 2690 C CA . PHE A 1 358 ? -20.019 -11.322 13.409 1.00 85.31 358 PHE A CA 1
ATOM 2691 C C . PHE A 1 358 ? -21.487 -11.706 13.371 1.00 85.31 358 PHE A C 1
ATOM 2693 O O . PHE A 1 358 ? -22.336 -10.978 12.865 1.00 85.31 358 PHE A O 1
ATOM 2700 N N . GLU A 1 359 ? -21.787 -12.863 13.951 1.00 85.75 359 GLU A N 1
ATOM 2701 C CA . GLU A 1 359 ? -23.152 -13.307 14.185 1.00 85.75 359 GLU A CA 1
ATOM 2702 C C . GLU A 1 359 ? -23.343 -13.587 15.676 1.00 85.75 359 GLU A C 1
ATOM 2704 O O . GLU A 1 359 ? -22.871 -14.587 16.230 1.00 85.75 359 GLU A O 1
ATOM 2709 N N . CYS A 1 360 ? -24.097 -12.724 16.355 1.00 83.88 360 CYS A N 1
ATOM 2710 C CA . CYS A 1 360 ? -24.503 -13.011 17.722 1.00 83.88 360 CYS A CA 1
ATOM 2711 C C . CYS A 1 360 ? -25.751 -13.894 17.740 1.00 83.88 360 CYS A C 1
ATOM 2713 O O . CYS A 1 360 ? -26.838 -13.461 17.365 1.00 83.88 360 CYS A O 1
ATOM 2715 N N . THR A 1 361 ? -25.625 -15.125 18.241 1.00 79.44 361 THR A N 1
ATOM 2716 C CA . THR A 1 361 ? -26.797 -15.951 18.559 1.00 79.44 361 THR A CA 1
ATOM 2717 C C . THR A 1 361 ? -27.321 -15.584 19.954 1.00 79.44 361 THR A C 1
ATOM 2719 O O . THR A 1 361 ? -26.598 -15.799 20.931 1.00 79.44 361 THR A O 1
ATOM 2722 N N . PRO A 1 362 ? -28.570 -15.096 20.097 1.00 68.12 362 PRO A N 1
ATOM 2723 C CA . PRO A 1 362 ? -29.175 -14.869 21.410 1.00 68.12 362 PRO A CA 1
ATOM 2724 C C . PRO A 1 362 ? -29.217 -16.180 22.217 1.00 68.12 362 PRO A C 1
ATOM 2726 O O . PRO A 1 362 ? -29.683 -17.209 21.716 1.00 68.12 362 PRO A O 1
ATOM 2729 N N . GLY A 1 363 ? -28.709 -16.188 23.454 1.00 64.81 363 GLY A N 1
ATOM 2730 C CA . GLY A 1 363 ? -28.388 -17.428 24.178 1.00 64.81 363 GLY A CA 1
ATOM 2731 C C . GLY A 1 363 ? -28.370 -17.299 25.706 1.00 64.81 363 GLY A C 1
ATOM 2732 O O . GLY A 1 363 ? -28.381 -16.210 26.249 1.00 64.81 363 GLY A O 1
ATOM 2733 N N . LYS A 1 364 ? -28.385 -18.442 26.410 1.00 52.16 364 LYS A N 1
ATOM 2734 C CA . LYS A 1 364 ? -28.802 -18.605 27.828 1.00 52.16 364 LYS A CA 1
ATOM 2735 C C . LYS A 1 364 ? -27.909 -17.987 28.916 1.00 52.16 364 LYS A C 1
ATOM 2737 O O . LYS A 1 364 ? -28.233 -18.151 30.095 1.00 52.16 364 LYS A O 1
ATOM 2742 N N . GLU A 1 365 ? -26.771 -17.406 28.569 1.00 62.88 365 GLU A N 1
ATOM 2743 C CA . GLU A 1 365 ? -25.835 -16.891 29.566 1.00 62.88 365 GLU A CA 1
ATOM 2744 C C . GLU A 1 365 ? -26.201 -15.444 29.876 1.00 62.88 365 GLU A C 1
ATOM 2746 O O . GLU A 1 365 ? -25.837 -14.541 29.138 1.00 62.88 365 GLU A O 1
ATOM 2751 N N . VAL A 1 366 ? -26.978 -15.257 30.946 1.00 68.31 366 VAL A N 1
ATOM 2752 C CA . VAL A 1 366 ? -27.404 -13.927 31.384 1.00 68.31 366 VAL A CA 1
ATOM 2753 C C . VAL A 1 366 ? -26.229 -13.231 32.046 1.00 68.31 366 VAL A C 1
ATOM 2755 O O . VAL A 1 366 ? -25.850 -13.590 33.166 1.00 68.31 366 VAL A O 1
ATOM 2758 N N . LEU A 1 367 ? -25.661 -12.243 31.362 1.00 80.94 367 LEU A N 1
ATOM 2759 C CA . LEU A 1 367 ? -24.626 -11.387 31.928 1.00 80.94 367 LEU A CA 1
ATOM 2760 C C . LEU A 1 367 ? -25.273 -10.150 32.563 1.00 80.94 367 LEU A C 1
ATOM 2762 O O . LEU A 1 367 ? -26.073 -9.461 31.936 1.00 80.94 367 LEU A O 1
ATOM 2766 N N . ASP A 1 368 ? -24.930 -9.866 33.821 1.00 85.25 368 ASP A N 1
ATOM 2767 C CA . ASP A 1 368 ? -25.313 -8.614 34.476 1.00 85.25 368 ASP A CA 1
ATOM 2768 C C . ASP A 1 368 ? -24.322 -7.510 34.064 1.00 85.25 368 ASP A C 1
ATOM 2770 O O . ASP A 1 368 ? -23.145 -7.612 34.419 1.00 85.25 368 ASP A O 1
ATOM 2774 N N . PRO A 1 369 ? -24.754 -6.462 33.335 1.00 86.19 369 PRO A N 1
ATOM 2775 C CA . PRO A 1 369 ? -23.886 -5.354 32.946 1.00 86.19 369 PRO A CA 1
ATOM 2776 C C . PRO A 1 369 ? -23.567 -4.392 34.098 1.00 86.19 369 PRO A C 1
ATOM 2778 O O . PRO A 1 369 ? -22.661 -3.574 33.970 1.00 86.19 369 PRO A O 1
ATOM 2781 N N . THR A 1 370 ? -24.282 -4.457 35.226 1.00 88.19 370 THR A N 1
ATOM 2782 C CA . THR A 1 370 ? -24.129 -3.518 36.355 1.00 88.19 370 THR A CA 1
ATOM 2783 C C . THR A 1 370 ? -22.677 -3.334 36.833 1.00 88.19 370 THR A C 1
ATOM 2785 O O . THR A 1 370 ? -22.306 -2.197 37.133 1.00 88.19 370 THR A O 1
ATOM 2788 N N . PRO A 1 371 ? -21.810 -4.369 36.878 1.00 90.88 371 PRO A N 1
ATOM 2789 C CA . PRO A 1 371 ? -20.408 -4.209 37.268 1.00 90.88 371 PRO A CA 1
ATOM 2790 C C . PRO A 1 371 ? -19.552 -3.352 36.319 1.00 90.88 371 PRO A C 1
ATOM 2792 O O . PRO A 1 371 ? -18.448 -2.972 36.713 1.00 90.88 371 PRO A O 1
ATOM 2795 N N . LEU A 1 372 ? -20.027 -3.048 35.103 1.00 88.50 372 LEU A N 1
ATOM 2796 C CA . LEU A 1 372 ? -19.358 -2.127 34.176 1.00 88.50 372 LEU A CA 1
ATOM 2797 C C . LEU A 1 372 ? -19.458 -0.671 34.638 1.00 88.50 372 LEU A C 1
ATOM 2799 O O . LEU A 1 372 ? -18.590 0.131 34.311 1.00 88.50 372 LEU A O 1
ATOM 2803 N N . VAL A 1 373 ? -20.494 -0.314 35.402 1.00 91.94 373 VAL A N 1
ATOM 2804 C CA . VAL A 1 373 ? -20.738 1.076 35.805 1.00 91.94 373 VAL A CA 1
ATOM 2805 C C . VAL A 1 373 ? -19.565 1.627 36.620 1.00 91.94 373 VAL A C 1
ATOM 2807 O O . VAL A 1 373 ? -19.129 1.034 37.610 1.00 91.94 373 VAL A O 1
ATOM 2810 N N . GLY A 1 374 ? -19.063 2.790 36.207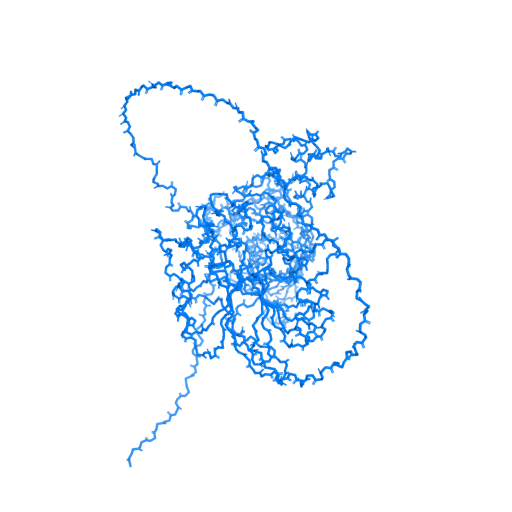 1.00 89.25 374 GLY A N 1
ATOM 2811 C CA . GLY A 1 374 ? -17.893 3.446 36.787 1.00 89.25 374 GLY A CA 1
ATOM 2812 C C . GLY A 1 374 ? -16.562 2.793 36.406 1.00 89.25 374 GLY A C 1
ATOM 2813 O O . GLY A 1 374 ? -15.546 3.078 37.044 1.00 89.25 374 GLY A O 1
ATOM 2814 N N . LYS A 1 375 ? -16.549 1.891 35.417 1.00 90.94 375 LYS A N 1
ATOM 2815 C CA . LYS A 1 375 ? -15.333 1.302 34.849 1.00 90.94 375 LYS A CA 1
ATOM 2816 C C . LYS A 1 375 ? -15.033 1.908 33.490 1.00 90.94 375 LYS A C 1
ATOM 2818 O O . LYS A 1 375 ? -15.937 2.206 32.711 1.00 90.94 375 LYS A O 1
ATOM 2823 N N . VAL A 1 376 ? -13.737 2.025 33.221 1.00 93.75 376 VAL A N 1
ATOM 2824 C CA . VAL A 1 376 ? -13.208 2.382 31.911 1.00 93.75 376 VAL A CA 1
ATOM 2825 C C . VAL A 1 376 ? -12.667 1.126 31.253 1.00 93.75 376 VAL A C 1
ATOM 2827 O O . VAL A 1 376 ? -11.957 0.332 31.876 1.00 93.75 376 VAL A O 1
ATOM 2830 N N . HIS A 1 377 ? -13.036 0.942 29.998 1.00 94.00 377 HIS A N 1
ATOM 2831 C CA . HIS A 1 377 ? -12.557 -0.122 29.143 1.00 94.00 377 HIS A CA 1
ATOM 2832 C C . HIS A 1 377 ? -11.754 0.485 28.002 1.00 94.00 377 HIS A C 1
ATOM 2834 O O . HIS A 1 377 ? -12.179 1.467 27.397 1.00 94.00 377 HIS A O 1
ATOM 2840 N N . GLN A 1 378 ? -10.612 -0.122 27.705 1.00 93.62 378 GLN A N 1
ATOM 2841 C CA . GLN A 1 378 ? -9.956 0.068 26.421 1.00 93.62 378 GLN A CA 1
ATOM 2842 C C . GLN A 1 378 ? -10.613 -0.893 25.439 1.00 93.62 378 GLN A C 1
ATOM 2844 O O . GLN A 1 378 ? -10.646 -2.103 25.695 1.00 93.62 378 GLN A O 1
ATOM 2849 N N . LEU A 1 379 ? -11.129 -0.360 24.338 1.00 92.88 379 LEU A N 1
ATOM 2850 C CA . LEU A 1 379 ? -11.437 -1.161 23.168 1.00 92.88 379 LEU A CA 1
ATOM 2851 C C . LEU A 1 379 ? -10.127 -1.441 22.436 1.00 92.88 379 LEU A C 1
ATOM 2853 O O . LEU A 1 379 ? -9.299 -0.548 22.260 1.00 92.88 379 LEU A O 1
ATOM 2857 N N . VAL A 1 380 ? -9.931 -2.696 22.068 1.00 88.69 380 VAL A N 1
ATOM 2858 C CA . VAL A 1 380 ? -8.741 -3.175 21.376 1.00 88.69 380 VAL A CA 1
ATOM 2859 C C . VAL A 1 380 ? -9.212 -3.665 20.011 1.00 88.69 380 VAL A C 1
ATOM 2861 O O . VAL A 1 380 ? -9.710 -4.797 19.935 1.00 88.69 380 VAL A O 1
ATOM 2864 N N . PRO A 1 381 ? -9.166 -2.798 18.981 1.00 88.19 381 PRO A N 1
ATOM 2865 C CA . PRO A 1 381 ? -9.359 -3.235 17.610 1.00 88.19 381 PRO A CA 1
ATOM 2866 C C . PRO A 1 381 ? -8.245 -4.211 17.217 1.00 88.19 381 PRO A C 1
ATOM 2868 O O . PRO A 1 381 ? -7.126 -4.117 17.723 1.00 88.19 381 PRO A O 1
ATOM 2871 N N . ALA A 1 382 ? -8.581 -5.173 16.367 1.00 85.75 382 ALA A N 1
ATOM 2872 C CA . ALA A 1 382 ? -7.667 -6.168 15.825 1.00 85.75 382 ALA A CA 1
ATOM 2873 C C . ALA A 1 382 ? -8.180 -6.660 14.468 1.00 85.75 382 ALA A C 1
ATOM 2875 O O . ALA A 1 382 ? -9.384 -6.628 14.214 1.00 85.75 382 ALA A O 1
ATOM 2876 N N . ASN A 1 383 ? -7.285 -7.165 13.621 1.00 81.31 383 ASN A N 1
ATOM 2877 C CA . ASN A 1 383 ? -7.608 -7.638 12.276 1.00 81.31 383 ASN A CA 1
ATOM 2878 C C . ASN A 1 383 ? -8.425 -6.597 11.494 1.00 81.31 383 ASN A C 1
ATOM 2880 O O . ASN A 1 383 ? -9.414 -6.927 10.835 1.00 81.31 383 ASN A O 1
ATOM 2884 N N . MET A 1 384 ? -8.054 -5.325 11.644 1.00 83.00 384 MET A N 1
ATOM 2885 C CA . MET A 1 384 ? -8.723 -4.234 10.950 1.00 83.00 384 MET A CA 1
ATOM 2886 C C . MET A 1 384 ? -8.449 -4.351 9.445 1.00 83.00 384 MET A C 1
ATOM 2888 O O . MET A 1 384 ? -7.329 -4.605 9.009 1.00 83.00 384 MET A O 1
ATOM 2892 N N . THR A 1 385 ? -9.480 -4.156 8.637 1.00 77.69 385 THR A N 1
ATOM 2893 C CA . THR A 1 385 ? -9.398 -4.135 7.178 1.00 77.69 385 THR A CA 1
ATOM 2894 C C . THR A 1 385 ? -10.242 -2.994 6.636 1.00 77.69 385 THR A C 1
ATOM 2896 O O . THR A 1 385 ? -11.111 -2.475 7.342 1.00 77.69 385 THR A O 1
ATOM 2899 N N . THR A 1 386 ? -10.001 -2.597 5.390 1.00 76.00 386 THR A N 1
ATOM 2900 C CA . THR A 1 386 ? -10.799 -1.572 4.724 1.00 76.00 386 THR A CA 1
ATOM 2901 C C . THR A 1 386 ? -11.287 -2.024 3.356 1.00 76.00 386 THR A C 1
ATOM 2903 O O . THR A 1 386 ? -10.777 -2.983 2.776 1.00 76.00 386 THR A O 1
ATOM 2906 N N . ASP A 1 387 ? -12.303 -1.336 2.846 1.00 70.25 387 ASP A N 1
ATOM 2907 C CA . ASP A 1 387 ? -12.796 -1.492 1.475 1.00 70.25 387 ASP A CA 1
ATOM 2908 C C . ASP A 1 387 ? -11.882 -0.844 0.420 1.00 70.25 387 ASP A C 1
ATOM 2910 O O . ASP A 1 387 ? -12.080 -1.058 -0.780 1.00 70.25 387 ASP A O 1
ATOM 2914 N N . ALA A 1 388 ? -10.862 -0.094 0.848 1.00 66.12 388 ALA A N 1
ATOM 2915 C CA . ALA A 1 388 ? -9.841 0.442 -0.032 1.00 66.12 388 ALA A CA 1
ATOM 2916 C C . ALA A 1 388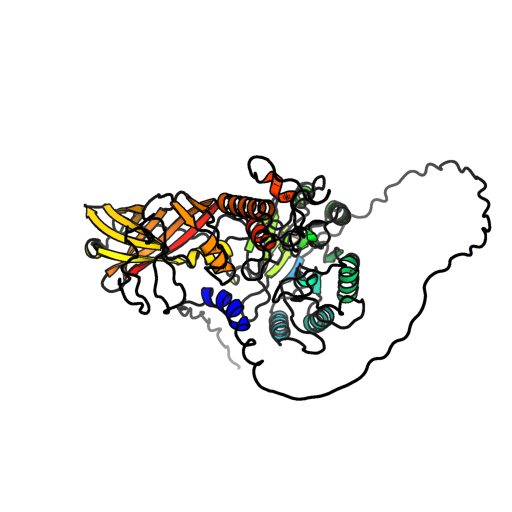 ? -8.963 -0.710 -0.538 1.00 66.12 388 ALA A C 1
ATOM 2918 O O . ALA A 1 388 ? -8.059 -1.206 0.149 1.00 66.12 388 ALA A O 1
ATOM 2919 N N . SER A 1 389 ? -9.258 -1.152 -1.763 1.00 54.50 389 SER A N 1
ATOM 2920 C CA . SER A 1 389 ? -8.410 -2.081 -2.499 1.00 54.50 389 SER A CA 1
ATOM 2921 C C . SER A 1 389 ? -6.983 -1.547 -2.486 1.00 54.50 389 SER A C 1
ATOM 2923 O O . SER A 1 389 ? -6.769 -0.373 -2.765 1.00 54.50 389 SER A O 1
ATOM 2925 N N . GLU A 1 390 ? -6.028 -2.418 -2.184 1.00 57.81 390 GLU A N 1
ATOM 2926 C CA . GLU A 1 390 ? -4.588 -2.136 -2.212 1.00 57.81 390 GLU A CA 1
ATOM 2927 C C . GLU A 1 390 ? -3.979 -1.434 -0.971 1.00 57.81 390 GLU A C 1
ATOM 2929 O O . GLU A 1 390 ? -2.775 -1.236 -0.894 1.00 57.81 390 GLU A O 1
ATOM 2934 N N . VAL A 1 391 ? -4.747 -1.081 0.064 1.00 62.03 391 VAL A N 1
ATOM 2935 C CA . VAL A 1 391 ? -4.173 -0.441 1.285 1.00 62.03 391 VAL A CA 1
ATOM 2936 C C . VAL A 1 391 ? -4.825 -0.877 2.591 1.00 62.03 391 VAL A C 1
ATOM 2938 O O . VAL A 1 391 ? -4.444 -0.423 3.672 1.00 62.03 391 VAL A O 1
ATOM 2941 N N . ALA A 1 392 ? -5.773 -1.810 2.500 1.00 60.72 392 ALA A N 1
ATOM 2942 C CA . ALA A 1 392 ? -6.585 -2.297 3.607 1.00 60.72 392 ALA A CA 1
ATOM 2943 C C . ALA A 1 392 ? -5.794 -2.697 4.859 1.00 60.72 392 ALA A C 1
ATOM 2945 O O . ALA A 1 392 ? -6.246 -2.435 5.972 1.00 60.72 392 ALA A O 1
ATOM 2946 N N . GLN A 1 393 ? -4.616 -3.300 4.687 1.00 64.44 393 GLN A N 1
ATOM 2947 C CA . GLN A 1 393 ? -3.784 -3.739 5.806 1.00 64.44 393 GLN A CA 1
ATOM 2948 C C . GLN A 1 393 ? -3.144 -2.561 6.560 1.00 64.44 393 GLN A C 1
ATOM 2950 O O . GLN A 1 393 ? -3.235 -2.510 7.779 1.00 64.44 393 GLN A O 1
ATOM 2955 N N . TYR A 1 394 ? -2.572 -1.576 5.856 1.00 65.44 394 TYR A N 1
ATOM 2956 C CA . TYR A 1 394 ? -1.923 -0.416 6.486 1.00 65.44 394 TYR A CA 1
ATOM 2957 C C . TYR A 1 394 ? -2.902 0.457 7.248 1.00 65.44 394 TYR A C 1
ATOM 2959 O O . TYR A 1 394 ? -2.646 0.848 8.386 1.00 65.44 394 TYR A O 1
ATOM 2967 N N . ALA A 1 395 ? -4.038 0.757 6.616 1.00 66.38 395 ALA A N 1
ATOM 2968 C CA . ALA A 1 395 ? -5.101 1.485 7.283 1.00 66.38 395 ALA A CA 1
ATOM 2969 C C . ALA A 1 395 ? -5.554 0.717 8.534 1.00 66.38 395 ALA A C 1
ATOM 2971 O O . ALA A 1 395 ? -5.723 1.319 9.594 1.00 66.38 395 ALA A O 1
ATOM 2972 N N . GLY A 1 396 ? -5.658 -0.612 8.435 1.00 70.31 396 GLY A N 1
ATOM 2973 C CA . GLY A 1 396 ? -5.960 -1.482 9.561 1.00 70.31 396 GLY A CA 1
ATOM 2974 C C . GLY A 1 396 ? -4.966 -1.372 10.719 1.00 70.31 396 GLY A C 1
ATOM 2975 O O . GLY A 1 396 ? -5.375 -1.074 11.841 1.00 70.31 396 GLY A O 1
ATOM 2976 N N . ASP A 1 397 ? -3.671 -1.525 10.451 1.00 71.88 397 ASP A N 1
ATOM 2977 C CA . ASP A 1 397 ? -2.611 -1.457 11.467 1.00 71.88 397 ASP A CA 1
ATOM 2978 C C . ASP A 1 397 ? -2.589 -0.103 12.194 1.00 71.88 397 ASP A C 1
ATOM 2980 O O . ASP A 1 397 ? -2.439 -0.031 13.418 1.00 71.88 397 ASP A O 1
ATOM 2984 N N . VAL A 1 398 ? -2.792 0.991 11.453 1.00 70.94 398 VAL A N 1
ATOM 2985 C CA . VAL A 1 398 ? -2.885 2.334 12.039 1.00 70.94 398 VAL A CA 1
ATOM 2986 C C . VAL A 1 398 ? -4.105 2.445 12.957 1.00 70.94 398 VAL A C 1
ATOM 2988 O O . VAL A 1 398 ? -4.012 3.031 14.034 1.00 70.94 398 VAL A O 1
ATOM 2991 N N . PHE A 1 399 ? -5.234 1.841 12.584 1.00 73.56 399 PHE A N 1
ATOM 2992 C CA . PHE A 1 399 ? -6.421 1.790 13.435 1.00 73.56 399 PHE A CA 1
ATOM 2993 C C . PHE A 1 399 ? -6.231 0.977 14.710 1.00 73.56 399 PHE A C 1
ATOM 2995 O O . PHE A 1 399 ? -6.715 1.382 15.769 1.00 73.56 399 PHE A O 1
ATOM 3002 N N . GLU A 1 400 ? -5.520 -0.146 14.628 1.00 77.69 400 GLU A N 1
ATOM 3003 C CA . GLU A 1 400 ? -5.180 -0.971 15.790 1.00 77.69 400 GLU A CA 1
ATOM 3004 C C . GLU A 1 400 ? -4.346 -0.204 16.823 1.00 77.69 400 GLU A C 1
ATOM 3006 O O . GLU A 1 400 ? -4.451 -0.451 18.029 1.00 77.69 400 GLU A O 1
ATOM 3011 N N . ALA A 1 401 ? -3.558 0.773 16.368 1.00 75.12 401 ALA A N 1
ATOM 3012 C CA . ALA A 1 401 ? -2.748 1.620 17.231 1.00 75.12 401 ALA A CA 1
ATOM 3013 C C . ALA A 1 401 ? -3.556 2.674 18.013 1.00 75.12 401 ALA A C 1
ATOM 3015 O O . ALA A 1 401 ? -3.006 3.279 18.936 1.00 75.12 401 ALA A O 1
ATOM 3016 N N . ILE A 1 402 ? -4.840 2.894 17.697 1.00 77.56 402 ILE A N 1
ATOM 3017 C CA . ILE A 1 402 ? -5.675 3.925 18.332 1.00 77.56 402 ILE A CA 1
ATOM 3018 C C . ILE A 1 402 ? -6.490 3.312 19.477 1.00 77.56 402 ILE A C 1
ATOM 3020 O O . ILE A 1 402 ? -7.451 2.573 19.244 1.00 77.56 402 ILE A O 1
ATOM 3024 N N . PRO A 1 403 ? -6.179 3.629 20.747 1.00 83.00 403 PRO A N 1
ATOM 3025 C CA . PRO A 1 403 ? -6.940 3.108 21.869 1.00 83.00 403 PRO A CA 1
ATOM 3026 C C . PRO A 1 403 ? -8.227 3.922 22.063 1.00 83.00 403 PRO A C 1
ATOM 3028 O O . PRO A 1 403 ? -8.225 5.012 22.640 1.00 83.00 403 PRO A O 1
ATOM 3031 N N . PHE A 1 404 ? -9.358 3.364 21.632 1.00 91.62 404 PHE A N 1
ATOM 3032 C CA . PHE A 1 404 ? -10.674 3.898 21.984 1.00 91.62 404 PHE A CA 1
ATOM 3033 C C . PHE A 1 404 ? -10.993 3.565 23.445 1.00 91.62 404 PHE A C 1
ATOM 3035 O O . PHE A 1 404 ? -10.928 2.409 23.873 1.00 91.62 404 PHE A O 1
ATOM 3042 N N . MET A 1 405 ? -11.370 4.576 24.220 1.00 94.44 405 MET A N 1
ATOM 3043 C CA . MET A 1 405 ? -11.638 4.454 25.650 1.00 94.44 405 MET A CA 1
ATOM 3044 C C . MET A 1 405 ? -13.126 4.660 25.911 1.00 94.44 405 MET A C 1
ATOM 3046 O O . MET A 1 405 ? -13.686 5.691 25.545 1.00 94.44 405 MET A O 1
ATOM 3050 N N . VAL A 1 406 ? -13.766 3.700 26.579 1.00 95.25 406 VAL A N 1
ATOM 3051 C CA . VAL A 1 406 ? -15.199 3.742 26.904 1.00 95.25 406 VAL A CA 1
ATOM 3052 C C . VAL A 1 406 ? -15.397 3.727 28.415 1.00 95.25 406 VAL A C 1
ATOM 3054 O O . VAL A 1 406 ? -14.949 2.806 29.095 1.00 95.25 406 VAL A O 1
ATOM 3057 N N . SER A 1 407 ? -16.093 4.732 28.944 1.00 94.62 407 SER A N 1
ATOM 3058 C CA . SER A 1 407 ? -16.567 4.779 30.331 1.00 94.62 407 SER A CA 1
ATOM 3059 C C . SER A 1 407 ? -18.048 4.441 30.372 1.00 94.62 407 SER A C 1
ATOM 3061 O O . SER A 1 407 ? -18.841 5.124 29.731 1.00 94.62 407 SER A O 1
ATOM 3063 N N . PHE A 1 408 ? -18.444 3.436 31.151 1.00 92.50 408 PHE A N 1
ATOM 3064 C CA . PHE A 1 408 ? -19.859 3.124 31.367 1.00 92.50 408 PHE A CA 1
ATOM 3065 C C . PHE A 1 408 ? -20.383 3.889 32.581 1.00 92.50 408 PHE A C 1
ATOM 3067 O O . PHE A 1 408 ? -19.904 3.704 33.699 1.00 92.50 408 PHE A O 1
ATOM 3074 N N . ASP A 1 409 ? -21.392 4.728 32.382 1.00 91.94 409 ASP A N 1
ATOM 3075 C CA . ASP A 1 409 ? -21.869 5.651 33.413 1.00 91.94 409 ASP A CA 1
ATOM 3076 C C . ASP A 1 409 ? -23.123 5.131 34.131 1.00 91.94 409 ASP A C 1
ATOM 3078 O O . ASP A 1 409 ? -23.271 5.322 35.340 1.00 91.94 409 ASP A O 1
ATOM 3082 N N . GLN A 1 410 ? -24.036 4.463 33.415 1.00 93.00 410 GLN A N 1
ATOM 3083 C CA . GLN A 1 410 ? -25.295 3.975 33.988 1.00 93.00 410 GLN A CA 1
ATOM 3084 C C . GLN A 1 410 ? -25.888 2.804 33.192 1.00 93.00 410 GLN A C 1
ATOM 3086 O O . GLN A 1 410 ? -25.733 2.730 31.977 1.00 93.00 410 GLN A O 1
ATOM 3091 N N . VAL A 1 411 ? -26.634 1.929 33.874 1.00 91.12 411 VAL A N 1
ATOM 3092 C CA . VAL A 1 411 ? -27.488 0.892 33.269 1.00 91.12 411 VAL A CA 1
ATOM 3093 C C . VAL A 1 411 ? -28.962 1.229 33.527 1.00 91.12 411 VAL A C 1
ATOM 3095 O O . VAL A 1 411 ? -29.343 1.498 34.668 1.00 91.12 411 VAL A O 1
ATOM 3098 N N . ASP A 1 412 ? -29.791 1.180 32.484 1.00 91.19 412 ASP A N 1
ATOM 3099 C CA . ASP A 1 412 ? -31.255 1.270 32.546 1.00 91.19 412 ASP A CA 1
ATOM 3100 C C . ASP A 1 412 ? -31.895 0.183 31.664 1.00 91.19 412 ASP A C 1
ATOM 3102 O O . ASP A 1 412 ? -32.036 0.320 30.446 1.00 91.19 412 ASP A O 1
ATOM 3106 N N . GLY A 1 413 ? -32.252 -0.946 32.283 1.00 87.25 413 GLY A N 1
ATOM 3107 C CA . GLY A 1 413 ? -32.799 -2.103 31.576 1.00 87.25 413 GLY A CA 1
ATOM 3108 C C . GLY A 1 413 ? -31.811 -2.662 30.549 1.00 87.25 413 GLY A C 1
ATOM 3109 O O . GLY A 1 413 ? -30.744 -3.145 30.913 1.00 87.25 413 GLY A O 1
ATOM 3110 N N . SER A 1 414 ? -32.186 -2.607 29.271 1.00 85.50 414 SER A N 1
ATOM 3111 C CA . SER A 1 414 ? -31.360 -3.026 28.131 1.00 85.50 414 SER A CA 1
ATOM 3112 C C . SER A 1 414 ? -30.465 -1.912 27.581 1.00 85.50 414 SER A C 1
ATOM 3114 O O . SER A 1 414 ? -29.863 -2.087 26.530 1.00 85.50 414 SER A O 1
ATOM 3116 N N . LYS A 1 415 ? -30.408 -0.740 28.219 1.00 90.62 415 LYS A N 1
ATOM 3117 C CA . LYS A 1 415 ? -29.598 0.392 27.756 1.00 90.62 415 LYS A CA 1
ATOM 3118 C C . LYS A 1 415 ? -28.452 0.645 28.718 1.00 90.62 415 LYS A C 1
ATOM 3120 O O . LYS A 1 415 ? -28.678 0.760 29.922 1.00 90.62 415 LYS A O 1
ATOM 3125 N N . LEU A 1 416 ? -27.239 0.769 28.191 1.00 90.69 416 LEU A N 1
ATOM 3126 C CA . LEU A 1 416 ? -26.100 1.265 28.951 1.00 90.69 416 LEU A CA 1
ATOM 3127 C C . LEU A 1 416 ? -25.725 2.642 28.402 1.00 90.69 416 LEU A C 1
ATOM 3129 O O . LEU A 1 416 ? -25.468 2.803 27.210 1.00 90.69 416 LEU A O 1
ATOM 3133 N N . SER A 1 417 ? -25.713 3.639 29.282 1.00 91.94 417 SER A N 1
ATOM 3134 C CA . SER A 1 417 ? -25.141 4.944 28.971 1.00 91.94 417 SER A CA 1
ATOM 3135 C C . SER A 1 417 ? -23.634 4.832 29.110 1.00 91.94 417 SER A C 1
ATOM 3137 O O . SER A 1 417 ? -23.145 4.451 30.178 1.00 91.94 417 SER A O 1
ATOM 3139 N N . ALA A 1 418 ? -22.910 5.176 28.055 1.00 94.50 418 ALA A N 1
ATOM 3140 C CA . ALA A 1 418 ? -21.463 5.240 28.077 1.00 94.50 418 ALA A CA 1
ATOM 3141 C C . ALA A 1 418 ? -20.975 6.512 27.388 1.00 94.50 418 ALA A C 1
ATOM 3143 O O . ALA A 1 418 ? -21.708 7.141 26.624 1.00 94.50 418 ALA A O 1
ATOM 3144 N N . ARG A 1 419 ? -19.725 6.868 27.661 1.00 94.94 419 ARG A N 1
ATOM 3145 C CA . ARG A 1 419 ? -18.988 7.911 26.954 1.00 94.94 419 ARG A CA 1
ATOM 3146 C C . ARG A 1 419 ? -17.761 7.312 26.302 1.00 94.94 419 ARG A C 1
ATOM 3148 O O . ARG A 1 419 ? -17.103 6.468 26.910 1.00 94.94 419 ARG A O 1
ATOM 3155 N N . MET A 1 420 ? -17.450 7.770 25.099 1.00 95.06 420 MET A N 1
ATOM 3156 C CA . MET A 1 420 ? -16.269 7.364 24.348 1.00 95.06 420 MET A CA 1
ATOM 3157 C C . MET A 1 420 ? -15.323 8.544 24.145 1.00 95.06 420 MET A C 1
ATOM 3159 O O . MET A 1 420 ? -15.764 9.670 23.915 1.00 95.06 420 MET A O 1
ATOM 3163 N N . THR A 1 421 ? -14.028 8.265 24.217 1.00 93.88 421 THR A N 1
ATOM 3164 C CA . THR A 1 421 ? -12.945 9.186 23.871 1.00 93.88 421 THR A CA 1
ATOM 3165 C C . THR A 1 421 ? -11.754 8.408 23.308 1.00 93.88 421 THR A C 1
ATOM 3167 O O . THR A 1 421 ? -11.808 7.180 23.199 1.00 93.88 421 THR A O 1
ATOM 3170 N N . LEU A 1 422 ? -10.687 9.110 22.947 1.00 90.69 422 LEU A N 1
ATOM 3171 C CA . LEU A 1 422 ? -9.443 8.532 22.447 1.00 90.69 422 LEU A CA 1
ATOM 3172 C C . LEU A 1 422 ? -8.356 8.663 23.508 1.00 90.69 422 LEU A C 1
ATOM 3174 O O . LEU A 1 422 ? -8.352 9.614 24.284 1.00 90.69 422 LEU A O 1
ATOM 3178 N N . GLY A 1 423 ? -7.442 7.707 23.559 1.00 88.50 423 GLY A N 1
ATOM 3179 C CA . GLY A 1 423 ? -6.182 7.858 24.278 1.00 88.50 423 GLY A CA 1
ATOM 3180 C C . GLY A 1 423 ? -4.998 7.707 23.332 1.00 88.50 423 GLY A C 1
ATOM 3181 O O . GLY A 1 423 ? -5.174 7.479 22.137 1.00 88.50 423 GLY A O 1
ATOM 3182 N N . ALA A 1 424 ? -3.791 7.761 23.877 1.00 84.25 424 ALA A N 1
ATOM 3183 C CA . ALA A 1 424 ? -2.581 7.372 23.163 1.00 84.25 424 ALA A CA 1
ATOM 3184 C C . ALA A 1 424 ? -1.545 6.798 24.135 1.00 84.25 424 ALA A C 1
ATOM 3186 O O . ALA A 1 424 ? -1.446 7.232 25.282 1.00 84.25 424 ALA A O 1
ATOM 3187 N N . ASP A 1 425 ? -0.757 5.826 23.678 1.00 83.94 425 ASP A N 1
ATOM 3188 C CA . ASP A 1 425 ? 0.463 5.410 24.376 1.00 83.94 425 ASP A CA 1
ATOM 3189 C C . ASP A 1 425 ? 1.645 6.192 23.785 1.00 83.94 425 ASP A C 1
ATOM 3191 O O . ASP A 1 425 ? 2.177 5.845 22.733 1.00 83.94 425 ASP A O 1
ATOM 3195 N N . PHE A 1 426 ? 2.052 7.271 24.458 1.00 75.38 426 PHE A N 1
ATOM 3196 C CA . PHE A 1 426 ? 3.175 8.114 24.030 1.00 75.38 426 PHE A CA 1
ATOM 3197 C C . PHE A 1 426 ? 4.560 7.515 24.360 1.00 75.38 426 PHE A C 1
ATOM 3199 O O . PHE A 1 426 ? 5.572 8.211 24.280 1.00 75.38 426 PHE A O 1
ATOM 3206 N N . GLY A 1 427 ? 4.643 6.243 24.772 1.00 65.31 427 GLY A N 1
ATOM 3207 C CA . GLY A 1 427 ? 5.912 5.524 24.929 1.00 65.31 427 GLY A CA 1
ATOM 3208 C C . GLY A 1 427 ? 6.719 5.863 26.188 1.00 65.31 427 GLY A C 1
ATOM 3209 O O . GLY A 1 427 ? 7.863 5.429 26.316 1.00 65.31 427 GLY A O 1
ATOM 3210 N N . GLY A 1 428 ? 6.150 6.612 27.139 1.00 74.38 428 GLY A N 1
ATOM 3211 C CA . GLY A 1 428 ? 6.819 6.946 28.405 1.00 74.38 428 GLY A CA 1
ATOM 3212 C C . GLY A 1 428 ? 6.856 5.784 29.406 1.00 74.38 428 GLY A C 1
ATOM 3213 O O . GLY A 1 428 ? 7.866 5.555 30.072 1.00 74.38 428 GLY A O 1
ATOM 3214 N N . VAL A 1 429 ? 5.756 5.035 29.506 1.00 83.75 429 VAL A N 1
ATOM 3215 C CA . VAL A 1 429 ? 5.622 3.831 30.335 1.00 83.75 429 VAL A CA 1
ATOM 3216 C C . VAL A 1 429 ? 4.851 2.804 29.524 1.00 83.75 429 VAL A C 1
ATOM 3218 O O . VAL A 1 429 ? 3.763 3.097 29.050 1.00 83.75 429 VAL A O 1
ATOM 3221 N N . GLU A 1 430 ? 5.410 1.605 29.381 1.00 84.06 430 GLU A N 1
ATOM 3222 C CA . GLU A 1 430 ? 4.850 0.546 28.538 1.00 84.06 430 GLU A CA 1
ATOM 3223 C C . GLU A 1 430 ? 3.367 0.272 28.845 1.00 84.06 430 GLU A C 1
ATOM 3225 O O . GLU A 1 430 ? 3.016 -0.166 29.945 1.00 84.06 430 GLU A O 1
ATOM 3230 N N . GLY A 1 431 ? 2.492 0.520 27.866 1.00 83.56 431 GLY A N 1
ATOM 3231 C CA . GLY A 1 431 ? 1.061 0.259 27.980 1.00 83.56 431 GLY A CA 1
ATOM 3232 C C . GLY A 1 431 ? 0.310 1.232 28.887 1.00 83.56 431 GLY A C 1
ATOM 3233 O O . GLY A 1 431 ? -0.796 0.900 29.320 1.00 83.56 431 GLY A O 1
ATOM 3234 N N . PHE A 1 432 ? 0.894 2.385 29.227 1.00 90.62 432 PHE A N 1
ATOM 3235 C CA . PHE A 1 432 ? 0.161 3.484 29.847 1.00 90.62 432 PHE A CA 1
ATOM 3236 C C . PHE A 1 432 ? -0.564 4.298 28.774 1.00 90.62 432 PHE A C 1
ATOM 3238 O O . PHE A 1 432 ? 0.068 4.822 27.863 1.00 90.62 432 PHE A O 1
ATOM 3245 N N . ILE A 1 433 ? -1.883 4.434 28.904 1.00 91.00 433 ILE A N 1
ATOM 3246 C CA . ILE A 1 433 ? -2.699 5.204 27.957 1.00 91.00 433 ILE A CA 1
ATOM 3247 C C . ILE A 1 433 ? -2.942 6.592 28.536 1.00 91.00 433 ILE A C 1
ATOM 3249 O O . ILE A 1 433 ? -3.676 6.737 29.518 1.00 91.00 433 ILE A O 1
ATOM 3253 N N . ASP A 1 434 ? -2.339 7.606 27.929 1.00 89.56 434 ASP A N 1
ATOM 3254 C CA . ASP A 1 434 ? -2.572 8.998 28.292 1.00 89.56 434 ASP A CA 1
ATOM 3255 C C . ASP A 1 434 ? -3.708 9.620 27.471 1.00 89.56 434 ASP A C 1
ATOM 3257 O O . ASP A 1 434 ? -4.221 9.022 26.520 1.00 89.56 434 ASP A O 1
ATOM 3261 N N . TYR A 1 435 ? -4.135 10.814 27.876 1.00 85.38 435 TYR A N 1
ATOM 3262 C CA . TYR A 1 435 ? -5.129 11.586 27.140 1.00 85.38 435 TYR A CA 1
ATOM 3263 C C . TYR A 1 435 ? -4.521 12.297 25.928 1.00 85.38 435 TYR A C 1
ATOM 3265 O O . TYR A 1 435 ? -3.352 12.677 25.932 1.00 85.38 435 TYR A O 1
ATOM 3273 N N . VAL A 1 436 ? -5.347 12.532 24.913 1.00 83.19 436 VAL A N 1
ATOM 3274 C CA . VAL A 1 436 ? -5.020 13.338 23.738 1.00 83.19 436 VAL A CA 1
ATOM 3275 C C . VAL A 1 436 ? -5.752 14.672 23.885 1.00 83.19 436 VAL A C 1
ATOM 3277 O O . VAL A 1 436 ? -6.979 14.731 23.898 1.00 83.19 436 VAL A O 1
ATOM 3280 N N . ALA A 1 437 ? -5.020 15.768 24.078 1.00 79.38 437 ALA A N 1
ATOM 3281 C CA . ALA A 1 437 ? -5.650 17.078 24.253 1.00 79.38 437 ALA A CA 1
ATOM 3282 C C . ALA A 1 437 ? -6.597 17.387 23.077 1.00 79.38 437 ALA A C 1
ATOM 3284 O O . ALA A 1 437 ? -6.221 17.212 21.923 1.00 79.38 437 ALA A O 1
ATOM 3285 N N . GLY A 1 438 ? -7.832 17.809 23.372 1.00 76.25 438 GLY A N 1
ATOM 3286 C CA . GLY A 1 438 ? -8.828 18.107 22.338 1.00 76.25 438 GLY A CA 1
ATOM 3287 C C . GLY A 1 438 ? -9.513 16.888 21.707 1.00 76.25 438 GLY A C 1
ATOM 3288 O O . GLY A 1 438 ? -10.297 17.065 20.772 1.00 76.25 438 GLY A O 1
ATOM 3289 N N . ALA A 1 439 ? -9.281 15.669 22.213 1.00 85.94 439 ALA A N 1
ATOM 3290 C CA . ALA A 1 439 ? -10.000 14.486 21.750 1.00 85.94 439 ALA A CA 1
ATOM 3291 C C . ALA A 1 439 ? -11.531 14.652 21.847 1.00 85.94 439 ALA A C 1
ATOM 3293 O O . ALA A 1 439 ? -12.062 15.421 22.658 1.00 85.94 439 ALA A O 1
ATOM 3294 N N . PRO A 1 440 ? -12.295 13.915 21.026 1.00 87.31 440 PRO A N 1
ATOM 3295 C CA . PRO A 1 440 ? -13.738 13.898 21.160 1.00 87.31 440 PRO A CA 1
ATOM 3296 C C . PRO A 1 440 ? -14.146 13.206 22.465 1.00 87.31 440 PRO A C 1
ATOM 3298 O O . PRO A 1 440 ? -13.530 12.242 22.919 1.00 87.31 440 PRO A O 1
ATOM 3301 N N . CYS A 1 441 ? -15.242 13.683 23.046 1.00 90.62 441 CYS A N 1
ATOM 3302 C CA . CYS A 1 441 ? -15.858 13.108 24.231 1.00 90.62 441 CYS A CA 1
ATOM 3303 C C . CYS A 1 441 ? -17.346 12.963 23.939 1.00 90.62 441 CYS A C 1
ATOM 3305 O O . CYS A 1 441 ? -18.102 13.937 23.981 1.00 90.62 441 CYS A O 1
ATOM 3307 N N . LEU A 1 442 ? -17.731 11.765 23.513 1.00 93.06 442 LEU A N 1
ATOM 3308 C CA . LEU A 1 442 ? -19.010 11.512 22.860 1.00 93.06 442 LEU A CA 1
ATOM 3309 C C . LEU A 1 442 ? -19.896 10.669 23.757 1.00 93.06 442 LEU A C 1
ATOM 3311 O O . LEU A 1 442 ? -19.432 9.681 24.327 1.00 93.06 442 LEU A O 1
ATOM 3315 N N . ASP A 1 443 ? -21.181 11.004 23.811 1.00 93.69 443 ASP A N 1
ATOM 3316 C CA . ASP A 1 443 ? -22.182 10.060 24.291 1.00 93.69 443 ASP A CA 1
ATOM 3317 C C . ASP A 1 443 ? -22.209 8.863 23.337 1.00 93.69 443 ASP A C 1
ATOM 3319 O O . ASP A 1 443 ? -22.401 9.016 22.130 1.00 93.69 443 ASP A O 1
ATOM 3323 N N . PHE A 1 444 ? -22.005 7.670 23.884 1.00 93.44 444 PHE A N 1
ATOM 3324 C CA . PHE A 1 444 ? -21.887 6.439 23.121 1.00 93.44 444 PHE A CA 1
ATOM 3325 C C . PHE A 1 444 ? -22.929 5.431 23.617 1.00 93.44 444 PHE A C 1
ATOM 3327 O O . PHE A 1 444 ? -22.690 4.704 24.584 1.00 93.44 444 PHE A O 1
ATOM 3334 N N . PRO A 1 445 ? -24.143 5.438 23.038 1.00 88.62 445 PRO A N 1
ATOM 3335 C CA . PRO A 1 445 ? -25.245 4.631 23.541 1.00 88.62 445 PRO A CA 1
ATOM 3336 C C . PRO A 1 445 ? -25.010 3.152 23.235 1.00 88.62 445 PRO A C 1
ATOM 3338 O O . PRO A 1 445 ? -24.721 2.808 22.094 1.00 88.62 445 PRO A O 1
ATOM 3341 N N . PHE A 1 446 ? -25.196 2.285 24.232 1.00 92.25 446 PHE A N 1
ATOM 3342 C CA . PHE A 1 446 ? -25.194 0.830 24.067 1.00 92.25 446 PHE A CA 1
ATOM 3343 C C . PHE A 1 446 ? -26.614 0.282 24.216 1.00 92.25 446 PHE A C 1
ATOM 3345 O O . PHE A 1 446 ? -27.268 0.470 25.248 1.00 92.25 446 PHE A O 1
ATOM 3352 N N . GLU A 1 447 ? -27.067 -0.456 23.210 1.00 91.69 447 GLU A N 1
ATOM 3353 C CA . GLU A 1 447 ? -28.262 -1.287 23.265 1.00 91.69 447 GLU A CA 1
ATOM 3354 C C . GLU A 1 447 ? -27.857 -2.742 23.490 1.00 91.69 447 GLU A C 1
ATOM 3356 O O . GLU A 1 447 ? -27.254 -3.389 22.639 1.00 91.69 447 GLU A O 1
ATOM 3361 N N . TYR A 1 448 ? -28.185 -3.255 24.670 1.00 86.38 448 TYR A N 1
ATOM 3362 C CA . TYR A 1 448 ? -27.844 -4.590 25.128 1.00 86.38 448 TYR A CA 1
ATOM 3363 C C . TYR A 1 448 ? -29.033 -5.543 24.994 1.00 86.38 448 TYR A C 1
ATOM 3365 O O . TYR A 1 448 ? -30.068 -5.371 25.637 1.00 86.38 448 TYR A O 1
ATOM 3373 N N . ASN A 1 449 ? -28.873 -6.589 24.192 1.00 86.19 449 ASN A N 1
ATOM 3374 C CA . ASN A 1 449 ? -29.821 -7.682 24.027 1.00 86.19 449 ASN A CA 1
ATOM 3375 C C . ASN A 1 449 ? -29.121 -9.019 24.294 1.00 86.19 449 ASN A C 1
ATOM 3377 O O . ASN A 1 449 ? -28.778 -9.763 23.378 1.00 86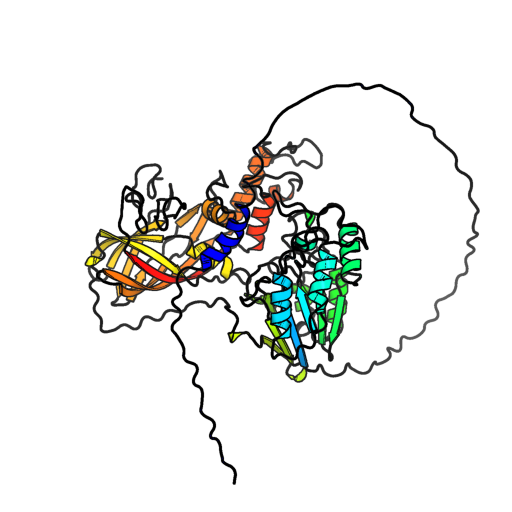.19 449 ASN A O 1
ATOM 3381 N N . ASP A 1 450 ? -28.876 -9.247 25.580 1.00 80.12 450 ASP A N 1
ATOM 3382 C CA . ASP A 1 450 ? -28.240 -10.401 26.216 1.00 80.12 450 ASP A CA 1
ATOM 3383 C C . ASP A 1 450 ? -28.040 -11.673 25.354 1.00 80.12 450 ASP A C 1
ATOM 3385 O O . ASP A 1 450 ? -29.021 -12.287 24.911 1.00 80.12 450 ASP A O 1
ATOM 3389 N N . PRO A 1 451 ? -26.784 -12.126 25.142 1.00 87.25 451 PRO A N 1
ATOM 3390 C CA . PRO A 1 451 ? -25.505 -11.500 25.524 1.00 87.25 451 PRO A CA 1
ATOM 3391 C C . PRO A 1 451 ? -25.006 -10.458 24.501 1.00 87.25 451 PRO A C 1
ATOM 3393 O O . PRO A 1 451 ? -23.863 -10.005 24.573 1.00 87.25 451 PRO A O 1
ATOM 3396 N N . CYS A 1 452 ? -25.824 -10.126 23.503 1.00 91.69 452 CYS A N 1
ATOM 3397 C CA . CYS A 1 452 ? -25.435 -9.310 22.360 1.00 91.69 452 CYS A CA 1
ATOM 3398 C C . CYS A 1 452 ? -25.534 -7.815 22.677 1.00 91.69 452 CYS A C 1
ATOM 3400 O O . CYS A 1 452 ? -26.337 -7.408 23.518 1.00 91.69 452 CYS A O 1
ATOM 3402 N N . PHE A 1 453 ? -24.778 -6.979 21.976 1.00 92.06 453 PHE A N 1
ATOM 3403 C CA . PHE A 1 453 ? -24.960 -5.532 22.023 1.00 92.06 453 PHE A CA 1
ATOM 3404 C C . PHE A 1 453 ? -24.730 -4.885 20.661 1.00 92.06 453 PHE A C 1
ATOM 3406 O O . PHE A 1 453 ? -24.046 -5.445 19.807 1.00 92.06 453 PHE A O 1
ATOM 3413 N N . VAL A 1 454 ? -25.282 -3.685 20.514 1.00 94.31 454 VAL A N 1
ATOM 3414 C CA . VAL A 1 454 ? -24.950 -2.718 19.467 1.00 94.31 454 VAL A CA 1
ATOM 3415 C C . VAL A 1 454 ? -24.647 -1.385 20.150 1.00 94.31 454 VAL A C 1
ATOM 3417 O O . VAL A 1 454 ? -25.324 -1.034 21.117 1.00 94.31 454 VAL A O 1
ATOM 3420 N N . ALA A 1 455 ? -23.634 -0.653 19.693 1.00 94.62 455 ALA A N 1
ATOM 3421 C CA . ALA A 1 455 ? -23.283 0.664 20.216 1.00 94.62 455 ALA A CA 1
ATOM 3422 C C . ALA A 1 455 ? -23.080 1.690 19.096 1.00 94.62 455 ALA A C 1
ATOM 3424 O O . ALA A 1 455 ? -22.523 1.357 18.055 1.00 94.62 455 ALA A O 1
ATOM 3425 N N . GLY A 1 456 ? -23.506 2.936 19.317 1.00 93.19 456 GLY A N 1
ATOM 3426 C CA . GLY A 1 456 ? -23.495 3.992 18.296 1.00 93.19 456 GLY A CA 1
ATOM 3427 C C . GLY A 1 456 ? -24.775 4.025 17.436 1.00 93.19 456 GLY A C 1
ATOM 3428 O O . GLY A 1 456 ? -25.830 3.593 17.908 1.00 93.19 456 GLY A O 1
ATOM 3429 N N . PRO A 1 457 ? -24.726 4.560 16.199 1.00 94.88 457 PRO A N 1
ATOM 3430 C CA . PRO A 1 457 ? -23.571 5.189 15.560 1.00 94.88 457 PRO A CA 1
ATOM 3431 C C . PRO A 1 457 ? -23.241 6.566 16.149 1.00 94.88 457 PRO A C 1
ATOM 3433 O O . PRO A 1 457 ? -24.121 7.262 16.659 1.00 94.88 457 PRO A O 1
ATOM 3436 N N . VAL A 1 458 ? -21.979 6.976 16.040 1.00 94.50 458 VAL A N 1
ATOM 3437 C CA . VAL A 1 458 ? -21.517 8.339 16.338 1.00 94.50 458 VAL A CA 1
ATOM 3438 C C . VAL A 1 458 ? -20.620 8.864 15.222 1.00 94.50 458 VAL A C 1
ATOM 3440 O O . VAL A 1 458 ? -19.993 8.090 14.505 1.00 94.50 458 VAL A O 1
ATOM 3443 N N . ASN A 1 459 ? -20.558 10.190 15.102 1.00 94.00 459 ASN A N 1
ATOM 3444 C CA . ASN A 1 459 ? -19.671 10.887 14.176 1.00 94.00 459 ASN A CA 1
ATOM 3445 C C . ASN A 1 459 ? -18.758 11.810 14.978 1.00 94.00 459 ASN A C 1
ATOM 3447 O O . ASN A 1 459 ? -19.219 12.471 15.915 1.00 94.00 459 ASN A O 1
ATOM 3451 N N . PHE A 1 460 ? -17.487 11.870 14.609 1.00 92.44 460 PHE A N 1
ATOM 3452 C CA . PHE A 1 460 ? -16.496 12.726 15.251 1.00 92.44 460 PHE A CA 1
ATOM 3453 C C . PHE A 1 460 ? -15.316 12.966 14.324 1.00 92.44 460 PHE A C 1
ATOM 3455 O O . PHE A 1 460 ? -15.209 12.319 13.294 1.00 92.44 460 PHE A O 1
ATOM 3462 N N . SER A 1 461 ? -14.428 13.872 14.709 1.00 89.38 461 SER A N 1
ATOM 3463 C CA . SER A 1 461 ? -13.178 14.099 13.994 1.00 89.38 461 SER A CA 1
ATOM 3464 C C . SER A 1 461 ? -12.008 13.795 14.910 1.00 89.38 461 SER A C 1
ATOM 3466 O O . SER A 1 461 ? -12.110 13.936 16.135 1.00 89.38 461 SER A O 1
ATOM 3468 N N . VAL A 1 462 ? -10.912 13.362 14.306 1.00 85.69 462 VAL A N 1
ATOM 3469 C CA . VAL A 1 462 ? -9.640 13.112 14.980 1.00 85.69 462 VAL A CA 1
ATOM 3470 C C . VAL A 1 462 ? -8.553 13.939 14.323 1.00 85.69 462 VAL A C 1
ATOM 3472 O O . VAL A 1 462 ? -8.652 14.252 13.136 1.00 85.69 462 VAL A O 1
ATOM 3475 N N . ASP A 1 463 ? -7.529 14.287 15.098 1.00 85.31 463 ASP A N 1
ATOM 3476 C CA . ASP A 1 463 ? -6.357 14.952 14.548 1.00 85.31 463 ASP A CA 1
ATOM 3477 C C . ASP A 1 463 ? -5.469 13.927 13.822 1.00 85.31 463 ASP A C 1
ATOM 3479 O O . ASP A 1 463 ? -4.846 13.057 14.436 1.00 85.31 463 ASP A O 1
ATOM 3483 N N . GLY A 1 464 ? -5.436 14.019 12.495 1.00 82.06 464 GLY A N 1
ATOM 3484 C CA . GLY A 1 464 ? -4.610 13.234 11.589 1.00 82.06 464 GLY A CA 1
ATOM 3485 C C . GLY A 1 464 ? -3.111 13.455 11.778 1.00 82.06 464 GLY A C 1
ATOM 3486 O O . GLY A 1 464 ? -2.326 12.604 11.363 1.00 82.06 464 GLY A O 1
ATOM 3487 N N . SER A 1 465 ? -2.696 14.529 12.461 1.00 82.56 465 SER A N 1
ATOM 3488 C CA . SER A 1 465 ? -1.297 14.739 12.846 1.00 82.56 465 SER A CA 1
ATOM 3489 C C . SER A 1 465 ? -0.763 13.567 13.679 1.00 82.56 465 SER A C 1
ATOM 3491 O O . SER A 1 465 ? 0.376 13.142 13.486 1.00 82.56 465 SER A O 1
ATOM 3493 N N . LEU A 1 466 ? -1.616 12.967 14.520 1.00 77.00 466 LEU A N 1
ATOM 3494 C CA . LEU A 1 466 ? -1.295 11.778 15.304 1.00 77.00 466 LEU A CA 1
ATOM 3495 C C . LEU A 1 466 ? -1.045 10.565 14.401 1.00 77.00 466 LEU A C 1
ATOM 3497 O O . LEU A 1 466 ? -0.097 9.819 14.627 1.00 77.00 466 LEU A O 1
ATOM 3501 N N . PHE A 1 467 ? -1.870 10.380 13.368 1.00 75.56 467 PHE A N 1
ATOM 3502 C CA . PHE A 1 467 ? -1.760 9.264 12.425 1.00 75.56 467 PHE A CA 1
ATOM 3503 C C . PHE A 1 467 ? -0.466 9.357 11.622 1.00 75.56 467 PHE A C 1
ATOM 3505 O O . PHE A 1 467 ? 0.306 8.400 11.567 1.00 75.56 467 PHE A O 1
ATOM 3512 N N . LEU A 1 468 ? -0.198 10.528 11.041 1.00 77.75 468 LEU A N 1
ATOM 3513 C CA . LEU A 1 468 ? 1.031 10.760 10.289 1.00 77.75 468 LEU A CA 1
ATOM 3514 C C . LEU A 1 468 ? 2.257 10.732 11.201 1.00 77.75 468 LEU A C 1
ATOM 3516 O O . LEU A 1 468 ? 3.294 10.201 10.823 1.00 77.75 468 LEU A O 1
ATOM 3520 N N . GLY A 1 469 ? 2.148 11.262 12.416 1.00 76.81 469 GLY A N 1
ATOM 3521 C CA . GLY A 1 469 ? 3.223 11.213 13.393 1.00 76.81 469 GLY A CA 1
ATOM 3522 C C . GLY A 1 469 ? 3.569 9.782 13.805 1.00 76.81 469 GLY A C 1
ATOM 3523 O O . GLY A 1 469 ? 4.745 9.432 13.868 1.00 76.81 469 GLY A O 1
ATOM 3524 N N . LEU A 1 470 ? 2.569 8.916 14.000 1.00 72.00 470 LEU A N 1
ATOM 3525 C CA . LEU A 1 470 ? 2.786 7.482 14.207 1.00 72.00 470 LEU A CA 1
ATOM 3526 C C . LEU A 1 470 ? 3.450 6.835 12.985 1.00 72.00 470 LEU A C 1
ATOM 3528 O O . LEU A 1 470 ? 4.427 6.110 13.162 1.00 72.00 470 LEU A O 1
ATOM 3532 N N . LEU A 1 471 ? 2.981 7.144 11.769 1.00 69.94 471 LEU A N 1
ATOM 3533 C CA . LEU A 1 471 ? 3.561 6.648 10.514 1.00 69.94 471 LEU A CA 1
ATOM 3534 C C . LEU A 1 471 ? 5.042 7.029 10.361 1.00 69.94 471 LEU A C 1
ATOM 3536 O O . LEU A 1 471 ? 5.854 6.203 9.954 1.00 69.94 471 LEU A O 1
ATOM 3540 N N . LEU A 1 472 ? 5.398 8.261 10.727 1.00 72.75 472 LEU A N 1
ATOM 3541 C CA . LEU A 1 472 ? 6.765 8.784 10.641 1.00 72.75 472 LEU A CA 1
ATOM 3542 C C . LEU A 1 472 ? 7.622 8.481 11.881 1.00 72.75 472 LEU A C 1
ATOM 3544 O O . LEU A 1 472 ? 8.813 8.792 11.893 1.00 72.75 472 LEU A O 1
ATOM 3548 N N . GLY A 1 473 ? 7.043 7.878 12.923 1.00 69.88 473 GLY A N 1
ATOM 3549 C CA . GLY A 1 473 ? 7.736 7.569 14.173 1.00 69.88 473 GLY A CA 1
ATOM 3550 C C . GLY A 1 473 ? 7.986 8.768 15.098 1.00 69.88 473 GLY A C 1
ATOM 3551 O O . GLY A 1 473 ? 8.757 8.643 16.050 1.00 69.88 473 GLY A O 1
ATOM 3552 N N . ASP A 1 474 ? 7.343 9.908 14.849 1.00 72.81 474 ASP A N 1
ATOM 3553 C CA . ASP A 1 474 ? 7.364 11.092 15.708 1.00 72.81 474 ASP A CA 1
ATOM 3554 C C . ASP A 1 474 ? 5.945 11.689 15.827 1.00 72.81 474 ASP A C 1
ATOM 3556 O O . ASP A 1 474 ? 5.496 12.401 14.927 1.00 72.81 474 ASP A O 1
ATOM 3560 N N . PRO A 1 475 ? 5.225 11.453 16.943 1.00 67.88 475 PRO A N 1
ATOM 3561 C CA . PRO A 1 475 ? 3.858 11.942 17.132 1.00 67.88 475 PRO A CA 1
ATOM 3562 C C . PRO A 1 475 ? 3.753 13.473 17.198 1.00 67.88 475 PRO A C 1
ATOM 3564 O O . PRO A 1 475 ? 2.648 13.997 17.149 1.00 67.88 475 PRO A O 1
ATOM 3567 N N . ASN A 1 476 ? 4.875 14.196 17.310 1.00 74.56 476 ASN A N 1
ATOM 3568 C CA . ASN A 1 476 ? 4.913 15.660 17.318 1.00 74.56 476 ASN A CA 1
ATOM 3569 C C . ASN A 1 476 ? 5.521 16.237 16.030 1.00 74.56 476 ASN A C 1
ATOM 3571 O O . ASN A 1 476 ? 5.856 17.423 15.993 1.00 74.56 476 ASN A O 1
ATOM 3575 N N . ALA A 1 477 ? 5.683 15.417 14.986 1.00 76.69 477 ALA A N 1
ATOM 3576 C CA . ALA A 1 477 ? 6.278 15.837 13.720 1.00 76.69 477 ALA A CA 1
ATOM 3577 C C . ALA A 1 477 ? 5.532 17.019 13.082 1.00 76.69 477 ALA A C 1
ATOM 3579 O O . ALA A 1 477 ? 6.143 17.868 12.433 1.00 76.69 477 ALA A O 1
ATOM 3580 N N . PHE A 1 478 ? 4.215 17.089 13.282 1.00 81.25 478 PHE A N 1
ATOM 3581 C CA . PHE A 1 478 ? 3.345 18.060 12.636 1.00 81.25 478 PHE A CA 1
ATOM 3582 C C . PHE A 1 478 ? 2.905 19.139 13.633 1.00 81.25 478 PHE A C 1
ATOM 3584 O O . PHE A 1 478 ? 2.218 18.834 14.604 1.00 81.25 478 PHE A O 1
ATOM 3591 N N . PRO A 1 479 ? 3.254 20.416 13.398 1.00 84.00 479 PRO A N 1
ATOM 3592 C CA . PRO A 1 479 ? 2.761 21.530 14.207 1.00 84.00 479 PRO A CA 1
ATOM 3593 C C . PRO A 1 479 ? 1.340 21.982 13.820 1.00 84.00 479 PRO A C 1
ATOM 3595 O O . PRO A 1 479 ? 0.833 22.937 14.407 1.00 84.00 479 PRO A O 1
ATOM 3598 N N . TRP A 1 480 ? 0.730 21.356 12.809 1.00 88.25 480 TRP A N 1
ATOM 3599 C CA . TRP A 1 480 ? -0.596 21.695 12.294 1.00 88.25 480 TRP A CA 1
ATOM 3600 C C . TRP A 1 480 ? -1.625 20.644 12.710 1.00 88.25 480 TRP A C 1
ATOM 3602 O O . TRP A 1 480 ? -1.306 19.458 12.768 1.00 88.25 480 TRP A O 1
ATOM 3612 N N . GLU A 1 481 ? -2.860 21.086 12.927 1.00 84.75 481 GLU A N 1
ATOM 3613 C CA . GLU A 1 481 ? -4.014 20.201 13.090 1.00 84.75 481 GLU A CA 1
ATOM 3614 C C . GLU A 1 481 ? -4.479 19.728 11.708 1.00 84.75 481 GLU A C 1
ATOM 3616 O O . GLU A 1 481 ? -4.635 20.538 10.789 1.00 84.75 481 GLU A O 1
ATOM 3621 N N . LEU A 1 482 ? -4.693 18.423 11.563 1.00 87.88 482 LEU A N 1
ATOM 3622 C CA . LEU A 1 482 ? -5.220 17.807 10.348 1.00 87.88 482 LEU A CA 1
ATOM 3623 C C . LEU A 1 482 ? -6.546 17.141 10.683 1.00 87.88 482 LEU A C 1
ATOM 3625 O O . LEU A 1 482 ? -6.587 16.286 11.555 1.00 87.88 482 LEU A O 1
ATOM 3629 N N . GLU A 1 483 ? -7.643 17.472 10.014 1.00 88.75 483 GLU A N 1
ATOM 3630 C CA . GLU A 1 483 ? -8.928 16.871 10.362 1.00 88.75 483 GLU A CA 1
ATOM 3631 C C . GLU A 1 483 ? -9.164 15.572 9.578 1.00 88.75 483 GLU A C 1
ATOM 3633 O O . GLU A 1 483 ? -9.240 15.573 8.348 1.00 88.75 483 GLU A O 1
ATOM 3638 N N . ILE A 1 484 ? -9.354 14.457 10.293 1.00 87.94 484 ILE A N 1
ATOM 3639 C CA . ILE A 1 484 ? -9.920 13.222 9.733 1.00 87.94 484 ILE A CA 1
ATOM 3640 C C . ILE A 1 484 ? -11.322 13.025 10.325 1.00 87.94 484 ILE A C 1
ATOM 3642 O O . ILE A 1 484 ? -11.455 12.569 11.467 1.00 87.94 484 ILE A O 1
ATOM 3646 N N . PRO A 1 485 ? -12.391 13.349 9.579 1.00 91.19 485 PRO A N 1
ATOM 3647 C CA . PRO A 1 485 ? -13.744 12.997 9.975 1.00 91.19 485 PRO A CA 1
ATOM 3648 C C . PRO A 1 485 ? -13.937 11.478 9.954 1.00 91.19 485 PRO A C 1
ATOM 3650 O O . PRO A 1 485 ? -13.576 10.794 8.995 1.00 91.19 485 PRO A O 1
ATOM 3653 N N . ILE A 1 486 ? -14.553 10.968 11.013 1.00 90.62 486 ILE A N 1
ATOM 3654 C CA . ILE A 1 486 ? -15.022 9.596 11.160 1.00 90.62 486 ILE A CA 1
ATOM 3655 C C . ILE A 1 486 ? -16.549 9.637 11.241 1.00 90.62 486 ILE A C 1
ATOM 3657 O O . ILE A 1 486 ? -17.142 10.174 12.181 1.00 90.62 486 ILE A O 1
ATOM 3661 N N . GLU A 1 487 ? -17.193 9.059 10.236 1.00 92.88 487 GLU A N 1
ATOM 3662 C CA . GLU A 1 487 ? -18.637 8.931 10.117 1.00 92.88 487 GLU A CA 1
ATOM 3663 C C . GLU A 1 487 ? -19.088 7.500 10.405 1.00 92.88 487 GLU A C 1
ATOM 3665 O O . GLU A 1 487 ? -18.380 6.533 10.136 1.00 92.88 487 GLU A O 1
ATOM 3670 N N . ASN A 1 488 ? -20.311 7.360 10.917 1.00 93.06 488 ASN A N 1
ATOM 3671 C CA . ASN A 1 488 ? -20.947 6.073 11.183 1.00 93.06 488 ASN A CA 1
ATOM 3672 C C . ASN A 1 488 ? -20.046 5.128 11.990 1.00 93.06 488 ASN A C 1
ATOM 3674 O O . ASN A 1 488 ? -19.947 3.951 11.668 1.00 93.06 488 ASN A O 1
ATOM 3678 N N . PHE A 1 489 ? -19.394 5.628 13.040 1.00 94.12 489 PHE A N 1
ATOM 3679 C CA . PHE A 1 489 ? -18.660 4.769 13.959 1.00 94.12 489 PHE A CA 1
ATOM 3680 C C . PHE A 1 489 ? -19.652 4.004 14.836 1.00 94.12 489 PHE A C 1
ATOM 3682 O O . PHE A 1 489 ? -20.369 4.614 15.637 1.00 94.12 489 PHE A O 1
ATOM 3689 N N . TRP A 1 490 ? -19.711 2.683 14.706 1.00 95.25 490 TRP A N 1
ATOM 3690 C CA . TRP A 1 490 ? -20.588 1.835 15.511 1.00 95.25 490 TRP A CA 1
ATOM 3691 C C . TRP A 1 490 ? -19.958 0.470 15.783 1.00 95.25 490 TRP A C 1
ATOM 3693 O O . TRP A 1 490 ? -19.044 0.033 15.089 1.00 95.25 490 TRP A O 1
ATOM 3703 N N . LEU A 1 491 ? -20.436 -0.192 16.834 1.00 95.19 491 LEU A N 1
ATOM 3704 C CA . LEU A 1 491 ? -19.943 -1.497 17.264 1.00 95.19 491 LEU A CA 1
ATOM 3705 C C . LEU A 1 491 ? -21.097 -2.482 17.371 1.00 95.19 491 LEU A C 1
ATOM 3707 O O . LEU A 1 491 ? -22.194 -2.118 17.794 1.00 95.19 491 LEU A O 1
ATOM 3711 N N . GLU A 1 492 ? -20.810 -3.748 17.129 1.00 95.00 492 GLU A N 1
ATOM 3712 C CA . GLU A 1 492 ? -21.656 -4.861 17.543 1.00 95.00 492 GLU A CA 1
ATOM 3713 C C . GLU A 1 492 ? -20.818 -5.952 18.177 1.00 95.00 492 GLU A C 1
ATOM 3715 O O . GLU A 1 492 ? -19.630 -6.088 17.904 1.00 95.00 492 GLU A O 1
ATOM 3720 N N . GLY A 1 493 ? -21.415 -6.735 19.064 1.00 93.44 493 GLY A N 1
ATOM 3721 C CA . GLY A 1 493 ? -20.646 -7.781 19.708 1.00 93.44 493 GLY A CA 1
ATOM 3722 C C . GLY A 1 493 ? -21.410 -8.588 20.727 1.00 93.44 493 GLY A C 1
ATOM 3723 O O . GLY A 1 493 ? -22.634 -8.518 20.860 1.00 93.44 493 GLY A O 1
ATOM 3724 N N . ARG A 1 494 ? -20.638 -9.376 21.465 1.00 91.88 494 ARG A N 1
ATOM 3725 C CA . ARG A 1 494 ? -21.070 -10.174 22.600 1.00 91.88 494 ARG A CA 1
ATOM 3726 C C . ARG A 1 494 ? -20.312 -9.731 23.843 1.00 91.88 494 ARG A C 1
ATOM 3728 O O . ARG A 1 494 ? -19.081 -9.672 23.863 1.00 91.88 494 ARG A O 1
ATOM 3735 N N . MET A 1 495 ? -21.055 -9.485 24.914 1.00 89.81 495 MET A N 1
ATOM 3736 C CA . MET A 1 495 ? -20.457 -9.334 26.232 1.00 89.81 495 MET A CA 1
ATOM 3737 C C . MET A 1 495 ? -20.236 -10.699 26.887 1.00 89.81 495 MET A C 1
ATOM 3739 O O . MET A 1 495 ? -21.040 -11.619 26.746 1.00 89.81 495 MET A O 1
ATOM 3743 N N . GLY A 1 496 ? -19.147 -10.826 27.634 1.00 88.44 496 GLY A N 1
ATOM 3744 C CA . GLY A 1 496 ? -18.815 -12.015 28.411 1.00 88.44 496 GLY A CA 1
ATOM 3745 C C . GLY A 1 496 ? -18.000 -11.660 29.649 1.00 88.44 496 GLY A C 1
ATOM 3746 O O . GLY A 1 496 ? -17.779 -10.489 29.949 1.00 88.44 496 GLY A O 1
ATOM 3747 N N . ASN A 1 497 ? -17.543 -12.670 30.386 1.00 85.19 497 ASN A N 1
ATOM 3748 C CA . ASN A 1 497 ? -16.686 -12.462 31.554 1.00 85.19 497 ASN A CA 1
ATOM 3749 C C . ASN A 1 497 ? -15.206 -12.525 31.157 1.00 85.19 497 ASN A C 1
ATOM 3751 O O . ASN A 1 497 ? -14.713 -13.587 30.779 1.00 85.19 497 ASN A O 1
ATOM 3755 N N . ALA A 1 498 ? -14.477 -11.421 31.326 1.00 76.69 498 ALA A N 1
ATOM 3756 C CA . ALA A 1 498 ? -13.020 -11.382 31.237 1.00 76.69 498 ALA A CA 1
ATOM 3757 C C . ALA A 1 498 ? -12.435 -11.363 32.659 1.00 76.69 498 ALA A C 1
ATOM 3759 O O . ALA A 1 498 ? -12.203 -10.318 33.269 1.00 76.69 498 ALA A O 1
ATOM 3760 N N . GLY A 1 499 ? -12.250 -12.552 33.237 1.00 78.56 499 GLY A N 1
ATOM 3761 C CA . GLY A 1 499 ? -11.846 -12.693 34.636 1.00 78.56 499 GLY A CA 1
ATOM 3762 C C . GLY A 1 499 ? -12.999 -12.392 35.598 1.00 78.56 499 GLY A C 1
ATOM 3763 O O . GLY A 1 499 ? -13.959 -13.155 35.656 1.00 78.56 499 GLY A O 1
ATOM 3764 N N . ALA A 1 500 ? -12.884 -11.319 36.388 1.00 76.06 500 ALA A N 1
ATOM 3765 C CA . ALA A 1 500 ? -13.877 -10.934 37.402 1.00 76.06 500 ALA A CA 1
ATOM 3766 C C . ALA A 1 500 ? -14.833 -9.809 36.957 1.00 76.06 500 ALA A C 1
ATOM 3768 O O . ALA A 1 500 ? -15.720 -9.442 37.727 1.00 76.06 500 ALA A O 1
ATOM 3769 N N . SER A 1 501 ? -14.651 -9.268 35.748 1.00 81.19 501 SER A N 1
ATOM 3770 C CA . SER A 1 501 ? -15.446 -8.158 35.217 1.00 81.19 501 SER A CA 1
ATOM 3771 C C . SER A 1 501 ? -16.084 -8.536 33.875 1.00 81.19 501 SER A C 1
ATOM 3773 O O . SER A 1 501 ? -15.435 -9.219 33.074 1.00 81.19 501 SER A O 1
ATOM 3775 N N . PRO A 1 502 ? -17.319 -8.080 33.598 1.00 87.19 502 PRO A N 1
ATOM 3776 C CA . PRO A 1 502 ? -17.881 -8.106 32.253 1.00 87.19 502 PRO A CA 1
ATOM 3777 C C . PRO A 1 502 ? -16.976 -7.343 31.280 1.00 87.19 502 PRO A C 1
ATOM 3779 O O . PRO A 1 502 ? -16.360 -6.354 31.671 1.00 87.19 502 PRO A O 1
ATOM 3782 N N . ALA A 1 503 ? -16.889 -7.791 30.033 1.00 91.00 503 ALA A N 1
ATOM 3783 C CA . ALA A 1 503 ? -16.156 -7.132 28.957 1.00 91.00 503 ALA A CA 1
ATOM 3784 C C . ALA A 1 503 ? -16.720 -7.539 27.588 1.00 91.00 503 ALA A C 1
ATOM 3786 O O . ALA A 1 503 ? -17.500 -8.489 27.485 1.00 91.00 503 ALA A O 1
ATOM 3787 N N . ILE A 1 504 ? -16.292 -6.843 26.537 1.00 90.56 504 ILE A N 1
ATOM 3788 C CA . ILE A 1 504 ? -16.540 -7.245 25.151 1.00 90.56 504 ILE A CA 1
ATOM 3789 C C . ILE A 1 504 ? -15.538 -8.356 24.844 1.00 90.56 504 ILE A C 1
ATOM 3791 O O . ILE A 1 504 ? -14.334 -8.111 24.793 1.00 90.56 504 ILE A O 1
ATOM 3795 N N . VAL A 1 505 ? -16.027 -9.587 24.717 1.00 91.56 505 VAL A N 1
ATOM 3796 C CA . VAL A 1 505 ? -15.172 -10.764 24.479 1.00 91.56 505 VAL A CA 1
ATOM 3797 C C . VAL A 1 505 ? -15.024 -11.085 22.996 1.00 91.56 505 VAL A C 1
ATOM 3799 O O . VAL A 1 505 ? -14.100 -11.793 22.617 1.00 91.56 505 VAL A O 1
ATOM 3802 N N . GLU A 1 506 ? -15.952 -10.585 22.186 1.00 91.44 506 GLU A N 1
ATOM 3803 C CA . GLU A 1 506 ? -16.045 -10.780 20.745 1.00 91.44 506 GLU A CA 1
ATOM 3804 C C . GLU A 1 506 ? -16.898 -9.633 20.195 1.00 91.44 506 GLU A C 1
ATOM 3806 O O . GLU A 1 506 ? -17.944 -9.318 20.771 1.00 91.44 506 GLU A O 1
ATOM 3811 N N . GLY A 1 507 ? -16.478 -9.001 19.110 1.00 92.06 507 GLY A N 1
ATOM 3812 C CA . GLY A 1 507 ? -17.228 -7.921 18.489 1.00 92.06 507 GLY A CA 1
ATOM 3813 C C . GLY A 1 507 ? -16.595 -7.458 17.193 1.00 92.06 507 GLY A C 1
ATOM 3814 O O . GLY A 1 507 ? -15.501 -7.896 16.844 1.00 92.06 507 GLY A O 1
ATOM 3815 N N . ILE A 1 508 ? -17.307 -6.582 16.499 1.00 94.12 508 ILE A N 1
ATOM 3816 C CA . ILE A 1 508 ? -16.852 -5.894 15.303 1.00 94.12 508 ILE A CA 1
ATOM 3817 C C . ILE A 1 508 ? -17.042 -4.398 15.486 1.00 94.12 508 ILE A C 1
ATOM 3819 O O . ILE A 1 508 ? -18.056 -3.934 16.017 1.00 94.12 508 ILE A O 1
ATOM 3823 N N . LEU A 1 509 ? -16.029 -3.665 15.049 1.00 94.06 509 LEU A N 1
ATOM 3824 C CA . LEU A 1 509 ? -16.038 -2.227 14.876 1.00 94.06 509 LEU A CA 1
ATOM 3825 C C . LEU A 1 509 ? -16.265 -1.913 13.405 1.00 94.06 509 LEU A C 1
ATOM 3827 O O . LEU A 1 509 ? -15.645 -2.525 12.541 1.00 94.06 509 LEU A O 1
ATOM 3831 N N . HIS A 1 510 ? -17.121 -0.931 13.155 1.00 93.38 510 HIS A N 1
ATOM 3832 C CA . HIS A 1 510 ? -17.396 -0.378 11.838 1.00 93.38 510 HIS A CA 1
ATOM 3833 C C . HIS A 1 510 ? -17.185 1.133 11.891 1.00 93.38 510 HIS A C 1
ATOM 3835 O O . HIS A 1 510 ? -17.679 1.794 12.808 1.00 93.38 510 HIS A O 1
ATOM 3841 N N . ALA A 1 511 ? -16.472 1.690 10.920 1.00 91.50 511 ALA A N 1
ATOM 3842 C CA . ALA A 1 511 ? -16.249 3.126 10.811 1.00 91.50 511 ALA A CA 1
ATOM 3843 C C . ALA A 1 511 ? -16.081 3.534 9.349 1.00 91.50 511 ALA A C 1
ATOM 3845 O O . ALA A 1 511 ? -15.532 2.775 8.561 1.00 91.50 511 ALA A O 1
ATOM 3846 N N . ARG A 1 512 ? -16.495 4.748 8.987 1.00 89.94 512 ARG A N 1
ATOM 3847 C CA . ARG A 1 512 ? -16.144 5.359 7.705 1.00 89.94 512 ARG A CA 1
ATOM 3848 C C . ARG A 1 512 ? -15.221 6.542 7.941 1.00 89.94 512 ARG A C 1
ATOM 3850 O O . ARG A 1 512 ? -15.583 7.464 8.660 1.00 89.94 512 ARG A O 1
ATOM 3857 N N . LEU A 1 513 ? -14.052 6.541 7.327 1.00 86.38 513 LEU A N 1
ATOM 3858 C CA . LEU A 1 513 ? -13.100 7.640 7.383 1.00 86.38 513 LEU A CA 1
ATOM 3859 C C . LEU A 1 513 ? -13.263 8.499 6.153 1.00 86.38 513 LEU A C 1
ATOM 3861 O O . LEU A 1 513 ? -13.411 7.967 5.061 1.00 86.38 513 LEU A O 1
ATOM 3865 N N . ILE A 1 514 ? -13.156 9.808 6.328 1.00 87.44 514 ILE A N 1
ATOM 3866 C CA . ILE A 1 514 ? -13.169 10.786 5.244 1.00 87.44 514 ILE A CA 1
ATOM 3867 C C . ILE A 1 514 ? -11.745 11.327 5.090 1.00 87.44 514 ILE A C 1
ATOM 3869 O O . ILE A 1 514 ? -11.445 12.467 5.449 1.00 87.44 514 ILE A O 1
ATOM 3873 N N . GLY A 1 515 ? -10.827 10.492 4.596 1.00 81.12 515 GLY A N 1
ATOM 3874 C CA . GLY A 1 515 ? -9.414 10.873 4.494 1.00 81.12 515 GLY A CA 1
ATOM 3875 C C . GLY A 1 515 ? -9.169 12.037 3.521 1.00 81.12 515 GLY A C 1
ATOM 3876 O O . GLY A 1 515 ? -8.193 12.779 3.655 1.00 81.12 515 GLY A O 1
ATOM 3877 N N . SER A 1 516 ? -10.106 12.266 2.593 1.00 84.94 516 SER A N 1
ATOM 3878 C CA . SER A 1 516 ? -10.053 13.374 1.639 1.00 84.94 516 SER A CA 1
ATOM 3879 C C . SER A 1 516 ? -9.992 14.737 2.337 1.00 84.94 516 SER A C 1
ATOM 3881 O O . SER A 1 516 ? -9.391 15.669 1.803 1.00 84.94 516 SER A O 1
ATOM 3883 N N . SER A 1 517 ? -10.547 14.854 3.550 1.00 87.75 517 SER A N 1
ATOM 3884 C CA . SER A 1 517 ? -10.434 16.058 4.380 1.00 87.75 517 SER A CA 1
ATOM 3885 C C . SER A 1 517 ? -8.985 16.330 4.791 1.00 87.75 517 SER A C 1
ATOM 3887 O O . SER A 1 517 ? -8.480 17.420 4.538 1.00 87.75 517 SER A O 1
ATOM 3889 N N . MET A 1 518 ? -8.280 15.318 5.304 1.00 87.31 518 MET A N 1
ATOM 3890 C CA . MET A 1 518 ? -6.877 15.430 5.714 1.00 87.31 518 MET A CA 1
ATOM 3891 C C . MET A 1 518 ? -5.973 15.815 4.542 1.00 87.31 518 MET A C 1
ATOM 3893 O O . MET A 1 518 ? -5.156 16.725 4.662 1.00 87.31 518 MET A O 1
ATOM 3897 N N . VAL A 1 519 ? -6.141 15.172 3.383 1.00 86.44 519 VAL A N 1
ATOM 3898 C CA . VAL A 1 519 ? -5.381 15.513 2.166 1.00 86.44 519 VAL A CA 1
ATOM 3899 C C . VAL A 1 519 ? -5.620 16.974 1.760 1.00 86.44 519 VAL A C 1
ATOM 3901 O O . VAL A 1 519 ? -4.690 17.679 1.356 1.00 86.44 519 VAL A O 1
ATOM 3904 N N . ASN A 1 520 ? -6.857 17.463 1.886 1.00 88.44 520 ASN A N 1
ATOM 3905 C CA . ASN A 1 520 ? -7.188 18.856 1.586 1.00 88.44 520 ASN A CA 1
ATOM 3906 C C . ASN A 1 520 ? -6.549 19.828 2.582 1.00 88.44 520 ASN A C 1
ATOM 3908 O O . ASN A 1 520 ? -6.030 20.862 2.152 1.00 88.44 520 ASN A O 1
ATOM 3912 N N . ASP A 1 521 ? -6.543 19.489 3.871 1.00 89.44 521 ASP A N 1
ATOM 3913 C CA . ASP A 1 521 ? -5.879 20.276 4.910 1.00 89.44 521 ASP A CA 1
ATOM 3914 C C . ASP A 1 521 ? -4.376 20.351 4.654 1.00 89.44 521 ASP A C 1
ATOM 3916 O O . ASP A 1 521 ? -3.809 21.442 4.649 1.00 89.44 521 ASP A O 1
ATOM 3920 N N . MET A 1 522 ? -3.734 19.229 4.321 1.00 89.50 522 MET A N 1
ATOM 3921 C CA . MET A 1 522 ? -2.314 19.193 3.968 1.00 89.50 522 MET A CA 1
ATOM 3922 C C . MET A 1 522 ? -1.998 20.087 2.759 1.00 89.50 522 MET A C 1
ATOM 3924 O O . MET A 1 522 ? -1.051 20.874 2.801 1.00 89.50 522 MET A O 1
ATOM 3928 N N . LYS A 1 523 ? -2.812 20.040 1.694 1.00 89.56 523 LYS A N 1
ATOM 3929 C CA . LYS A 1 523 ? -2.668 20.941 0.531 1.00 89.56 523 LYS A CA 1
ATOM 3930 C C . LYS A 1 523 ? -2.819 22.410 0.918 1.00 89.56 523 LYS A C 1
ATOM 3932 O O . LYS A 1 523 ? -2.072 23.256 0.419 1.00 89.56 523 LYS A O 1
ATOM 3937 N N . ALA A 1 524 ? -3.789 22.719 1.778 1.00 88.94 524 ALA A N 1
ATOM 3938 C CA . ALA A 1 524 ? -4.030 24.073 2.256 1.00 88.94 524 ALA A CA 1
ATOM 3939 C C . ALA A 1 524 ? -2.863 24.575 3.115 1.00 88.94 524 ALA A C 1
ATOM 3941 O O . ALA A 1 524 ? -2.361 25.667 2.864 1.00 88.94 524 ALA A O 1
ATOM 3942 N N . ILE A 1 525 ? -2.382 23.764 4.062 1.00 90.19 525 ILE A N 1
ATOM 3943 C CA . ILE A 1 525 ? -1.199 24.038 4.887 1.00 90.19 525 ILE A CA 1
ATOM 3944 C C . ILE A 1 525 ? -0.006 24.346 3.996 1.00 90.19 525 ILE A C 1
ATOM 3946 O O . ILE A 1 525 ? 0.575 25.422 4.102 1.00 90.19 525 ILE A O 1
ATOM 3950 N N . PHE A 1 526 ? 0.305 23.458 3.055 1.00 90.50 526 PHE A N 1
ATOM 3951 C CA . PHE A 1 526 ? 1.430 23.643 2.151 1.00 90.50 526 PHE A CA 1
ATOM 3952 C C . PHE A 1 526 ? 1.355 24.977 1.396 1.00 90.50 526 PHE A C 1
ATOM 3954 O O . PHE A 1 526 ? 2.311 25.754 1.367 1.00 90.50 526 PHE A O 1
ATOM 3961 N N . ALA A 1 527 ? 0.195 25.279 0.811 1.00 89.94 527 ALA A N 1
ATOM 3962 C CA . ALA A 1 527 ? -0.021 26.530 0.099 1.00 89.94 527 ALA A CA 1
ATOM 3963 C C . ALA A 1 527 ? 0.065 27.765 1.016 1.00 89.94 527 ALA A C 1
ATOM 3965 O O . ALA A 1 527 ? 0.584 28.804 0.600 1.00 89.94 527 ALA A O 1
ATOM 3966 N N . ASN A 1 528 ? -0.411 27.660 2.257 1.00 89.81 528 ASN A N 1
ATOM 3967 C CA . ASN A 1 528 ? -0.339 28.731 3.247 1.00 89.81 528 ASN A CA 1
ATOM 3968 C C . ASN A 1 528 ? 1.112 29.018 3.650 1.00 89.81 528 ASN A C 1
ATOM 3970 O O . ASN A 1 528 ? 1.506 30.182 3.688 1.00 89.81 528 ASN A O 1
ATOM 3974 N N . GLU A 1 529 ? 1.913 27.980 3.889 1.00 91.44 529 GLU A N 1
ATOM 3975 C CA . GLU A 1 529 ? 3.334 28.098 4.233 1.00 91.44 529 GLU A CA 1
ATOM 3976 C C . GLU A 1 529 ? 4.158 28.679 3.070 1.00 91.44 529 GLU A C 1
ATOM 3978 O O . GLU A 1 529 ? 5.003 29.555 3.282 1.00 91.44 529 GLU A O 1
ATOM 3983 N N . TYR A 1 530 ? 3.857 28.283 1.824 1.00 92.12 530 TYR A N 1
ATOM 3984 C CA . TYR A 1 530 ? 4.424 28.919 0.628 1.00 92.12 530 TYR A CA 1
ATOM 3985 C C . TYR A 1 530 ? 4.090 30.415 0.592 1.00 92.12 530 TYR A C 1
ATOM 3987 O O . TYR A 1 530 ? 4.975 31.261 0.476 1.00 92.12 530 TYR A O 1
ATOM 3995 N N . CYS A 1 531 ? 2.812 30.762 0.757 1.00 91.69 531 CYS A N 1
ATOM 3996 C CA . CYS A 1 531 ? 2.357 32.148 0.703 1.00 91.69 531 CYS A CA 1
ATOM 3997 C C . CYS A 1 531 ? 2.839 33.016 1.866 1.00 91.69 531 CYS A C 1
ATOM 3999 O O . CYS A 1 531 ? 2.954 34.234 1.716 1.00 91.69 531 CYS A O 1
ATOM 4001 N N . ALA A 1 532 ? 3.140 32.405 3.009 1.00 91.31 532 ALA A N 1
ATOM 4002 C CA . ALA A 1 532 ? 3.795 33.060 4.130 1.00 91.31 532 ALA A CA 1
ATOM 4003 C C . ALA A 1 532 ? 5.300 33.292 3.887 1.00 91.31 532 ALA A C 1
ATOM 4005 O O . ALA A 1 532 ? 5.925 34.054 4.624 1.00 91.31 532 ALA A O 1
ATOM 4006 N N . GLY A 1 533 ? 5.879 32.681 2.845 1.00 91.31 533 GLY A N 1
ATOM 4007 C CA . GLY A 1 533 ? 7.307 32.753 2.540 1.00 91.31 533 GLY A CA 1
ATOM 4008 C C . GLY A 1 533 ? 8.163 31.941 3.513 1.00 91.31 533 GLY A C 1
ATOM 4009 O O . GLY A 1 533 ? 9.309 32.308 3.764 1.00 91.31 533 GLY A O 1
ATOM 4010 N N . HIS A 1 534 ? 7.604 30.878 4.099 1.00 91.81 534 HIS A N 1
ATOM 4011 C CA . HIS A 1 534 ? 8.311 30.014 5.050 1.00 91.81 534 HIS A CA 1
ATOM 4012 C C . HIS A 1 534 ? 9.134 28.907 4.371 1.00 91.81 534 HIS A C 1
ATOM 4014 O O . HIS A 1 534 ? 9.927 28.243 5.033 1.00 91.81 534 HIS A O 1
ATOM 4020 N N . MET A 1 535 ? 8.990 28.729 3.055 1.00 92.00 535 MET A N 1
ATOM 4021 C CA . MET A 1 535 ? 9.796 27.799 2.262 1.00 92.00 535 MET A CA 1
ATOM 4022 C C . MET A 1 535 ? 11.087 28.482 1.791 1.00 92.00 535 MET A C 1
ATOM 4024 O O . MET A 1 535 ? 11.055 29.526 1.130 1.00 92.00 535 MET A O 1
ATOM 4028 N N . GLU A 1 536 ? 12.238 27.903 2.133 1.00 86.94 536 GLU A N 1
ATOM 4029 C CA . GLU A 1 536 ? 13.544 28.464 1.782 1.00 86.94 536 GLU A CA 1
ATOM 4030 C C . GLU A 1 536 ? 13.702 28.600 0.257 1.00 86.94 536 GLU A C 1
ATOM 4032 O O . GLU A 1 536 ? 13.414 27.680 -0.501 1.00 86.94 536 GLU A O 1
ATOM 4037 N N . GLY A 1 537 ? 14.136 29.777 -0.208 1.00 89.25 537 GLY A N 1
ATOM 4038 C CA . GLY A 1 537 ? 14.333 30.052 -1.639 1.00 89.25 537 GLY A CA 1
ATOM 4039 C C . GLY A 1 537 ? 13.049 30.255 -2.456 1.00 89.25 537 GLY A C 1
ATOM 4040 O O . GLY A 1 537 ? 13.135 30.560 -3.644 1.00 89.25 537 GLY A O 1
ATOM 4041 N N . CYS A 1 538 ? 11.873 30.163 -1.834 1.00 92.62 538 CYS A N 1
ATOM 4042 C CA . CYS A 1 538 ? 10.581 30.158 -2.514 1.00 92.62 538 CYS A CA 1
ATOM 4043 C C . CYS A 1 538 ? 9.748 31.386 -2.162 1.00 92.62 538 CYS A C 1
ATOM 4045 O O . CYS A 1 538 ? 8.840 31.342 -1.337 1.00 92.62 538 CYS A O 1
ATOM 4047 N N . VAL A 1 539 ? 10.079 32.510 -2.800 1.00 94.81 539 VAL A N 1
ATOM 4048 C CA . VAL A 1 539 ? 9.365 33.777 -2.612 1.00 94.81 539 VAL A CA 1
ATOM 4049 C C . VAL A 1 539 ? 8.225 33.880 -3.639 1.00 94.81 539 VAL A C 1
ATOM 4051 O O . VAL A 1 539 ? 8.517 33.943 -4.837 1.00 94.81 539 VAL A O 1
ATOM 4054 N N . PRO A 1 540 ? 6.945 33.943 -3.215 1.00 93.31 540 PRO A N 1
ATOM 4055 C CA . PRO A 1 540 ? 5.812 34.057 -4.135 1.00 93.31 540 PRO A CA 1
ATOM 4056 C C . PRO A 1 540 ? 5.926 35.266 -5.070 1.00 93.31 540 PRO A C 1
ATOM 4058 O O . PRO A 1 540 ? 6.181 36.384 -4.615 1.00 93.31 540 PRO A O 1
ATOM 4061 N N . GLY A 1 541 ? 5.732 35.053 -6.374 1.00 92.25 541 GLY A N 1
ATOM 4062 C CA . GLY A 1 541 ? 5.816 36.101 -7.398 1.00 92.25 541 GLY A CA 1
ATOM 4063 C C . GLY A 1 541 ? 7.225 36.632 -7.691 1.00 92.25 541 GLY A C 1
ATOM 4064 O O . GLY A 1 541 ? 7.361 37.638 -8.386 1.00 92.25 541 GLY A O 1
ATOM 4065 N N . ALA A 1 542 ? 8.290 36.019 -7.160 1.00 94.00 542 ALA A N 1
ATOM 4066 C CA . ALA A 1 542 ? 9.658 36.501 -7.384 1.00 94.00 542 ALA A CA 1
ATOM 4067 C C . ALA A 1 542 ? 10.217 36.192 -8.787 1.00 94.00 542 ALA A C 1
ATOM 4069 O O . ALA A 1 542 ? 11.191 36.823 -9.205 1.00 94.00 542 ALA A O 1
ATOM 4070 N N . SER A 1 543 ? 9.617 35.245 -9.508 1.00 91.31 543 SER A N 1
ATOM 4071 C CA . SER A 1 543 ? 9.954 34.863 -10.883 1.00 91.31 543 SER A CA 1
ATOM 4072 C C . SER A 1 543 ? 8.725 34.293 -11.598 1.00 91.31 543 SER A C 1
ATOM 4074 O O . SER A 1 543 ? 7.716 34.014 -10.954 1.00 91.31 543 SER A O 1
ATOM 4076 N N . ASP A 1 544 ? 8.823 34.090 -12.915 1.00 88.19 544 ASP A N 1
ATOM 4077 C CA . ASP A 1 544 ? 7.749 33.478 -13.715 1.00 88.19 544 ASP A CA 1
ATOM 4078 C C . ASP A 1 544 ? 7.414 32.044 -13.254 1.00 88.19 544 ASP A C 1
ATOM 4080 O O . ASP A 1 544 ? 6.267 31.618 -13.363 1.00 88.19 544 ASP A O 1
ATOM 4084 N N . ASP A 1 545 ? 8.389 31.335 -12.672 1.00 86.56 545 ASP A N 1
ATOM 4085 C CA . ASP A 1 545 ? 8.211 29.988 -12.110 1.00 86.56 545 ASP A CA 1
ATOM 4086 C C . ASP A 1 545 ? 7.648 30.003 -10.675 1.00 86.56 545 ASP A C 1
ATOM 4088 O O . ASP A 1 545 ? 7.299 28.957 -10.141 1.00 86.56 545 ASP A O 1
ATOM 4092 N N . MET A 1 546 ? 7.559 31.165 -10.018 1.00 91.44 546 MET A N 1
ATOM 4093 C CA . MET A 1 546 ? 7.070 31.298 -8.640 1.00 91.44 546 MET A CA 1
ATOM 4094 C C . MET A 1 546 ? 5.680 31.942 -8.640 1.00 91.44 546 MET A C 1
ATOM 4096 O O . MET A 1 546 ? 5.586 33.173 -8.687 1.00 91.44 546 MET A O 1
ATOM 4100 N N . PRO A 1 547 ? 4.586 31.164 -8.570 1.00 90.88 547 PRO A N 1
ATOM 4101 C CA . PRO A 1 547 ? 3.241 31.712 -8.696 1.00 90.88 547 PRO A CA 1
ATOM 4102 C C . PRO A 1 547 ? 2.921 32.745 -7.604 1.00 90.88 547 PRO A C 1
ATOM 4104 O O . PRO A 1 547 ? 3.273 32.595 -6.433 1.00 90.88 547 PRO A O 1
ATOM 4107 N N . GLU A 1 548 ? 2.200 33.804 -7.975 1.00 91.94 548 GLU A N 1
ATOM 4108 C CA . GLU A 1 548 ? 1.653 34.754 -7.005 1.00 91.94 548 GLU A CA 1
ATOM 4109 C C . GLU A 1 548 ? 0.538 34.113 -6.167 1.00 91.94 548 GLU A C 1
ATOM 4111 O O . GLU A 1 548 ? -0.275 33.325 -6.656 1.00 91.94 548 GLU A O 1
ATOM 4116 N N . CYS A 1 549 ? 0.445 34.513 -4.901 1.00 91.00 549 CYS A N 1
ATOM 4117 C CA . CYS A 1 549 ? -0.592 34.022 -4.004 1.00 91.00 549 CYS A CA 1
ATOM 4118 C C . CYS A 1 549 ? -1.972 34.616 -4.330 1.00 91.00 549 CYS A C 1
ATOM 4120 O O . CYS A 1 549 ? -2.123 35.843 -4.362 1.00 91.00 549 CYS A O 1
ATOM 4122 N N . PRO A 1 550 ? -3.014 33.783 -4.515 1.00 84.94 550 PRO A N 1
ATOM 4123 C CA . PRO A 1 550 ? -4.356 34.264 -4.812 1.00 84.94 550 PRO A CA 1
ATOM 4124 C C . PRO A 1 550 ? -4.963 35.023 -3.621 1.00 84.94 550 PRO A C 1
ATOM 4126 O O . PRO A 1 550 ? -4.782 34.655 -2.458 1.00 84.94 550 PRO A O 1
ATOM 4129 N N . ASN A 1 551 ? -5.738 36.074 -3.908 1.00 78.19 551 ASN A N 1
ATOM 4130 C CA . ASN A 1 551 ? -6.445 36.858 -2.893 1.00 78.19 551 ASN A CA 1
ATOM 4131 C C . ASN A 1 551 ? -7.975 36.632 -2.979 1.00 78.19 551 ASN A C 1
ATOM 4133 O O . ASN A 1 551 ? -8.560 37.046 -3.986 1.00 78.19 551 ASN A O 1
ATOM 4137 N N . PRO A 1 552 ? -8.653 36.041 -1.965 1.00 61.16 552 PRO A N 1
ATOM 4138 C CA . PRO A 1 552 ? -8.124 35.455 -0.726 1.00 61.16 552 PRO A CA 1
ATOM 4139 C C . PRO A 1 552 ? -7.955 33.914 -0.788 1.00 61.16 552 PRO A C 1
ATOM 4141 O O . PRO A 1 552 ? -8.926 33.231 -1.089 1.00 61.16 552 PRO A O 1
ATOM 4144 N N . GLN A 1 553 ? -6.736 33.443 -0.455 1.00 66.69 553 GLN A N 1
ATOM 4145 C CA . GLN A 1 553 ? -6.250 32.163 0.139 1.00 66.69 553 GLN A CA 1
ATOM 4146 C C . GLN A 1 553 ? -6.754 30.791 -0.414 1.00 66.69 553 GLN A C 1
ATOM 4148 O O . GLN A 1 553 ? -7.839 30.677 -0.976 1.00 66.69 553 GLN A O 1
ATOM 4153 N N . PRO A 1 554 ? -5.914 29.737 -0.353 1.00 60.34 554 PRO A N 1
ATOM 4154 C CA . PRO A 1 554 ? -5.676 28.828 -1.472 1.00 60.34 554 PRO A CA 1
ATOM 4155 C C . PRO A 1 554 ? -6.622 27.625 -1.483 1.00 60.34 554 PRO A C 1
ATOM 4157 O O . PRO A 1 554 ? -6.602 26.768 -0.608 1.00 60.34 554 PRO A O 1
ATOM 4160 N N . GLY A 1 555 ? -7.427 27.517 -2.538 1.00 63.69 555 GLY A N 1
ATOM 4161 C CA . GLY A 1 555 ? -8.081 26.252 -2.862 1.00 63.69 555 GLY A CA 1
ATOM 4162 C C . GLY A 1 555 ? -7.077 25.237 -3.417 1.00 63.69 555 GLY A C 1
ATOM 4163 O O . GLY A 1 555 ? -6.024 25.614 -3.934 1.00 63.69 555 GLY A O 1
ATOM 4164 N N . MET A 1 556 ? -7.453 23.956 -3.421 1.00 66.94 556 MET A N 1
ATOM 4165 C CA . MET A 1 556 ? -6.640 22.837 -3.932 1.00 66.94 556 MET A CA 1
ATOM 4166 C C . MET A 1 556 ? -6.016 23.048 -5.322 1.00 66.94 556 MET A C 1
ATOM 4168 O O . MET A 1 556 ? -5.028 22.408 -5.644 1.00 66.94 556 MET A O 1
ATOM 4172 N N . LYS A 1 557 ? -6.571 23.932 -6.161 1.00 74.06 557 LYS A N 1
ATOM 4173 C CA . LYS A 1 557 ? -6.049 24.230 -7.507 1.00 74.06 557 LYS A CA 1
ATOM 4174 C C . LYS A 1 557 ? -4.771 25.069 -7.517 1.00 74.06 557 LYS A C 1
ATOM 4176 O O . LYS A 1 557 ? -4.110 25.126 -8.546 1.00 74.06 557 LYS A O 1
ATOM 4181 N N . PHE A 1 558 ? -4.458 25.773 -6.429 1.00 78.56 558 PHE A N 1
ATOM 4182 C CA . PHE A 1 558 ? -3.246 26.588 -6.348 1.00 78.56 558 PHE A CA 1
ATOM 4183 C C . PHE A 1 558 ? -2.007 25.734 -6.055 1.00 78.56 558 PHE A C 1
ATOM 4185 O O . PHE A 1 558 ? -0.971 25.953 -6.672 1.00 78.56 558 PHE A O 1
ATOM 4192 N N . TYR A 1 559 ? -2.147 24.733 -5.180 1.00 79.44 559 TYR A N 1
ATOM 4193 C CA . TYR A 1 559 ? -1.071 23.829 -4.763 1.00 79.44 559 TYR A CA 1
ATOM 4194 C C . TYR A 1 559 ? -0.259 23.222 -5.933 1.00 79.44 559 TYR A C 1
ATOM 4196 O O . TYR A 1 559 ? 0.966 23.335 -5.895 1.00 79.44 559 TYR A O 1
ATOM 4204 N N . PRO A 1 560 ? -0.880 22.674 -7.003 1.00 77.94 560 PRO A N 1
ATOM 4205 C CA . PRO A 1 560 ? -0.146 22.076 -8.122 1.00 77.94 560 PRO A CA 1
ATOM 4206 C C . PRO A 1 560 ? 0.766 23.045 -8.884 1.00 77.94 560 PRO A C 1
ATOM 4208 O O . PRO A 1 560 ? 1.641 22.597 -9.612 1.00 77.94 560 PRO A O 1
ATOM 4211 N N . ASN A 1 561 ? 0.576 24.362 -8.737 1.00 82.69 561 ASN A N 1
ATOM 4212 C CA . ASN A 1 561 ? 1.386 25.362 -9.437 1.00 82.69 561 ASN A CA 1
ATOM 4213 C C . ASN A 1 561 ? 2.633 25.780 -8.648 1.00 82.69 561 ASN A C 1
ATOM 4215 O O . ASN A 1 561 ? 3.488 26.471 -9.194 1.00 82.69 561 ASN A O 1
ATOM 4219 N N . VAL A 1 562 ? 2.729 25.428 -7.360 1.00 84.25 562 VAL A N 1
ATOM 4220 C CA . VAL A 1 562 ? 3.929 25.711 -6.567 1.00 84.25 562 VAL A CA 1
ATOM 4221 C C . VAL A 1 562 ? 5.050 24.786 -7.062 1.00 84.25 562 VAL A C 1
ATOM 4223 O O . VAL A 1 562 ? 4.807 23.579 -7.141 1.00 84.25 562 VAL A O 1
ATOM 4226 N N . PRO A 1 563 ? 6.262 25.290 -7.367 1.00 82.88 563 PRO A N 1
ATOM 4227 C CA . PRO A 1 563 ? 7.369 24.457 -7.839 1.00 82.88 563 PRO A CA 1
ATOM 4228 C C . PRO A 1 563 ? 7.690 23.289 -6.906 1.00 82.88 563 PRO A C 1
ATOM 4230 O O . PRO A 1 563 ? 7.581 23.416 -5.685 1.00 82.88 563 PRO A O 1
ATOM 4233 N N . ALA A 1 564 ? 8.147 22.170 -7.472 1.00 75.75 564 ALA A N 1
ATOM 4234 C CA . ALA A 1 564 ? 8.573 20.997 -6.703 1.00 75.75 564 ALA A CA 1
ATOM 4235 C C . ALA A 1 564 ? 9.787 21.290 -5.802 1.00 75.75 564 ALA A C 1
ATOM 4237 O O . ALA A 1 564 ? 9.906 20.725 -4.722 1.00 75.75 564 ALA A O 1
ATOM 4238 N N . THR A 1 565 ? 10.649 22.235 -6.199 1.00 77.94 565 THR A N 1
ATOM 4239 C CA . THR A 1 565 ? 11.785 22.699 -5.383 1.00 77.94 565 THR A CA 1
ATOM 4240 C C . THR A 1 565 ? 11.359 23.472 -4.137 1.00 77.94 565 THR A C 1
ATOM 4242 O O . THR A 1 565 ? 12.172 23.678 -3.242 1.00 77.94 565 THR A O 1
ATOM 4245 N N . CYS A 1 566 ? 10.114 23.949 -4.098 1.00 86.31 566 CYS A N 1
ATOM 4246 C CA . CYS A 1 566 ? 9.526 24.552 -2.916 1.00 86.31 566 CYS A CA 1
ATOM 4247 C C . CYS A 1 566 ? 8.870 23.453 -2.110 1.00 86.31 566 CYS A C 1
ATOM 4249 O O . CYS A 1 566 ? 7.923 22.828 -2.588 1.00 86.31 566 CYS A O 1
ATOM 4251 N N . ASP A 1 567 ? 9.383 23.215 -0.911 1.00 85.88 567 ASP A N 1
ATOM 4252 C CA . ASP A 1 567 ? 8.890 22.162 -0.041 1.00 85.88 567 ASP A CA 1
ATOM 4253 C C . ASP A 1 567 ? 9.138 22.498 1.433 1.00 85.88 567 ASP A C 1
ATOM 4255 O O . ASP A 1 567 ? 9.891 23.416 1.772 1.00 85.88 567 ASP A O 1
ATOM 4259 N N . LEU A 1 568 ? 8.480 21.747 2.309 1.00 88.00 568 LEU A N 1
ATOM 4260 C CA . LEU A 1 568 ? 8.660 21.790 3.754 1.00 88.00 568 LEU A CA 1
ATOM 4261 C C . LEU A 1 568 ? 9.284 20.476 4.208 1.00 88.00 568 LEU A C 1
ATOM 4263 O O . LEU A 1 568 ? 9.002 19.424 3.641 1.00 88.00 568 LEU A O 1
ATOM 4267 N N . SER A 1 569 ? 10.097 20.525 5.262 1.00 83.00 569 SER A N 1
ATOM 4268 C CA . SER A 1 569 ? 10.566 19.309 5.919 1.00 83.00 569 SER A CA 1
ATOM 4269 C C . SER A 1 569 ? 9.745 19.039 7.173 1.00 83.00 569 SER A C 1
ATOM 4271 O O . SER A 1 569 ? 9.616 19.916 8.027 1.00 83.00 569 SER A O 1
ATOM 4273 N N . VAL A 1 570 ? 9.223 17.821 7.296 1.00 81.12 570 VAL A N 1
ATOM 4274 C CA . VAL A 1 570 ? 8.540 17.322 8.490 1.00 81.12 570 VAL A CA 1
ATOM 4275 C C . VAL A 1 570 ? 9.199 16.027 8.934 1.00 81.12 570 VAL A C 1
ATOM 4277 O O . VAL A 1 570 ? 9.266 15.070 8.171 1.00 81.12 570 VAL A O 1
ATOM 4280 N N . ALA A 1 571 ? 9.735 16.014 10.158 1.00 75.75 571 ALA A N 1
ATOM 4281 C CA . ALA A 1 571 ? 10.506 14.889 10.700 1.00 75.75 571 ALA A CA 1
ATOM 4282 C C . ALA A 1 571 ? 11.633 14.387 9.764 1.00 75.75 571 ALA A C 1
ATOM 4284 O O . ALA A 1 571 ? 11.950 13.204 9.733 1.00 75.75 571 ALA A O 1
ATOM 4285 N N . GLY A 1 572 ? 12.249 15.291 8.989 1.00 74.69 572 GLY A N 1
ATOM 4286 C CA . GLY A 1 572 ? 13.305 14.954 8.022 1.00 74.69 572 GLY A CA 1
ATOM 4287 C C . GLY A 1 572 ? 12.799 14.495 6.650 1.00 74.69 572 GLY A C 1
ATOM 4288 O O . GLY A 1 572 ? 13.602 14.350 5.728 1.00 74.69 572 GLY A O 1
ATOM 4289 N N . TYR A 1 573 ? 11.485 14.349 6.485 1.00 74.75 573 TYR A N 1
ATOM 4290 C CA . TYR A 1 573 ? 10.839 13.989 5.229 1.00 74.75 573 TYR A CA 1
ATOM 4291 C C . TYR A 1 573 ? 10.324 15.216 4.481 1.00 74.75 573 TYR A C 1
ATOM 4293 O O . TYR A 1 573 ? 9.993 16.234 5.083 1.00 74.75 573 TYR A O 1
ATOM 4301 N N . SER A 1 574 ? 10.242 15.105 3.159 1.00 80.75 574 SER A N 1
ATOM 4302 C CA . SER A 1 574 ? 9.542 16.064 2.300 1.00 80.75 574 SER A CA 1
ATOM 4303 C C . SER A 1 574 ? 8.045 16.075 2.640 1.00 80.75 574 SER A C 1
ATOM 4305 O O . SER A 1 574 ? 7.418 15.020 2.706 1.00 80.75 574 SER A O 1
ATOM 4307 N N . PHE A 1 575 ? 7.438 17.246 2.844 1.00 85.38 575 PHE A N 1
ATOM 4308 C CA . PHE A 1 575 ? 5.998 17.333 3.105 1.00 85.38 575 PHE A CA 1
ATOM 4309 C C . PHE A 1 575 ? 5.190 16.932 1.875 1.00 85.38 575 PHE A C 1
ATOM 4311 O O . PHE A 1 575 ? 4.173 16.255 2.008 1.00 85.38 575 PHE A O 1
ATOM 4318 N N . ARG A 1 576 ? 5.655 17.298 0.672 1.00 82.44 576 ARG A N 1
ATOM 4319 C CA . ARG A 1 576 ? 5.075 16.788 -0.577 1.00 82.44 576 ARG A CA 1
ATOM 4320 C C . ARG A 1 576 ? 5.116 15.271 -0.638 1.00 82.44 576 ARG A C 1
ATOM 4322 O O . ARG A 1 576 ? 4.120 14.685 -1.017 1.00 82.44 576 ARG A O 1
ATOM 4329 N N . MET A 1 577 ? 6.211 14.640 -0.222 1.00 78.12 577 MET A N 1
ATOM 4330 C CA . MET A 1 577 ? 6.304 13.183 -0.156 1.00 78.12 577 MET A CA 1
ATOM 4331 C C . MET A 1 577 ? 5.246 12.602 0.790 1.00 78.12 577 MET A C 1
ATOM 4333 O O . MET A 1 577 ? 4.521 11.704 0.387 1.00 78.12 577 MET A O 1
ATOM 4337 N N . VAL A 1 578 ? 5.090 13.145 2.003 1.00 80.50 578 VAL A N 1
ATOM 4338 C CA . VAL A 1 578 ? 4.047 12.688 2.946 1.00 80.50 578 VAL A CA 1
ATOM 4339 C C . VAL A 1 578 ? 2.640 12.901 2.372 1.00 80.50 578 VAL A C 1
ATOM 4341 O O . VAL A 1 578 ? 1.779 12.039 2.516 1.00 80.50 578 VAL A O 1
ATOM 4344 N N . LEU A 1 579 ? 2.398 14.027 1.696 1.00 83.88 579 LEU A N 1
ATOM 4345 C CA . LEU A 1 579 ? 1.131 14.300 1.016 1.00 83.88 579 LEU A CA 1
ATOM 4346 C C . LEU A 1 579 ? 0.877 13.309 -0.125 1.00 83.88 579 LEU A C 1
ATOM 4348 O O . LEU A 1 579 ? -0.208 12.751 -0.206 1.00 83.88 579 LEU A O 1
ATOM 4352 N N . THR A 1 580 ? 1.879 13.045 -0.957 1.00 76.25 580 THR A N 1
ATOM 4353 C CA . THR A 1 580 ? 1.810 12.058 -2.036 1.00 76.25 580 THR A CA 1
ATOM 4354 C C . THR A 1 580 ? 1.557 10.664 -1.481 1.00 76.25 580 THR A C 1
ATOM 4356 O O . THR A 1 580 ? 0.704 9.969 -2.012 1.00 76.25 580 THR A O 1
ATOM 4359 N N . MET A 1 581 ? 2.235 10.262 -0.399 1.00 74.56 581 MET A N 1
ATOM 4360 C CA . MET A 1 581 ? 1.925 9.018 0.312 1.00 74.56 581 MET A CA 1
ATOM 4361 C C . MET A 1 581 ? 0.458 9.021 0.716 1.00 74.56 581 MET A C 1
ATOM 4363 O O . MET A 1 581 ? -0.248 8.059 0.451 1.00 74.56 581 MET A O 1
ATOM 4367 N N . ALA A 1 582 ? -0.033 10.114 1.298 1.00 77.31 582 ALA A N 1
ATOM 4368 C CA . ALA A 1 582 ? -1.420 10.178 1.710 1.00 77.31 582 ALA A CA 1
ATOM 4369 C C . ALA A 1 582 ? -2.417 10.059 0.530 1.00 77.31 582 ALA A C 1
ATOM 4371 O O . ALA A 1 582 ? -3.461 9.412 0.627 1.00 77.31 582 ALA A O 1
ATOM 4372 N N . GLU A 1 583 ? -2.092 10.643 -0.616 1.00 75.69 583 GLU A N 1
ATOM 4373 C CA . GLU A 1 583 ? -2.899 10.508 -1.828 1.00 75.69 583 GLU A CA 1
ATOM 4374 C C . GLU A 1 583 ? -2.822 9.097 -2.426 1.00 75.69 583 GLU A C 1
ATOM 4376 O O . GLU A 1 583 ? -3.854 8.528 -2.780 1.00 75.69 583 GLU A O 1
ATOM 4381 N N . ALA A 1 584 ? -1.618 8.524 -2.499 1.00 65.38 584 ALA A N 1
ATOM 4382 C CA . ALA A 1 584 ? -1.337 7.211 -3.074 1.00 65.38 584 ALA A CA 1
ATOM 4383 C C . ALA A 1 584 ? -1.905 6.076 -2.222 1.00 65.38 584 ALA A C 1
ATOM 4385 O O . ALA A 1 584 ? -2.486 5.137 -2.756 1.00 65.38 584 ALA A O 1
ATOM 4386 N N . PHE A 1 585 ? -1.830 6.195 -0.894 1.00 63.28 585 PHE A N 1
ATOM 4387 C CA . PHE A 1 585 ? -2.443 5.241 0.022 1.00 63.28 585 PHE A CA 1
ATOM 4388 C C . PHE A 1 585 ? -3.970 5.319 0.033 1.00 63.28 585 PHE A C 1
ATOM 4390 O O . PHE A 1 585 ? -4.603 4.697 0.881 1.00 63.28 585 PHE A O 1
ATOM 4397 N N . GLY A 1 586 ? -4.576 6.102 -0.864 1.00 58.88 586 GLY A N 1
ATOM 4398 C CA . GLY A 1 586 ? -6.015 6.150 -0.994 1.00 58.88 586 GLY A CA 1
ATOM 4399 C C . GLY A 1 586 ? -6.678 6.489 0.332 1.00 58.88 586 GLY A C 1
ATOM 4400 O O . GLY A 1 586 ? -7.707 5.892 0.646 1.00 58.88 586 GLY A O 1
ATOM 4401 N N . PHE A 1 587 ? -6.151 7.471 1.089 1.00 64.50 587 PHE A N 1
ATOM 4402 C CA . PHE A 1 587 ? -6.921 8.131 2.152 1.00 64.50 587 PHE A CA 1
ATOM 4403 C C . PHE A 1 587 ? -8.093 8.916 1.526 1.00 64.50 587 PHE A C 1
ATOM 4405 O O . PHE A 1 587 ? -8.309 10.083 1.817 1.00 64.50 587 PHE A O 1
ATOM 4412 N N . GLY A 1 588 ? -8.846 8.320 0.607 1.00 65.62 588 GLY A N 1
ATOM 4413 C CA . GLY A 1 588 ? -10.180 8.746 0.252 1.00 65.62 588 GLY A CA 1
ATOM 4414 C C . GLY A 1 588 ? -11.157 8.347 1.350 1.00 65.62 588 GLY A C 1
ATOM 4415 O O . GLY A 1 588 ? -10.793 8.102 2.505 1.00 65.62 588 GLY A O 1
ATOM 4416 N N . ASP A 1 589 ? -12.428 8.309 0.981 1.00 76.44 589 ASP A N 1
ATOM 4417 C CA . ASP A 1 589 ? -13.448 7.814 1.886 1.00 76.44 589 ASP A CA 1
ATOM 4418 C C . ASP A 1 589 ? -13.350 6.286 1.945 1.00 76.44 589 ASP A C 1
ATOM 4420 O O . ASP A 1 589 ? -13.528 5.640 0.915 1.00 76.44 589 ASP A O 1
ATOM 4424 N N . MET A 1 590 ? -13.073 5.727 3.121 1.00 81.81 590 MET A N 1
ATOM 4425 C CA . MET A 1 590 ? -12.899 4.281 3.319 1.00 81.81 590 MET A CA 1
ATOM 4426 C C . MET A 1 590 ? -13.798 3.769 4.440 1.00 81.81 590 MET A C 1
ATOM 4428 O O . MET A 1 590 ? -13.972 4.438 5.461 1.00 81.81 590 MET A O 1
ATOM 4432 N N . GLU A 1 591 ? -14.350 2.577 4.269 1.00 85.44 591 GLU A N 1
ATOM 4433 C CA . GLU A 1 591 ? -14.984 1.799 5.326 1.00 85.44 591 GLU A CA 1
ATOM 4434 C C . GLU A 1 591 ? -13.925 0.930 6.004 1.00 85.44 591 GLU A C 1
ATOM 4436 O O . GLU A 1 591 ? -13.282 0.113 5.357 1.00 85.44 591 GLU A O 1
ATOM 4441 N N . ALA A 1 592 ? -13.744 1.102 7.310 1.00 86.69 592 ALA A N 1
ATOM 4442 C CA . ALA A 1 592 ? -12.890 0.284 8.153 1.00 86.69 592 ALA A CA 1
ATOM 4443 C C . ALA A 1 592 ? -13.747 -0.665 8.997 1.00 86.69 592 ALA A C 1
ATOM 4445 O O . ALA A 1 592 ? -14.672 -0.239 9.698 1.00 86.69 592 ALA A O 1
ATOM 4446 N N . ILE A 1 593 ? -13.416 -1.952 8.939 1.00 89.88 593 ILE A N 1
ATOM 4447 C CA . ILE A 1 593 ? -14.090 -3.022 9.669 1.00 89.88 593 ILE A CA 1
ATOM 4448 C C . ILE A 1 593 ? -13.022 -3.861 10.359 1.00 89.88 593 ILE A C 1
ATOM 4450 O O . ILE A 1 593 ? -12.061 -4.280 9.723 1.00 89.88 593 ILE A O 1
ATOM 4454 N N . GLY A 1 594 ? -13.180 -4.143 11.645 1.00 90.06 594 GLY A N 1
ATOM 4455 C CA . GLY A 1 594 ? -12.239 -5.008 12.352 1.00 90.06 594 GLY A CA 1
ATOM 4456 C C . GLY A 1 594 ? -12.849 -5.699 13.547 1.00 90.06 594 GLY A C 1
ATOM 4457 O O . GLY A 1 594 ? -13.909 -5.313 14.043 1.00 90.06 594 GLY A O 1
ATOM 4458 N N . GLU A 1 595 ? -12.172 -6.740 14.009 1.00 91.88 595 GLU A N 1
ATOM 4459 C CA . GLU A 1 595 ? -12.527 -7.406 15.248 1.00 91.88 595 GLU A CA 1
ATOM 4460 C C . GLU A 1 595 ? -12.290 -6.469 16.431 1.00 91.88 595 GLU A C 1
ATOM 4462 O O . GLU A 1 595 ? -11.419 -5.599 16.431 1.00 91.88 595 GLU A O 1
ATOM 4467 N N . LEU A 1 596 ? -13.083 -6.659 17.475 1.00 92.19 596 LEU A N 1
ATOM 4468 C CA . LEU A 1 596 ? -13.039 -5.833 18.660 1.00 92.19 596 LEU A CA 1
ATOM 4469 C C . LEU A 1 596 ? -13.127 -6.694 19.908 1.00 92.19 596 LEU A C 1
ATOM 4471 O O . LEU A 1 596 ? -14.070 -7.462 20.110 1.00 92.19 596 LEU A O 1
ATOM 4475 N N . THR A 1 597 ? -12.186 -6.475 20.816 1.00 92.69 597 THR A N 1
ATOM 4476 C CA . THR A 1 597 ? -12.326 -6.899 22.210 1.00 92.69 597 THR A CA 1
ATOM 4477 C C . THR A 1 597 ? -12.269 -5.686 23.122 1.00 92.69 597 THR A C 1
ATOM 4479 O O . THR A 1 597 ? -11.921 -4.582 22.704 1.00 92.69 597 THR A O 1
ATOM 4482 N N . SER A 1 598 ? -12.622 -5.858 24.391 1.00 93.12 598 SER A N 1
ATOM 4483 C CA . SER A 1 598 ? -12.333 -4.840 25.390 1.00 93.12 598 SER A CA 1
ATOM 4484 C C . SER A 1 598 ? -11.693 -5.427 26.628 1.00 93.12 598 SER A C 1
ATOM 4486 O O . SER A 1 598 ? -11.937 -6.572 27.014 1.00 93.12 598 SER A O 1
ATOM 4488 N N . LYS A 1 599 ? -10.873 -4.611 27.284 1.00 90.81 599 LYS A N 1
ATOM 4489 C CA . LYS A 1 599 ? -10.281 -4.944 28.576 1.00 90.81 599 LYS A CA 1
ATOM 4490 C C . LYS A 1 599 ? -10.506 -3.805 29.566 1.00 90.81 599 LYS A C 1
ATOM 4492 O O . LYS A 1 599 ? -10.410 -2.638 29.181 1.00 90.81 599 LYS A O 1
ATOM 4497 N N . PRO A 1 600 ? -10.809 -4.116 30.836 1.00 91.44 600 PRO A N 1
ATOM 4498 C CA . PRO A 1 600 ? -10.910 -3.094 31.864 1.00 91.44 600 PRO A CA 1
ATOM 4499 C C . PRO A 1 600 ? -9.535 -2.467 32.102 1.00 91.44 600 PRO A C 1
ATOM 4501 O O . PRO A 1 600 ? -8.530 -3.177 32.184 1.00 91.44 600 PRO A O 1
ATOM 4504 N N . VAL A 1 601 ? -9.501 -1.148 32.268 1.00 92.69 601 VAL A N 1
ATOM 4505 C CA . VAL A 1 601 ? -8.279 -0.396 32.565 1.00 92.69 601 VAL A CA 1
ATOM 4506 C C . VAL A 1 601 ? -8.465 0.380 33.864 1.00 92.69 601 VAL A C 1
ATOM 4508 O O . VAL A 1 601 ? -9.538 0.908 34.157 1.00 92.69 601 VAL A O 1
ATOM 4511 N N . SER A 1 602 ? -7.417 0.406 34.688 1.00 92.38 602 SER A N 1
ATOM 4512 C CA . SER A 1 602 ? -7.422 1.190 35.925 1.00 92.38 602 SER A CA 1
ATOM 4513 C C . SER A 1 602 ? -6.975 2.614 35.630 1.00 92.38 602 SER A C 1
ATOM 4515 O O . SER A 1 602 ? -5.943 2.806 34.994 1.00 92.38 602 SER A O 1
ATOM 4517 N N . LEU A 1 603 ? -7.734 3.593 36.117 1.00 94.38 603 LEU A N 1
ATOM 4518 C CA . LEU A 1 603 ? -7.357 5.000 36.036 1.00 94.38 603 LEU A CA 1
ATOM 4519 C C . LEU A 1 603 ? -6.324 5.348 37.116 1.00 94.38 603 LEU A C 1
ATOM 4521 O O . LEU A 1 603 ? -6.446 4.891 38.256 1.00 94.38 603 LEU A O 1
ATOM 4525 N N . SER A 1 604 ? -5.326 6.152 36.764 1.00 93.38 604 SER A N 1
ATOM 4526 C CA . SER A 1 604 ? -4.247 6.589 37.649 1.00 93.38 604 SER A CA 1
ATOM 4527 C C . SER A 1 604 ? -3.783 7.999 37.288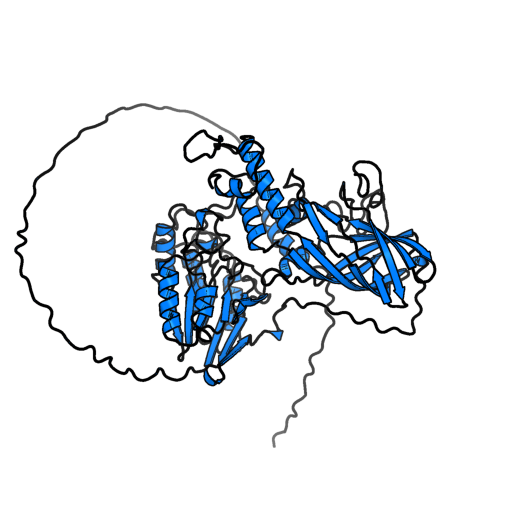 1.00 93.38 604 SER A C 1
ATOM 4529 O O . SER A 1 604 ? -3.659 8.327 36.111 1.00 93.38 604 SER A O 1
ATOM 4531 N N . ALA A 1 605 ? -3.478 8.808 38.304 1.00 92.50 605 ALA A N 1
ATOM 4532 C CA . ALA A 1 605 ? -2.800 10.094 38.129 1.00 92.50 605 ALA A CA 1
ATOM 4533 C C . ALA A 1 605 ? -1.301 9.923 37.811 1.00 92.50 605 ALA A C 1
ATOM 4535 O O . ALA A 1 605 ? -0.685 10.807 37.223 1.00 92.50 605 ALA A O 1
ATOM 4536 N N . GLU A 1 606 ? -0.714 8.794 38.224 1.00 92.31 606 GLU A N 1
ATOM 4537 C CA . GLU A 1 606 ? 0.698 8.462 38.016 1.00 92.31 606 GLU A CA 1
ATOM 4538 C C . GLU A 1 606 ? 0.832 7.362 36.945 1.00 92.31 606 GLU A C 1
ATOM 4540 O O . GLU A 1 606 ? 0.130 6.345 37.039 1.00 92.31 606 GLU A O 1
ATOM 4545 N N . PRO A 1 607 ? 1.728 7.509 35.951 1.00 91.12 607 PRO A N 1
ATOM 4546 C CA . PRO A 1 607 ? 1.896 6.520 34.888 1.00 91.12 607 PRO A CA 1
ATOM 4547 C C . PRO A 1 607 ? 2.439 5.177 35.386 1.00 91.12 607 PRO A C 1
ATOM 4549 O O . PRO A 1 607 ? 3.543 5.095 35.936 1.00 91.12 607 PRO A O 1
ATOM 4552 N N . HIS A 1 608 ? 1.693 4.095 35.153 1.00 91.81 608 HIS A N 1
ATOM 4553 C CA . HIS A 1 608 ? 2.105 2.720 35.437 1.00 91.81 608 HIS A CA 1
ATOM 4554 C C . HIS A 1 608 ? 1.715 1.791 34.281 1.00 91.81 608 HIS A C 1
ATOM 4556 O O . HIS A 1 608 ? 0.793 2.076 33.518 1.00 91.81 608 HIS A O 1
ATOM 4562 N N . ALA A 1 609 ? 2.414 0.662 34.154 1.00 91.25 609 ALA A N 1
ATOM 4563 C CA . ALA A 1 609 ? 2.185 -0.259 33.049 1.00 91.25 609 ALA A CA 1
ATOM 4564 C C . ALA A 1 609 ? 0.753 -0.820 33.056 1.00 91.25 609 ALA A C 1
ATOM 4566 O O . ALA A 1 609 ? 0.283 -1.339 34.074 1.00 91.25 609 ALA A O 1
ATOM 4567 N N . GLY A 1 610 ? 0.067 -0.720 31.915 1.00 86.62 610 GLY A N 1
ATOM 4568 C CA . GLY A 1 610 ? -1.304 -1.205 31.736 1.00 86.62 610 GLY A CA 1
ATOM 4569 C C . GLY A 1 610 ? -2.394 -0.381 32.433 1.00 86.62 610 GLY A C 1
ATOM 4570 O O . GLY A 1 610 ? -3.525 -0.863 32.541 1.00 86.62 610 GLY A O 1
ATOM 4571 N N . SER A 1 611 ? -2.085 0.818 32.943 1.00 93.44 611 SER A N 1
ATOM 4572 C CA . SER A 1 611 ? -3.087 1.767 33.449 1.00 93.44 611 SER A CA 1
ATOM 4573 C C . SER A 1 611 ? -3.419 2.844 32.414 1.00 93.44 611 SER A C 1
ATOM 4575 O O . SER A 1 611 ? -2.775 2.944 31.375 1.00 93.44 611 SER A O 1
ATOM 4577 N N . ALA A 1 612 ? -4.410 3.677 32.707 1.00 94.06 612 ALA A N 1
ATOM 4578 C CA . ALA A 1 612 ? -4.718 4.852 31.906 1.00 94.06 612 ALA A CA 1
ATOM 4579 C C . ALA A 1 612 ? -4.809 6.107 32.771 1.00 94.06 612 ALA A C 1
ATOM 4581 O O . ALA A 1 612 ? -5.033 6.023 33.979 1.00 94.06 612 ALA A O 1
ATOM 4582 N N . SER A 1 613 ? -4.634 7.262 32.148 1.00 93.69 613 SER A N 1
ATOM 4583 C CA . SER A 1 613 ? -4.710 8.565 32.797 1.00 93.69 613 SER A CA 1
ATOM 4584 C C . SER A 1 613 ? -6.098 8.803 33.396 1.00 93.69 613 SER A C 1
ATOM 4586 O O . SER A 1 613 ? -7.117 8.634 32.724 1.00 93.69 613 SER A O 1
ATOM 4588 N N . ASP A 1 614 ? -6.168 9.230 34.660 1.00 93.56 614 ASP A N 1
ATOM 4589 C CA . ASP A 1 614 ? -7.434 9.608 35.314 1.00 93.56 614 ASP A CA 1
ATOM 4590 C C . ASP A 1 614 ? -8.094 10.860 34.710 1.00 93.56 614 ASP A C 1
ATOM 4592 O O . ASP A 1 614 ? -9.247 11.177 35.008 1.00 93.56 614 ASP A O 1
ATOM 4596 N N . LYS A 1 615 ? -7.379 11.506 33.792 1.00 92.19 615 LYS A N 1
ATOM 4597 C CA . LYS A 1 615 ? -7.784 12.669 33.013 1.00 92.19 615 LYS A CA 1
ATOM 4598 C C . LYS A 1 615 ? -8.419 12.345 31.661 1.00 92.19 615 LYS A C 1
ATOM 4600 O O . LYS A 1 615 ? -8.846 13.265 30.969 1.00 92.19 615 LYS A O 1
ATOM 4605 N N . LEU A 1 616 ? -8.531 11.067 31.285 1.00 91.12 616 LEU A N 1
ATOM 4606 C CA . LEU A 1 616 ? -9.117 10.655 30.001 1.00 91.12 616 LEU A CA 1
ATOM 4607 C C . LEU A 1 616 ? -10.526 11.205 29.748 1.00 91.12 616 LEU A C 1
ATOM 4609 O O . LEU A 1 616 ? -10.913 11.345 28.602 1.00 91.12 616 LEU A O 1
ATOM 4613 N N . PHE A 1 617 ? -11.309 11.495 30.785 1.00 91.81 617 PHE A N 1
ATOM 4614 C CA . PHE A 1 617 ? -12.660 12.050 30.634 1.00 91.81 617 PHE A CA 1
ATOM 4615 C C . PHE A 1 617 ? -12.805 13.435 31.286 1.00 91.81 617 PHE A C 1
ATOM 4617 O O . PHE A 1 617 ? -13.915 13.841 31.638 1.00 91.81 617 PHE A O 1
ATOM 4624 N N . ASP A 1 618 ? -11.689 14.139 31.501 1.00 90.62 618 ASP A N 1
ATOM 4625 C CA . ASP A 1 618 ? -11.667 15.486 32.073 1.00 90.62 618 ASP A CA 1
ATOM 4626 C C . ASP A 1 618 ? -12.093 16.519 31.022 1.00 90.62 618 ASP A C 1
ATOM 4628 O O . ASP A 1 618 ? -11.549 16.568 29.919 1.00 90.62 618 ASP A O 1
ATOM 4632 N N . SER A 1 619 ? -13.083 17.342 31.370 1.00 88.00 619 SER A N 1
ATOM 4633 C CA . SER A 1 619 ? -13.657 18.377 30.507 1.00 88.00 619 SER A CA 1
ATOM 4634 C C . SER A 1 619 ? -13.030 19.762 30.688 1.00 88.00 619 SER A C 1
ATOM 4636 O O . SER A 1 619 ? -13.577 20.741 30.186 1.00 88.00 619 SER A O 1
ATOM 4638 N N . SER A 1 620 ? -11.963 19.881 31.476 1.00 88.00 620 SER A N 1
ATOM 4639 C CA . SER A 1 620 ? -11.230 21.138 31.664 1.00 88.00 620 SER A CA 1
ATOM 4640 C C . SER A 1 620 ? -10.467 21.517 30.391 1.00 88.00 620 SER A C 1
ATOM 4642 O O . SER A 1 620 ? -9.930 20.633 29.732 1.00 88.00 620 SER A O 1
ATOM 4644 N N . ASP A 1 621 ? -10.384 22.809 30.058 1.00 83.88 621 ASP A N 1
ATOM 4645 C CA . ASP A 1 621 ? -9.681 23.310 28.865 1.00 83.88 621 ASP A CA 1
ATOM 4646 C C . ASP A 1 621 ? -8.269 22.699 28.725 1.00 83.88 621 ASP A C 1
ATOM 4648 O O . ASP A 1 621 ? -7.474 22.724 29.672 1.00 83.88 621 ASP A O 1
ATOM 4652 N N . GLY A 1 622 ? -7.956 22.158 27.542 1.00 76.44 622 GLY A N 1
ATOM 4653 C CA . GLY A 1 622 ? -6.673 21.504 27.250 1.00 76.44 622 GLY A CA 1
ATOM 4654 C C . GLY A 1 622 ? -6.579 20.025 27.657 1.00 76.44 622 GLY A C 1
ATOM 4655 O O . GLY A 1 622 ? -5.489 19.451 27.615 1.00 76.44 622 GLY A O 1
ATOM 4656 N N . MET A 1 623 ? -7.696 19.405 28.048 1.00 84.31 623 MET A N 1
ATOM 4657 C CA . MET A 1 623 ? -7.804 17.980 28.391 1.00 84.31 623 MET A CA 1
ATOM 4658 C C . MET A 1 623 ? -8.602 17.192 27.329 1.00 84.31 623 MET A C 1
ATOM 4660 O O . MET A 1 623 ? -9.126 17.769 26.380 1.00 84.31 623 MET A O 1
ATOM 4664 N N . ASN A 1 624 ? -8.725 15.866 27.486 1.00 77.88 624 ASN A N 1
ATOM 4665 C CA . ASN A 1 624 ? -9.366 14.945 26.522 1.00 77.88 624 ASN A CA 1
ATOM 4666 C C . ASN A 1 624 ? -10.850 15.234 26.209 1.00 77.88 624 ASN A C 1
ATOM 4668 O O . ASN A 1 624 ? -11.384 14.706 25.247 1.00 77.88 624 ASN A O 1
ATOM 4672 N N . CYS A 1 625 ? -11.553 15.988 27.059 1.00 82.00 625 CYS A N 1
ATOM 4673 C CA . CYS A 1 625 ? -12.942 16.406 26.839 1.00 82.00 625 CYS A CA 1
ATOM 4674 C C . CYS A 1 625 ? -13.107 17.935 26.930 1.00 82.00 625 CYS A C 1
ATOM 4676 O O . CYS A 1 625 ? -14.239 18.425 26.977 1.00 82.00 625 CYS A O 1
ATOM 4678 N N . GLY A 1 626 ? -12.004 18.685 27.019 1.00 72.88 626 GLY A N 1
ATOM 4679 C CA . GLY A 1 626 ? -11.997 20.142 27.112 1.00 72.88 626 GLY A CA 1
ATOM 4680 C C . GLY A 1 626 ? -11.492 20.755 25.819 1.00 72.88 626 GLY A C 1
ATOM 4681 O O . GLY A 1 626 ? -10.298 20.682 25.537 1.00 72.88 626 GLY A O 1
ATOM 4682 N N . LYS A 1 627 ? -12.418 21.328 25.046 1.00 60.25 627 LYS A N 1
ATOM 4683 C CA . LYS A 1 627 ? -12.114 22.037 23.797 1.00 60.25 627 LYS A CA 1
ATOM 4684 C C . LYS A 1 627 ? -11.382 23.348 24.034 1.00 60.25 627 LYS A C 1
ATOM 4686 O O . LYS A 1 627 ? -11.738 24.038 25.015 1.00 60.25 627 LYS A O 1
#

Sequence (627 aa):
MPRSLSASSLKPRSRPRNWTGEGGLAMRIVLSTLIALALTACSGGTDSSDSSAPDTTGDALTQDALPDSAGVDLSETSAEPDSQSDTAVDLPPPPPPGTIRLIHFSDVHYTGNPANPGPDNILDGVNELNSLDFAADLAVITGDLIDAMPAGFDEPGVEGPLHLFKQHISVLDVPWQATPGNHDYYISMYPTMSQVTDKPAREATIKSALGHDPLYYSVDLNGIRLVMLNSMDGELWDQNSGLVGSFSDAQIDWLDEQLSAGMPSLLFLHHPPGTTSSVEGQPTLCDLIQAHPGTVKGVFSGHLHGFQKGEYCGVPSYIVAWFHPPDPFYYLIEYDGPSDTLTIVNEDEIPFATIPTFECTPGKEVLDPTPLVGKVHQLVPANMTTDASEVAQYAGDVFEAIPFMVSFDQVDGSKLSARMTLGADFGGVEGFIDYVAGAPCLDFPFEYNDPCFVAGPVNFSVDGSLFLGLLLGDPNAFPWELEIPIENFWLEGRMGNAGASPAIVEGILHARLIGSSMVNDMKAIFANEYCAGHMEGCVPGASDDMPECPNPQPGMKFYPNVPATCDLSVAGYSFRMVLTMAEAFGFGDMEAIGELTSKPVSLSAEPHAGSASDKLFDSSDGMNCGK

Foldseek 3Di:
DDDDDDDDDDDDDDDDDPDPDCLVVVLVVVVVVVPPPPPDDDDDDDDDDDDDDDDDDDDDDDDDDDDDDDDDDDDDDDDDDDDDDPPPDPDPQDDFFAKAKEKEFEQQQAAAWPVRGGDCLLLVVLVVQLPDPAPHQEYEYAANLHQAWAPPLLAAPPGTRLLSSLVSNVSHPHHYAYAHALRLQWNDVPPFTHGDPCVVSSQNNVCNRRVDPPSWDWDDDRQEIETEDHQCQDDCCLVQVRLAGEHDLVRLVVVLVVLVSLTQYEYGHAAFLLRHDDDPPHDGPLNSCLVRDLNYAEYEYESLQAWFWDDRNNHIYTYFHHSDPPQDGIFTWMQGSVVRDIDRPCPVSHPYQDFDDDDDDADDDDDDQVLQAQFKKWKQWDSKAWPPGPQGVVVRSLVRQKTKIKRFHDDDPQKTWIWIWTWHDPPPAAQETEFDFPIAIDTKIWGHDVQKIKIDDDKDWDFCCCSVCVVLVHSPLDPDGFTKIKGRWMKIAGWDDPDPHIWGAKIKTKIKIALVRRLFVLLQVLLVCLQVVVFPPQPAPPDPLRHHADPPGDGSVVSVSHDSSGFDDGSSYTSSNSSSCSSSSCSHIMMMMTMIIMDTAAEDCDTHHRHYHPQCNPCDDRTRNPD

Secondary structure (DSSP, 8-state):
--------------PPP---S-HHHHHHHHHHTTTTTSSS--------------------------------------------------PPPPPPP-EEEEEEEB---B--BTTB---THHHHHHHHHHT-S---SEEEEES--BS---TT--STT---HHHHHHHHHTT-SS-EEEE--SGGGEEE-SSS-EE-S-HHHHHHHHHHHHT-SSS-EEEEETTEEEEE--TTSSTTGGGTTTSSB---HHHHHHHHHHHHT---EEEE-SS-GGGBPPPTTSPPHHHHHHHSTTTEEEEEE-SS-S-EEEEETTEEEEEPPBS-TTS--EEEEEEETTTTEEEETTGGGS-------------S-----GGGTT-EEEEEEEEEEESSTTTHHHHHHHHHTS-EEEEEEEEETTEEEEEEEEEE--SSSTT-BEE-TT---EEEEEEEETTEEEEEEEEEEEEHHHHHHHHHT-TTS-SS--EEEEEEEEEEEEEEEETTEEEEEEEEEEEEEEHHHHHHHHHHHHHHHHHHT-STT--TTSSTTSPPPPTT---TTTGGGS-TT---EETTEEHHHHHHHHHHTT-SEEEEEEEEEEEEEEEESS--TTEEETTTT--STTSTT--